Protein AF-A0A6A4RV32-F1 (afdb_monomer_lite)

InterPro domains:
  IPR019347 Axonemal dynein light chain [PF10211] (47-227)
  IPR019347 Axonemal dynein light chain [PTHR13183] (22-229)
  IPR019410 Lysine methyltransferase [PF10294] (315-418)
  IPR029063 S-adenosyl-L-methionine-dependent methyltransferase superfamily [G3DSA:3.40.50.150] (302-445)

Foldseek 3Di:
DDWDFDDDDDDPDPPDPATETEDEDDPDDDDDDPDDDDVVLLVVLQVLQCLLPPWDWDDDPSHIYIYGYDLDADDPVNVVVLVVVLVVQCVVVVADPDDDGPSNVVSVVVSLSVVLSNVCSVPVVVSVVSSVVVVVVVVVVVVVVVVVVVVVVVVVVVVVVVVVVVVVVVVVVVVVVVVVVVVVVVVVVVVVVVVVVVVVVVVVVVVVVVVVVVVVVVVVVVVVVVVVVVVVVVVVPPDDDDDDDDDDDDDDDDDDDDDDDDDDDDDDDDDDDDDDDDDDDPPPPDDDDDDDDPDDDANPDQWDQDLNDTDGLQDAAEDEDAPVCQVVVLVVQCVVPVVHYNYRHHYDYDDQQPPCCVRQNPVPHADLEAEEEAPDDPDPCLVSNLVNVCSRQDPPHNYKYKYKHQDDDPSVVVSVVVNVVAWPKDWSDADVVRSMTMIITHGDD

Secondary structure (DSSP, 8-state):
--EEE---------S----EEEE---S--SPPPS-PPPHHHHHHHHHHHHHHS--EEEEETTEEEEE----PPPPHHHHHHHHHHHHHHHHHTT--SSS--HHHHHHHHHHHHHHHHHHHHH-HHHHHHHHHHHHHHHHHHHHHHHHHHHHHHHHHHHHHHHHHHHHHHHHHHHHHHHHHHHHHHHHHHHHHHHHHHHHHHHHHHHHHHHHHHHHHHHHHHHHHHHHHHHHHHHHTTSS----------------------------------------SSSSSS-----------------EEEETTEEEETTS--EEEE-TTTHHHHHHHHHHHHTTTSSSPPEEEE--TTSSHHHHS-TTT---SEEEEES--SS-STHHHHHHHHHHHS-TT---EEEEEEE--SHHHHHHHHHHHHHSEEEEEEEETTTTEEEEEEE---

Radius of gyration: 51.77 Å; chains: 1; bounding box: 111×51×165 Å

Sequence (445 aa):
MAEKNVVLDQTGDLSQVRQKKVRYLSASADPPPQSAPTEATGQKNKEILNGMFPPRDWEEGNQLWLQQVSSAPCTRTDVLNLEDLLNRKLEQRQARRKGICPVRRELFSQCFDELIRQVTINCAERGLLLLRARDESQMTIAAFQTLYESSVAFGMRKALQDEQGEAVMKKSISDLETEIHGLKKKLNKEKAKCEAIEKRENEKRQSEERKYTTELQFLTKTNLQLEYYLLLMERLSNICKPVAQKTPGNQREANEKIQDERLRPTQETTDEATTDQKVSAGEALDRRNIWEPSVYYALGKESFHFAGHDISIRAWVTATDLPDILSNLTFNLLRNTKGRSRYTPQVAALSWGQDLERDFPHASHHYDYVLAADVVYHHSCLEELLGTMRHFCRPGSRTTLLWANKVRFQSDLRFTESFASSFNTSLLAELPQQEVRIYKATAKE

Organism: Scophthalmus maximus (NCBI:txid52904)

pLDDT: mean 72.35, std 24.1, range [23.45, 97.56]

Structure (mmCIF, N/CA/C/O backbone):
data_AF-A0A6A4RV32-F1
#
_entry.id   AF-A0A6A4RV32-F1
#
loop_
_atom_site.group_PDB
_atom_site.id
_atom_site.type_symbol
_atom_site.label_atom_id
_atom_site.label_alt_id
_atom_site.label_comp_id
_atom_site.label_asym_id
_atom_site.label_entity_id
_atom_site.label_seq_id
_atom_site.pdbx_PDB_ins_code
_atom_site.Cartn_x
_atom_site.Cartn_y
_atom_site.Cartn_z
_atom_site.occupancy
_atom_site.B_iso_or_equiv
_atom_site.auth_seq_id
_atom_site.auth_comp_id
_atom_site.auth_asym_id
_atom_site.auth_atom_id
_atom_site.pdbx_PDB_model_num
ATOM 1 N N . MET A 1 1 ? 2.587 4.733 -46.794 1.00 30.52 1 MET A N 1
ATOM 2 C CA . MET A 1 1 ? 2.728 3.418 -46.123 1.00 30.52 1 MET A CA 1
ATOM 3 C C . MET A 1 1 ? 3.585 2.537 -47.015 1.00 30.52 1 MET A C 1
ATOM 5 O O . MET A 1 1 ? 3.453 2.664 -48.224 1.00 30.52 1 MET A O 1
ATOM 9 N N . ALA A 1 2 ? 4.442 1.683 -46.455 1.00 27.17 2 ALA A N 1
ATOM 10 C CA . ALA A 1 2 ? 5.279 0.767 -47.229 1.00 27.17 2 ALA A CA 1
ATOM 11 C C . ALA A 1 2 ? 5.103 -0.665 -46.711 1.00 27.17 2 ALA A C 1
ATOM 13 O O . ALA A 1 2 ? 5.353 -0.936 -45.536 1.00 27.17 2 ALA A O 1
ATOM 14 N N . GLU A 1 3 ? 4.674 -1.568 -47.589 1.00 32.03 3 GLU A N 1
ATOM 15 C CA . GLU A 1 3 ? 4.562 -2.997 -47.298 1.00 32.03 3 GLU A CA 1
ATOM 16 C C . GLU A 1 3 ? 5.797 -3.730 -47.830 1.00 32.03 3 GLU A C 1
ATOM 18 O O . GLU A 1 3 ? 6.292 -3.430 -48.918 1.00 32.03 3 GLU A O 1
ATOM 23 N N . LYS A 1 4 ? 6.302 -4.703 -47.066 1.00 37.28 4 LYS A N 1
ATOM 24 C CA . LYS A 1 4 ? 7.324 -5.646 -47.531 1.00 37.28 4 LYS A CA 1
ATOM 25 C C . LYS A 1 4 ? 6.934 -7.057 -47.114 1.00 37.28 4 LYS A C 1
ATOM 27 O O . LYS A 1 4 ? 6.845 -7.352 -45.923 1.00 37.28 4 LYS A O 1
ATOM 32 N N . ASN A 1 5 ? 6.756 -7.927 -48.104 1.00 33.41 5 ASN A N 1
ATOM 33 C CA . ASN A 1 5 ? 6.740 -9.366 -47.878 1.00 33.41 5 ASN A CA 1
ATOM 34 C C . ASN A 1 5 ? 8.152 -9.800 -47.465 1.00 33.41 5 ASN A C 1
ATOM 36 O O . ASN A 1 5 ? 9.127 -9.413 -48.110 1.00 33.41 5 ASN A O 1
ATOM 40 N N . VAL A 1 6 ? 8.261 -10.591 -46.400 1.00 38.03 6 VAL A N 1
ATOM 41 C CA . VAL A 1 6 ? 9.524 -11.186 -45.950 1.00 38.03 6 VAL A CA 1
ATOM 42 C C . VAL A 1 6 ? 9.332 -12.694 -45.934 1.00 38.03 6 VAL A C 1
ATOM 44 O O . VAL A 1 6 ? 8.532 -13.210 -45.158 1.00 38.03 6 VAL A O 1
ATOM 47 N N . VAL A 1 7 ? 10.058 -13.388 -46.806 1.00 33.50 7 VAL A N 1
ATOM 48 C CA . VAL A 1 7 ? 10.195 -14.845 -46.756 1.00 33.50 7 VAL A CA 1
ATOM 49 C C . VAL A 1 7 ? 11.397 -15.149 -45.863 1.00 33.50 7 VAL A C 1
ATOM 51 O O . VAL A 1 7 ? 12.442 -14.516 -46.013 1.00 33.50 7 VAL A O 1
ATOM 54 N N . LEU A 1 8 ? 11.231 -16.073 -44.919 1.00 32.06 8 LEU A N 1
ATOM 55 C CA . LEU A 1 8 ? 12.326 -16.650 -44.138 1.00 32.06 8 LEU A CA 1
ATOM 56 C C . LEU A 1 8 ? 12.619 -18.072 -44.633 1.00 32.06 8 LEU A C 1
ATOM 58 O O . LEU A 1 8 ? 11.812 -18.655 -45.351 1.00 32.06 8 LEU A O 1
ATOM 62 N N . ASP A 1 9 ? 13.825 -18.535 -44.318 1.00 33.91 9 ASP A N 1
ATOM 63 C CA . ASP A 1 9 ? 14.652 -19.372 -45.194 1.00 33.91 9 ASP A CA 1
ATOM 64 C C . ASP A 1 9 ? 14.204 -20.838 -45.402 1.00 33.91 9 ASP A C 1
ATOM 66 O O . ASP A 1 9 ? 13.276 -21.350 -44.777 1.00 33.91 9 ASP A O 1
ATOM 70 N N . GLN A 1 10 ? 14.897 -21.504 -46.324 1.00 40.88 10 GLN A N 1
ATOM 71 C CA . GLN A 1 10 ? 14.666 -22.848 -46.841 1.00 40.88 10 GLN A CA 1
ATOM 72 C C . GLN A 1 10 ? 14.881 -23.954 -45.790 1.00 40.88 10 GLN A C 1
ATOM 74 O O . GLN A 1 10 ? 15.955 -24.548 -45.695 1.00 40.88 10 GLN A O 1
ATOM 79 N N . THR A 1 11 ? 13.822 -24.340 -45.081 1.00 33.59 11 THR A N 1
ATOM 80 C CA . THR A 1 11 ? 13.687 -25.706 -44.546 1.00 33.59 11 THR A CA 1
ATOM 81 C C . THR A 1 11 ? 12.713 -26.499 -45.417 1.00 33.59 11 THR A C 1
ATOM 83 O O . THR A 1 11 ? 11.596 -26.066 -45.691 1.00 33.59 11 THR A O 1
ATOM 86 N N . GLY A 1 12 ? 13.167 -27.649 -45.922 1.00 42.25 12 GLY A N 1
ATOM 87 C CA . GLY A 1 12 ? 12.493 -28.406 -46.981 1.00 42.25 12 GLY A CA 1
ATOM 88 C C . GLY A 1 12 ? 11.301 -29.251 -46.523 1.00 42.25 12 GLY A C 1
ATOM 89 O O . GLY A 1 12 ? 11.350 -30.470 -46.656 1.00 42.25 12 GLY A O 1
ATOM 90 N N . ASP A 1 13 ? 10.236 -28.619 -46.029 1.00 30.50 13 ASP A N 1
ATOM 91 C CA . ASP A 1 13 ? 8.931 -29.252 -45.788 1.00 30.50 13 ASP A CA 1
ATOM 92 C C . ASP A 1 13 ? 7.816 -28.425 -46.456 1.00 30.50 13 ASP A C 1
ATOM 94 O O . ASP A 1 13 ? 7.732 -27.208 -46.288 1.00 30.50 13 ASP A O 1
ATOM 98 N N . LEU A 1 14 ? 6.972 -29.079 -47.259 1.00 34.47 14 LEU A N 1
ATOM 99 C CA . LEU A 1 14 ? 5.929 -28.438 -48.073 1.00 34.47 14 LEU A CA 1
ATOM 100 C C . LEU A 1 14 ? 4.543 -28.418 -47.399 1.00 34.47 14 LEU A C 1
ATOM 102 O O . LEU A 1 14 ? 3.521 -28.224 -48.063 1.00 34.47 14 LEU A O 1
ATOM 106 N N . SER A 1 15 ? 4.486 -28.567 -46.074 1.00 32.72 15 SER A N 1
ATOM 107 C CA . SER A 1 15 ? 3.252 -28.498 -45.285 1.00 32.72 15 SER A CA 1
ATOM 108 C C . SER A 1 15 ? 2.995 -27.101 -44.668 1.00 32.72 15 SER A C 1
ATOM 110 O O . SER A 1 15 ? 3.463 -26.752 -43.593 1.00 32.72 15 SER A O 1
ATOM 112 N N . GLN A 1 16 ? 2.162 -26.296 -45.348 1.00 34.91 16 GLN A N 1
ATOM 113 C CA . GLN A 1 16 ? 1.673 -24.960 -44.930 1.00 34.91 16 GLN A CA 1
ATOM 114 C C . GLN A 1 16 ? 2.731 -23.846 -44.740 1.00 34.91 16 GLN A C 1
ATOM 116 O O . GLN A 1 16 ? 2.940 -23.339 -43.636 1.00 34.91 16 GLN A O 1
ATOM 121 N N . VAL A 1 17 ? 3.267 -23.313 -45.845 1.00 34.34 17 VAL A N 1
ATOM 122 C CA . VAL A 1 17 ? 3.989 -22.021 -45.845 1.00 34.34 17 VAL A CA 1
ATOM 123 C C . VAL A 1 17 ? 3.021 -20.860 -45.542 1.00 34.34 17 VAL A C 1
ATOM 125 O O . VAL A 1 17 ? 2.455 -20.237 -46.444 1.00 34.34 17 VAL A O 1
ATOM 128 N N . ARG A 1 18 ? 2.811 -20.551 -44.256 1.00 37.88 18 ARG A N 1
ATOM 129 C CA . ARG A 1 18 ? 2.014 -19.394 -43.811 1.00 37.88 18 ARG A CA 1
ATOM 130 C C . ARG A 1 18 ? 2.810 -18.099 -43.994 1.00 37.88 18 ARG A C 1
ATOM 132 O O . ARG A 1 18 ? 3.749 -17.828 -43.250 1.00 37.88 18 ARG A O 1
ATOM 139 N N . GLN A 1 19 ? 2.417 -17.275 -44.964 1.00 35.66 19 GLN A N 1
ATOM 140 C CA . GLN A 1 19 ? 3.049 -15.973 -45.207 1.00 35.66 19 GLN A CA 1
ATOM 141 C C . GLN A 1 19 ? 2.805 -15.011 -44.028 1.00 35.66 19 GLN A C 1
ATOM 143 O O . GLN A 1 19 ? 1.666 -14.625 -43.767 1.00 35.66 19 GLN A O 1
ATOM 148 N N . LYS A 1 20 ? 3.875 -14.589 -43.339 1.00 38.66 20 LYS A N 1
ATOM 149 C CA . LYS A 1 20 ? 3.830 -13.510 -42.335 1.00 38.66 20 LYS A CA 1
ATOM 150 C C . LYS A 1 20 ? 4.011 -12.148 -43.011 1.00 38.66 20 LYS A C 1
ATOM 152 O O . LYS A 1 20 ? 4.976 -11.946 -43.748 1.00 38.66 20 LYS A O 1
ATOM 157 N N . LYS A 1 21 ? 3.120 -11.194 -42.725 1.00 41.97 21 LYS A N 1
ATOM 158 C CA . LYS A 1 21 ? 3.232 -9.802 -43.201 1.00 41.97 21 LYS A CA 1
ATOM 159 C C . LYS A 1 21 ? 3.680 -8.875 -42.077 1.00 41.97 21 LYS A C 1
ATOM 161 O O . LYS A 1 21 ? 3.102 -8.874 -40.991 1.00 41.97 21 LYS A O 1
ATOM 166 N N . VAL A 1 22 ? 4.697 -8.057 -42.351 1.00 44.59 22 VAL A N 1
ATOM 167 C CA . VAL A 1 22 ? 5.231 -7.082 -41.389 1.00 44.59 22 VAL A CA 1
ATOM 168 C C . VAL A 1 22 ? 4.666 -5.697 -41.693 1.00 44.59 22 VAL A C 1
ATOM 170 O O . VAL A 1 22 ? 4.861 -5.170 -42.789 1.00 44.59 22 VAL A O 1
ATOM 173 N N . ARG A 1 23 ? 3.976 -5.096 -40.719 1.00 44.22 23 ARG A N 1
ATOM 174 C CA . ARG A 1 23 ? 3.312 -3.792 -40.847 1.00 44.22 23 ARG A CA 1
ATOM 175 C C . ARG A 1 23 ? 4.023 -2.750 -39.985 1.00 44.22 23 ARG A C 1
ATOM 177 O O . ARG A 1 23 ? 3.875 -2.727 -38.765 1.00 44.22 23 ARG A O 1
ATOM 184 N N . TYR A 1 24 ? 4.793 -1.881 -40.633 1.00 41.03 24 TYR A N 1
ATOM 185 C CA . TYR A 1 24 ? 5.497 -0.778 -39.978 1.00 41.03 24 TYR A CA 1
ATOM 186 C C . TYR A 1 24 ? 4.570 0.426 -39.766 1.00 41.03 24 TYR A C 1
ATOM 188 O O . TYR A 1 24 ? 3.803 0.790 -40.660 1.00 41.03 24 TYR A O 1
ATOM 196 N N . LEU A 1 25 ? 4.672 1.074 -38.602 1.00 35.56 25 LEU A N 1
ATOM 197 C CA . LEU A 1 25 ? 4.061 2.381 -38.351 1.00 35.56 25 LEU A CA 1
ATOM 198 C C . LEU A 1 25 ? 5.071 3.502 -38.647 1.00 35.56 25 LEU A C 1
ATOM 200 O O . LEU A 1 25 ? 6.078 3.639 -37.955 1.00 35.56 25 LEU A O 1
ATOM 204 N N . SER A 1 26 ? 4.763 4.330 -39.646 1.00 39.84 26 SER A N 1
ATOM 205 C CA . SER A 1 26 ? 5.324 5.673 -39.836 1.00 39.84 26 SER A CA 1
ATOM 206 C C . SER A 1 26 ? 4.224 6.618 -40.329 1.00 39.84 26 SER A C 1
ATOM 208 O O . SER A 1 26 ? 3.286 6.186 -41.003 1.00 39.84 26 SER A O 1
ATOM 210 N N . ALA A 1 27 ? 4.332 7.903 -39.985 1.00 37.25 27 ALA A N 1
ATOM 211 C CA . ALA A 1 27 ? 3.392 8.945 -40.413 1.00 37.25 27 ALA A CA 1
ATOM 212 C C . ALA A 1 27 ? 3.832 9.684 -41.696 1.00 37.25 27 ALA A C 1
ATOM 214 O O . ALA A 1 27 ? 3.057 10.453 -42.255 1.00 37.25 27 ALA A O 1
ATOM 215 N N . SER A 1 28 ? 5.055 9.433 -42.170 1.00 36.25 28 SER A N 1
ATOM 216 C CA . SER A 1 28 ? 5.658 10.011 -43.376 1.00 36.25 28 SER A CA 1
ATOM 217 C C . SER A 1 28 ? 5.843 8.959 -44.478 1.00 36.25 28 SER A C 1
ATOM 219 O O . SER A 1 28 ? 5.903 7.751 -44.207 1.00 36.25 28 SER A O 1
ATOM 221 N N . ALA A 1 29 ? 5.878 9.419 -45.733 1.00 32.28 29 ALA A N 1
ATOM 222 C CA . ALA A 1 29 ? 5.871 8.583 -46.938 1.00 32.28 29 ALA A CA 1
ATOM 223 C C . ALA A 1 29 ? 7.022 8.904 -47.914 1.00 32.28 29 ALA A C 1
ATOM 225 O O . ALA A 1 29 ? 6.930 8.579 -49.095 1.00 32.28 29 ALA A O 1
ATOM 226 N N . ASP A 1 30 ? 8.102 9.500 -47.408 1.00 31.84 30 ASP A N 1
ATOM 227 C CA . ASP A 1 30 ? 9.290 9.879 -48.174 1.00 31.84 30 ASP A CA 1
ATOM 228 C C . ASP A 1 30 ? 10.454 8.891 -47.955 1.00 31.84 30 ASP A C 1
ATOM 230 O O . ASP A 1 30 ? 10.581 8.314 -46.867 1.00 31.84 30 ASP A O 1
ATOM 234 N N . PRO A 1 31 ? 11.319 8.669 -48.962 1.00 33.91 31 PRO A N 1
ATOM 235 C CA . PRO A 1 31 ? 12.513 7.843 -48.810 1.00 33.91 31 PRO A CA 1
ATOM 236 C C . PRO A 1 31 ? 13.573 8.547 -47.937 1.00 33.91 31 PRO A C 1
ATOM 238 O O . PRO A 1 31 ? 13.714 9.770 -48.004 1.00 33.91 31 PRO A O 1
ATOM 241 N N . PRO A 1 32 ? 14.361 7.804 -47.136 1.00 39.38 32 PRO A N 1
ATOM 242 C CA . PRO A 1 32 ? 15.388 8.402 -46.288 1.00 39.38 32 PRO A CA 1
ATOM 243 C C . PRO A 1 32 ? 16.543 8.994 -47.123 1.00 39.38 32 PRO A C 1
ATOM 245 O O . PRO A 1 32 ? 16.966 8.371 -48.102 1.00 39.38 32 PRO A O 1
ATOM 248 N N . PRO A 1 33 ? 17.101 10.158 -46.735 1.00 35.38 33 PRO A N 1
ATOM 249 C CA . PRO A 1 33 ? 18.273 10.731 -47.391 1.00 35.38 33 PRO A CA 1
ATOM 250 C C . PRO A 1 33 ? 19.527 9.867 -47.180 1.00 35.38 33 PRO A C 1
ATOM 252 O O . PRO A 1 33 ? 19.655 9.136 -46.197 1.00 35.38 33 PRO A O 1
ATOM 255 N N . GLN A 1 34 ? 20.474 9.963 -48.115 1.00 38.69 34 GLN A N 1
ATOM 256 C CA . GLN A 1 34 ? 21.667 9.114 -48.165 1.00 38.69 34 GLN A CA 1
ATOM 257 C C . GLN A 1 34 ? 22.751 9.532 -47.154 1.00 38.69 34 GLN A C 1
ATOM 259 O O . GLN A 1 34 ? 23.731 10.188 -47.500 1.00 38.69 34 GLN A O 1
ATOM 264 N N . SER A 1 35 ? 22.617 9.079 -45.911 1.00 41.25 35 SER A N 1
ATOM 265 C CA . SER A 1 35 ? 23.723 8.990 -44.949 1.00 41.25 35 SER A CA 1
ATOM 266 C C . SER A 1 35 ? 23.624 7.676 -44.171 1.00 41.25 35 SER A C 1
ATOM 268 O O . SER A 1 35 ? 22.992 7.587 -43.122 1.00 41.25 35 SER A O 1
ATOM 270 N N . ALA A 1 36 ? 24.215 6.616 -44.729 1.00 39.09 36 ALA A N 1
ATOM 271 C CA . ALA A 1 36 ? 24.116 5.271 -44.173 1.00 39.09 36 ALA A CA 1
ATOM 272 C C . ALA A 1 36 ? 24.809 5.167 -42.797 1.00 39.09 36 ALA A C 1
ATOM 274 O O . ALA A 1 36 ? 26.020 5.389 -42.710 1.00 39.09 36 ALA A O 1
ATOM 275 N N . PRO A 1 37 ? 24.098 4.756 -41.729 1.00 44.94 37 PRO A N 1
ATOM 276 C CA . PRO A 1 37 ? 24.744 4.133 -40.583 1.00 44.94 37 PRO A CA 1
ATOM 277 C C . PRO A 1 37 ? 25.407 2.831 -41.048 1.00 44.94 37 PRO A C 1
ATOM 279 O O . PRO A 1 37 ? 24.869 2.142 -41.917 1.00 44.94 37 PRO A O 1
ATOM 282 N N . THR A 1 38 ? 26.527 2.439 -40.440 1.00 49.00 38 THR A N 1
ATOM 283 C CA . THR A 1 38 ? 27.059 1.078 -40.611 1.00 49.00 38 THR A CA 1
ATOM 284 C C . THR A 1 38 ? 25.979 0.058 -40.251 1.00 49.00 38 THR A C 1
ATOM 286 O O . THR A 1 38 ? 25.360 0.166 -39.191 1.00 49.00 38 THR A O 1
ATOM 289 N N . GLU A 1 3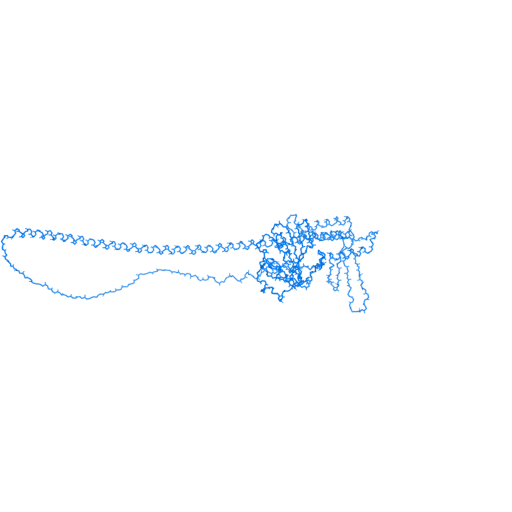9 ? 25.745 -0.931 -41.117 1.00 55.50 39 GLU A N 1
ATOM 290 C CA . GLU A 1 39 ? 24.572 -1.820 -41.035 1.00 55.50 39 GLU A CA 1
ATOM 291 C C . GLU A 1 39 ? 24.453 -2.532 -39.676 1.00 55.50 39 GLU A C 1
ATOM 293 O O . GLU A 1 39 ? 23.365 -2.606 -39.104 1.00 55.50 39 GLU A O 1
ATOM 298 N N . ALA A 1 40 ? 25.588 -2.937 -39.093 1.00 57.16 40 ALA A N 1
ATOM 299 C CA . ALA A 1 40 ? 25.673 -3.508 -37.746 1.00 57.16 40 ALA A CA 1
ATOM 300 C C . ALA A 1 40 ? 25.076 -2.600 -36.647 1.00 57.16 40 ALA A C 1
ATOM 302 O O . ALA A 1 40 ? 24.456 -3.088 -35.703 1.00 57.16 40 ALA A O 1
ATOM 303 N N . THR A 1 41 ? 25.216 -1.278 -36.777 1.00 57.56 41 THR A N 1
ATOM 304 C CA . THR A 1 41 ? 24.660 -0.289 -35.838 1.00 57.56 41 THR A CA 1
ATOM 305 C C . THR A 1 41 ? 23.138 -0.203 -35.970 1.00 57.56 41 THR A C 1
ATOM 307 O O . THR A 1 41 ? 22.427 -0.157 -34.965 1.00 57.56 41 THR A O 1
ATOM 310 N N . GLY A 1 42 ? 22.620 -0.248 -37.203 1.00 64.75 42 GLY A N 1
ATOM 311 C CA . GLY A 1 42 ? 21.179 -0.295 -37.469 1.00 64.75 42 GLY A CA 1
ATOM 312 C C . GLY A 1 42 ? 20.530 -1.576 -36.936 1.00 64.75 42 GLY A C 1
ATOM 313 O O . GLY A 1 42 ? 19.482 -1.513 -36.290 1.00 64.75 42 GLY A O 1
ATOM 314 N N . GLN A 1 43 ? 21.191 -2.720 -37.135 1.00 68.75 43 GLN A N 1
ATOM 315 C CA . GLN A 1 43 ? 20.756 -4.023 -36.627 1.00 68.75 43 GLN A CA 1
ATOM 316 C C . GLN A 1 43 ? 20.691 -4.031 -35.089 1.00 68.75 43 GLN A C 1
ATOM 318 O O . GLN A 1 43 ? 19.633 -4.300 -34.516 1.00 68.75 43 GLN A O 1
ATOM 323 N N . LYS A 1 44 ? 21.776 -3.614 -34.419 1.00 73.31 44 LYS A N 1
ATOM 324 C CA . LYS A 1 44 ? 21.860 -3.514 -32.951 1.00 73.31 44 LYS A CA 1
ATOM 325 C C . LYS A 1 44 ? 20.786 -2.589 -32.366 1.00 73.31 44 LYS A C 1
ATOM 327 O O . LYS A 1 44 ? 20.139 -2.936 -31.379 1.00 73.31 44 LYS A O 1
ATOM 332 N N . ASN A 1 45 ? 20.542 -1.430 -32.983 1.00 74.19 45 ASN A N 1
ATOM 333 C CA . ASN A 1 45 ? 19.482 -0.521 -32.536 1.00 74.19 45 ASN A CA 1
ATOM 334 C C . ASN A 1 45 ? 18.083 -1.138 -32.709 1.00 74.19 45 ASN A C 1
ATOM 336 O O . ASN A 1 45 ? 17.222 -0.929 -31.853 1.00 74.19 45 ASN A O 1
ATOM 340 N N . LYS A 1 46 ? 17.846 -1.932 -33.762 1.00 76.75 46 LYS A N 1
ATOM 341 C CA . LYS A 1 46 ? 16.575 -2.645 -33.966 1.00 76.75 46 LYS A CA 1
ATOM 342 C C . LYS A 1 46 ? 16.344 -3.735 -32.910 1.00 76.75 46 LYS A C 1
ATOM 344 O O . LYS A 1 46 ? 15.225 -3.871 -32.417 1.00 76.75 46 LYS A O 1
ATOM 349 N N . GLU A 1 47 ? 17.382 -4.475 -32.532 1.00 77.69 47 GLU A N 1
ATOM 350 C CA . GLU A 1 47 ? 17.329 -5.466 -31.446 1.00 77.69 47 GLU A CA 1
ATOM 351 C C . GLU A 1 47 ? 17.010 -4.808 -30.097 1.00 77.69 47 GLU A C 1
ATOM 353 O O . GLU A 1 47 ? 16.092 -5.245 -29.400 1.00 77.69 47 GLU A O 1
ATOM 358 N N . ILE A 1 48 ? 17.691 -3.704 -29.768 1.00 77.94 48 ILE A N 1
ATOM 359 C CA . ILE A 1 48 ? 17.433 -2.933 -28.543 1.00 77.94 48 ILE A CA 1
ATOM 360 C C . ILE A 1 48 ? 15.993 -2.399 -28.532 1.00 77.94 48 ILE A C 1
ATOM 362 O O . ILE A 1 48 ? 15.286 -2.602 -27.547 1.00 77.94 48 ILE A O 1
ATOM 366 N N . LEU A 1 49 ? 15.518 -1.788 -29.624 1.00 76.94 49 LEU A N 1
ATOM 367 C CA . LEU A 1 49 ? 14.140 -1.289 -29.724 1.00 76.94 49 LEU A CA 1
ATOM 368 C C . LEU A 1 49 ? 13.094 -2.394 -29.527 1.00 76.94 49 LEU A C 1
ATOM 370 O O . LEU A 1 49 ? 12.143 -2.179 -28.782 1.00 76.94 49 LEU A O 1
ATOM 374 N N . ASN A 1 50 ? 13.280 -3.571 -30.130 1.00 78.44 50 ASN A N 1
ATOM 375 C CA . ASN A 1 50 ? 12.375 -4.711 -29.942 1.00 78.44 50 ASN A CA 1
ATOM 376 C C . ASN A 1 50 ? 12.410 -5.267 -28.503 1.00 78.44 50 ASN A C 1
ATOM 378 O O . ASN A 1 50 ? 11.408 -5.797 -28.033 1.00 78.44 50 ASN A O 1
ATOM 382 N N . GLY A 1 51 ? 13.538 -5.144 -27.793 1.00 76.38 51 GLY A N 1
ATOM 383 C CA . GLY A 1 51 ? 13.644 -5.501 -26.373 1.00 76.38 51 GLY A CA 1
ATOM 384 C C . GLY A 1 51 ? 13.005 -4.476 -25.425 1.00 76.38 51 GLY A C 1
ATOM 385 O O . GLY A 1 51 ? 12.484 -4.849 -24.378 1.00 76.38 51 GLY A O 1
ATOM 386 N N . MET A 1 52 ? 13.019 -3.190 -25.791 1.00 74.62 52 MET A N 1
ATOM 387 C CA . MET A 1 52 ? 12.347 -2.109 -25.049 1.00 74.62 52 MET A CA 1
ATOM 388 C C . MET A 1 52 ? 10.834 -2.075 -25.311 1.00 74.62 52 MET A C 1
ATOM 390 O O . MET A 1 52 ? 10.055 -1.707 -24.432 1.00 74.62 52 MET A O 1
ATOM 394 N N . PHE A 1 53 ? 10.429 -2.454 -26.523 1.00 77.25 53 PHE A N 1
ATOM 395 C CA . PHE A 1 53 ? 9.061 -2.423 -27.019 1.00 77.25 53 PHE A CA 1
ATOM 396 C C . PHE A 1 53 ? 8.784 -3.710 -27.819 1.00 77.25 53 PHE A C 1
ATOM 398 O O . PHE A 1 53 ? 9.024 -3.742 -29.031 1.00 77.25 53 PHE A O 1
ATOM 405 N N . PRO A 1 54 ? 8.290 -4.777 -27.162 1.00 74.94 54 PRO A N 1
ATOM 406 C CA . PRO A 1 54 ? 8.043 -6.058 -27.814 1.00 74.94 54 PRO A CA 1
ATOM 407 C C . PRO A 1 54 ? 7.163 -5.925 -29.070 1.00 74.94 54 PRO A C 1
ATOM 409 O O . PRO A 1 54 ? 6.114 -5.269 -29.006 1.00 74.94 54 PRO A O 1
ATOM 412 N N . PRO A 1 55 ? 7.551 -6.547 -30.203 1.00 71.62 55 PRO A N 1
ATOM 413 C CA . PRO A 1 55 ? 6.695 -6.653 -31.378 1.00 71.62 55 PRO A CA 1
ATOM 414 C C . PRO A 1 55 ? 5.327 -7.245 -31.033 1.00 71.62 55 PRO A C 1
ATOM 416 O O . PRO A 1 55 ? 5.226 -8.134 -30.189 1.00 71.62 55 PRO A O 1
ATOM 419 N N . ARG A 1 56 ? 4.280 -6.764 -31.705 1.00 71.44 56 ARG A N 1
ATOM 420 C CA . ARG A 1 56 ? 2.903 -7.239 -31.513 1.00 71.44 56 ARG A CA 1
ATOM 421 C C . ARG A 1 56 ? 2.459 -8.033 -32.729 1.00 71.44 56 ARG A C 1
ATOM 423 O O . ARG A 1 56 ? 2.473 -7.487 -33.833 1.00 71.44 56 ARG A O 1
ATOM 430 N N . ASP A 1 57 ? 2.041 -9.274 -32.537 1.00 76.38 57 ASP A N 1
ATOM 431 C CA . ASP A 1 57 ? 1.369 -10.076 -33.554 1.00 76.38 57 ASP A CA 1
ATOM 432 C C . ASP A 1 57 ? -0.121 -10.289 -33.262 1.00 76.38 57 ASP A C 1
ATOM 434 O O . ASP A 1 57 ? -0.584 -10.212 -32.123 1.00 76.38 57 ASP A O 1
ATOM 438 N N . TRP A 1 58 ? -0.887 -10.478 -34.336 1.00 74.44 58 TRP A N 1
ATOM 439 C CA . TRP A 1 58 ? -2.307 -10.827 -34.307 1.00 74.44 58 TRP A CA 1
ATOM 440 C C . TRP A 1 58 ? -2.686 -11.592 -35.578 1.00 74.44 58 TRP A C 1
ATOM 442 O O . TRP A 1 58 ? -2.014 -11.487 -36.610 1.00 74.44 58 TRP A O 1
ATOM 452 N N . GLU A 1 59 ? -3.772 -12.358 -35.510 1.00 74.88 59 GLU A N 1
ATOM 453 C CA . GLU A 1 59 ? -4.374 -13.004 -36.676 1.00 74.88 59 GLU A CA 1
ATOM 454 C C . GLU A 1 59 ? -5.553 -12.171 -37.190 1.00 74.88 59 GLU A C 1
ATOM 456 O O . GLU A 1 59 ? -6.434 -11.773 -36.430 1.00 74.88 59 GLU A O 1
ATOM 461 N N . GLU A 1 60 ? -5.573 -11.901 -38.495 1.00 74.31 60 GLU A N 1
ATOM 462 C CA . GLU A 1 60 ? -6.646 -11.159 -39.161 1.00 74.31 60 GLU A CA 1
ATOM 463 C C . GLU A 1 60 ? -6.818 -11.718 -40.578 1.00 74.31 60 GLU A C 1
ATOM 465 O O . GLU A 1 60 ? -5.901 -11.659 -41.398 1.00 74.31 60 GLU A O 1
ATOM 470 N N . GLY A 1 61 ? -7.977 -12.323 -40.864 1.00 58.94 61 GLY A N 1
ATOM 471 C CA . GLY A 1 61 ? -8.285 -12.882 -42.188 1.00 58.94 61 GLY A CA 1
ATOM 472 C C . GLY A 1 61 ? -7.377 -14.044 -42.619 1.00 58.94 61 GLY A C 1
ATOM 473 O O . GLY A 1 61 ? -6.904 -14.058 -43.755 1.00 58.94 61 GLY A O 1
ATOM 474 N N . ASN A 1 62 ? -7.116 -15.001 -41.718 1.00 71.81 62 ASN A N 1
ATOM 475 C CA . ASN A 1 62 ? -6.221 -16.153 -41.939 1.00 71.81 62 ASN A CA 1
ATOM 476 C C . ASN A 1 62 ? -4.753 -15.763 -42.257 1.00 71.81 62 ASN A C 1
ATOM 478 O O . ASN A 1 62 ? -3.991 -16.568 -42.792 1.00 71.81 62 ASN A O 1
ATOM 482 N N . GLN A 1 63 ? -4.354 -14.523 -41.941 1.00 66.75 63 GLN A N 1
ATOM 483 C CA . GLN A 1 63 ? -2.991 -14.000 -42.078 1.00 66.75 63 GLN A CA 1
ATOM 484 C C . GLN A 1 63 ? -2.439 -13.605 -40.702 1.00 66.75 63 GLN A C 1
ATOM 486 O O . GLN A 1 63 ? -3.129 -12.967 -39.906 1.00 66.75 63 GLN A O 1
ATOM 491 N N . LEU A 1 64 ? -1.179 -13.971 -40.448 1.00 68.38 64 LEU A N 1
ATOM 492 C CA . LEU A 1 64 ? -0.421 -13.562 -39.265 1.00 68.38 64 LEU A CA 1
ATOM 493 C C . LEU A 1 64 ? 0.283 -12.232 -39.547 1.00 68.38 64 LEU A C 1
ATOM 495 O O . LEU A 1 64 ? 1.190 -12.154 -40.387 1.00 68.38 64 LEU A O 1
ATOM 499 N N . TRP A 1 65 ? -0.121 -11.198 -38.819 1.00 72.25 65 TRP A N 1
ATOM 500 C CA . TRP A 1 65 ? 0.468 -9.866 -38.879 1.00 72.25 65 TRP A CA 1
ATOM 501 C C . TRP A 1 65 ? 1.525 -9.689 -37.798 1.00 72.25 65 TRP A C 1
ATOM 503 O O . TRP A 1 65 ? 1.399 -10.235 -36.707 1.00 72.25 65 TRP A O 1
ATOM 513 N N . LEU A 1 66 ? 2.561 -8.900 -38.089 1.00 69.44 66 LEU A N 1
ATOM 514 C CA . LEU A 1 66 ? 3.571 -8.495 -37.113 1.00 69.44 66 LEU A CA 1
ATOM 515 C C . LEU A 1 66 ? 3.830 -6.988 -37.200 1.00 69.44 66 LEU A C 1
ATOM 517 O O . LEU A 1 66 ? 4.285 -6.480 -38.227 1.00 69.44 66 LEU A O 1
ATOM 521 N N . GLN A 1 67 ? 3.594 -6.277 -36.104 1.00 71.81 67 GLN A N 1
ATOM 522 C CA . GLN A 1 67 ? 3.957 -4.877 -35.913 1.00 71.81 67 GLN A CA 1
ATOM 523 C C . GLN A 1 67 ? 5.284 -4.795 -35.155 1.00 71.81 67 GLN A C 1
ATOM 525 O O . GLN A 1 67 ? 5.387 -5.242 -34.014 1.00 71.81 67 GLN A O 1
ATOM 530 N N . GLN A 1 68 ? 6.297 -4.209 -35.795 1.00 72.94 68 GLN A N 1
ATOM 531 C CA . GLN A 1 68 ? 7.593 -3.891 -35.186 1.00 72.94 68 GLN A CA 1
ATOM 532 C C . GLN A 1 68 ? 7.725 -2.379 -34.986 1.00 72.94 68 GLN A C 1
ATOM 534 O O . GLN A 1 68 ? 7.158 -1.591 -35.750 1.00 72.94 68 GLN A O 1
ATOM 539 N N . VAL A 1 69 ? 8.502 -1.972 -33.982 1.00 78.31 69 VAL A N 1
ATOM 540 C CA . VAL A 1 69 ? 8.813 -0.557 -33.752 1.00 78.31 69 VAL A CA 1
ATOM 541 C C . VAL A 1 69 ? 9.705 -0.018 -34.870 1.00 78.31 69 VAL A C 1
ATOM 543 O O . VAL A 1 69 ? 10.628 -0.686 -35.338 1.00 78.31 69 VAL A O 1
ATOM 546 N N . SER A 1 70 ? 9.414 1.205 -35.317 1.00 79.19 70 SER A N 1
ATOM 547 C CA . SER A 1 70 ? 10.173 1.856 -36.382 1.00 79.19 70 SER A CA 1
ATOM 548 C C . SER A 1 70 ? 11.598 2.177 -35.929 1.00 79.19 70 SER A C 1
ATOM 550 O O . SER A 1 70 ? 11.801 2.925 -34.972 1.00 79.19 70 SER A O 1
ATOM 552 N N . SER A 1 71 ? 12.587 1.670 -36.663 1.00 79.75 71 SER A N 1
ATOM 553 C CA . SER A 1 71 ? 13.999 2.043 -36.525 1.00 79.75 71 SER A CA 1
ATOM 554 C C . SER A 1 71 ? 14.379 3.277 -37.360 1.00 79.75 71 SER A C 1
ATOM 556 O O . SER A 1 71 ? 15.564 3.561 -37.515 1.00 79.75 71 SER A O 1
ATOM 558 N N . ALA A 1 72 ? 13.404 3.996 -37.933 1.00 77.94 72 ALA A N 1
ATOM 559 C CA . ALA A 1 72 ? 13.669 5.198 -38.722 1.00 77.94 72 ALA A CA 1
ATOM 560 C C . ALA A 1 72 ? 14.118 6.372 -37.823 1.00 77.94 72 ALA A C 1
ATOM 562 O O . ALA A 1 72 ? 13.476 6.610 -36.788 1.00 77.94 72 ALA A O 1
ATOM 563 N N . PRO A 1 73 ? 15.180 7.112 -38.204 1.00 82.00 73 PRO A N 1
ATOM 564 C CA . PRO A 1 73 ? 15.646 8.286 -37.470 1.00 82.00 73 PRO A CA 1
ATOM 565 C C . PRO A 1 73 ? 14.597 9.404 -37.469 1.00 82.00 73 PRO A C 1
ATOM 567 O O . PRO A 1 73 ? 13.720 9.453 -38.328 1.00 82.00 73 PRO A O 1
ATOM 570 N N . CYS A 1 74 ? 14.693 10.297 -36.485 1.00 84.25 74 CYS A N 1
ATOM 571 C CA . CYS A 1 74 ? 13.747 11.391 -36.272 1.00 84.25 74 CYS A CA 1
ATOM 572 C C . CYS A 1 74 ? 14.317 12.725 -36.770 1.00 84.25 74 CYS A C 1
ATOM 574 O O . CYS A 1 74 ? 15.461 13.061 -36.451 1.00 84.25 74 CYS A O 1
ATOM 576 N N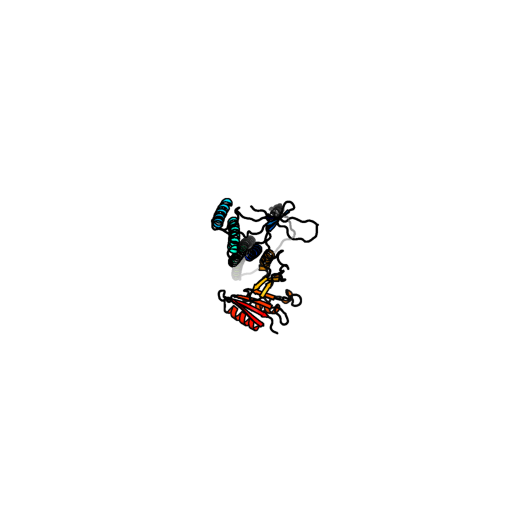 . THR A 1 75 ? 13.526 13.506 -37.507 1.00 88.25 75 THR A N 1
ATOM 577 C CA . THR A 1 75 ? 13.867 14.887 -37.879 1.00 88.25 75 THR A CA 1
ATOM 578 C C . THR A 1 75 ? 13.279 15.897 -36.889 1.00 88.25 75 THR A C 1
ATOM 580 O O . THR A 1 75 ? 12.349 15.605 -36.139 1.00 88.25 75 THR A O 1
ATOM 583 N N . ARG A 1 76 ? 13.762 17.148 -36.922 1.00 88.19 76 ARG A N 1
ATOM 584 C CA . ARG A 1 76 ? 13.157 18.250 -36.146 1.00 88.19 76 ARG A CA 1
ATOM 585 C C . ARG A 1 76 ? 11.669 18.450 -36.474 1.00 88.19 76 ARG A C 1
ATOM 587 O O . ARG A 1 76 ? 10.902 18.824 -35.592 1.00 88.19 76 ARG A O 1
ATOM 594 N N . THR A 1 77 ? 11.267 18.202 -37.720 1.00 89.62 77 THR A N 1
ATOM 595 C CA . THR A 1 77 ? 9.879 18.346 -38.177 1.00 89.62 77 THR A CA 1
ATOM 596 C C . THR A 1 77 ? 8.975 17.278 -37.563 1.00 89.62 77 THR A C 1
ATOM 598 O O . THR A 1 77 ? 7.857 17.587 -37.163 1.00 89.62 77 THR A O 1
ATOM 601 N N . ASP A 1 78 ? 9.465 16.045 -37.405 1.00 85.62 78 ASP A N 1
ATOM 602 C CA . ASP A 1 78 ? 8.702 14.953 -36.784 1.00 85.62 78 ASP A CA 1
ATOM 603 C C . ASP A 1 78 ? 8.392 15.230 -35.304 1.00 85.62 78 ASP A C 1
ATOM 605 O O . ASP A 1 78 ? 7.302 14.909 -34.835 1.00 85.62 78 ASP A O 1
ATOM 609 N N . VAL A 1 79 ? 9.309 15.886 -34.580 1.00 88.31 79 VAL A N 1
ATOM 610 C CA . VAL A 1 79 ? 9.089 16.305 -33.181 1.00 88.31 79 VAL A CA 1
ATOM 611 C C . VAL A 1 79 ? 7.986 17.366 -33.078 1.00 88.31 79 VAL A C 1
ATOM 613 O O . VAL A 1 79 ? 7.122 17.262 -32.210 1.00 88.31 79 VAL A O 1
ATOM 616 N N . LEU A 1 80 ? 7.965 18.349 -33.985 1.00 89.44 80 LEU A N 1
ATOM 617 C CA . LEU A 1 80 ? 6.901 19.365 -34.038 1.00 89.44 80 LEU A CA 1
ATOM 618 C C . LEU A 1 80 ? 5.547 18.736 -34.409 1.00 89.44 80 LEU A C 1
ATOM 620 O O . LEU A 1 80 ? 4.538 18.998 -33.758 1.00 89.44 80 LEU A O 1
ATOM 624 N N . ASN A 1 81 ? 5.537 17.827 -35.389 1.00 87.50 81 ASN A N 1
ATOM 625 C CA . ASN A 1 81 ? 4.347 17.059 -35.764 1.00 87.50 81 ASN A CA 1
ATOM 626 C C . ASN A 1 81 ? 3.812 16.202 -34.598 1.00 87.50 81 ASN A C 1
ATOM 628 O O . ASN A 1 81 ? 2.598 16.033 -34.471 1.00 87.50 81 ASN A O 1
ATOM 632 N N . LEU A 1 82 ? 4.694 15.664 -33.746 1.00 86.19 82 LEU A N 1
ATOM 633 C CA . LEU A 1 82 ? 4.325 14.903 -32.548 1.00 86.19 82 LEU A CA 1
ATOM 634 C C . LEU A 1 82 ? 3.692 15.795 -31.467 1.00 86.19 82 LEU A C 1
ATOM 636 O O . LEU A 1 82 ? 2.707 15.385 -30.852 1.00 86.19 82 LEU A O 1
ATOM 640 N N . GLU A 1 83 ? 4.206 17.011 -31.262 1.00 91.38 83 GLU A N 1
ATOM 641 C CA . GLU A 1 83 ? 3.613 18.001 -30.353 1.00 91.38 83 GLU A CA 1
ATOM 642 C C . GLU A 1 83 ? 2.211 18.428 -30.822 1.00 91.38 83 GLU A C 1
ATOM 644 O O . GLU A 1 83 ? 1.247 18.330 -30.057 1.00 91.38 83 GLU A O 1
ATOM 649 N N . ASP A 1 84 ? 2.061 18.804 -32.096 1.00 92.06 84 ASP A N 1
ATOM 650 C CA . ASP A 1 84 ? 0.764 19.151 -32.693 1.00 92.06 84 ASP A CA 1
ATOM 651 C C . ASP A 1 84 ? -0.236 17.987 -32.627 1.00 92.06 84 ASP A C 1
ATOM 653 O O . ASP A 1 84 ? -1.427 18.188 -32.356 1.00 92.06 84 ASP A O 1
ATOM 657 N N . LEU A 1 85 ? 0.229 16.753 -32.849 1.00 89.62 85 LEU A N 1
ATOM 658 C CA . LEU A 1 85 ? -0.593 15.552 -32.723 1.00 89.62 85 LEU A CA 1
ATOM 659 C C . LEU A 1 85 ? -1.033 15.321 -31.272 1.00 89.62 85 LEU A C 1
ATOM 661 O O . LEU A 1 85 ? -2.215 15.052 -31.045 1.00 89.62 85 LEU A O 1
ATOM 665 N N . LEU A 1 86 ? -0.132 15.452 -30.294 1.00 91.06 86 LEU A N 1
ATOM 666 C CA . LEU A 1 86 ? -0.462 15.316 -28.873 1.00 91.06 86 LEU A CA 1
ATOM 667 C C . LEU A 1 86 ? -1.481 16.378 -28.444 1.00 91.06 86 LEU A C 1
ATOM 669 O O . LEU A 1 86 ? -2.508 16.027 -27.859 1.00 91.06 86 LEU A O 1
ATOM 673 N N . ASN A 1 87 ? -1.251 17.647 -28.786 1.00 94.06 87 ASN A N 1
ATOM 674 C CA . ASN A 1 87 ? -2.158 18.752 -28.472 1.00 94.06 87 ASN A CA 1
ATOM 675 C C . ASN A 1 87 ? -3.553 18.514 -29.074 1.00 94.06 87 ASN A C 1
ATOM 677 O O . ASN A 1 87 ? -4.549 18.494 -28.345 1.00 94.06 87 ASN A O 1
ATOM 681 N N . ARG A 1 88 ? -3.628 18.181 -30.371 1.00 94.19 88 ARG A N 1
ATOM 682 C CA . ARG A 1 88 ? -4.889 17.809 -31.037 1.00 94.19 88 ARG A CA 1
ATOM 683 C C . ARG A 1 88 ? -5.572 16.606 -30.388 1.00 94.19 88 ARG A C 1
ATOM 685 O O . ARG A 1 88 ? -6.798 16.590 -30.300 1.00 94.19 88 ARG A O 1
ATOM 692 N N . LYS A 1 89 ? -4.831 15.594 -29.920 1.00 89.38 89 LYS A N 1
ATOM 693 C CA . LYS A 1 89 ? -5.416 14.417 -29.249 1.00 89.38 89 LYS A CA 1
ATOM 694 C C . LYS A 1 89 ? -5.916 14.724 -27.841 1.00 89.38 89 LYS A C 1
ATOM 696 O O . LYS A 1 89 ? -6.968 14.206 -27.468 1.00 89.38 89 LYS A O 1
ATOM 701 N N . LEU A 1 90 ? -5.229 15.584 -27.090 1.00 91.19 90 LEU A N 1
ATOM 702 C CA . LEU A 1 90 ? -5.684 16.061 -25.781 1.00 91.19 90 LEU A CA 1
ATOM 703 C C . LEU A 1 90 ? -7.006 16.831 -25.903 1.00 91.19 90 LEU A C 1
ATOM 705 O O . LEU A 1 90 ? -7.908 16.613 -25.095 1.00 91.19 90 LEU A O 1
ATOM 709 N N . GLU A 1 91 ? -7.159 17.666 -26.932 1.00 93.88 91 GLU A N 1
ATOM 710 C CA . GLU A 1 91 ? -8.405 18.397 -27.198 1.00 93.88 91 GLU A CA 1
ATOM 711 C C . GLU A 1 91 ? -9.521 17.478 -27.717 1.00 93.88 91 GLU A C 1
ATOM 713 O O . GLU A 1 91 ? -10.606 17.452 -27.136 1.00 93.88 91 GLU A O 1
ATOM 718 N N . GLN A 1 92 ? -9.247 16.637 -28.725 1.00 92.69 92 GLN A N 1
ATOM 719 C CA . GLN A 1 92 ? -10.209 15.660 -29.270 1.00 92.69 92 GLN A CA 1
ATOM 720 C C . GLN A 1 92 ? -10.749 14.682 -28.215 1.00 92.69 92 GLN A C 1
ATOM 722 O O . GLN A 1 92 ? -11.881 14.218 -28.329 1.00 92.69 92 GLN A O 1
ATOM 727 N N . ARG A 1 93 ? -9.947 14.342 -27.199 1.00 90.44 93 ARG A N 1
ATOM 728 C CA . ARG A 1 93 ? -10.338 13.458 -26.088 1.00 90.44 93 ARG A CA 1
ATOM 729 C C . ARG A 1 93 ? -10.756 14.219 -24.817 1.00 90.44 93 ARG A C 1
ATOM 731 O O . ARG A 1 93 ? -10.920 13.588 -23.776 1.00 90.44 93 ARG A O 1
ATOM 738 N N . GLN A 1 94 ? -10.913 15.546 -24.882 1.00 91.88 94 GLN A N 1
ATOM 739 C CA . GLN A 1 94 ? -11.336 16.417 -23.771 1.00 91.88 94 GLN A CA 1
ATOM 740 C C . GLN A 1 94 ? -10.525 16.214 -22.470 1.00 91.88 94 GLN A C 1
ATOM 742 O O . GLN A 1 94 ? -11.057 16.179 -21.356 1.00 91.88 94 GLN A O 1
ATOM 747 N N . ALA A 1 95 ? -9.205 16.068 -22.600 1.00 92.25 95 ALA A N 1
ATOM 748 C CA . ALA A 1 95 ? -8.304 15.805 -21.485 1.00 92.25 95 ALA A CA 1
ATOM 749 C C . ALA A 1 95 ? -8.271 16.976 -20.479 1.00 92.25 95 ALA A C 1
ATOM 751 O O . ALA A 1 95 ? -8.029 18.132 -20.835 1.00 92.25 95 ALA A O 1
ATOM 752 N N . ARG A 1 96 ? -8.466 16.685 -19.184 1.00 89.88 96 ARG A N 1
ATOM 753 C CA . ARG A 1 96 ? -8.498 17.717 -18.131 1.00 89.88 96 ARG A CA 1
ATOM 754 C C . ARG A 1 96 ? -7.124 18.381 -17.974 1.00 89.88 96 ARG A C 1
ATOM 756 O O . ARG A 1 96 ? -6.136 17.713 -17.668 1.00 89.88 96 ARG A O 1
ATOM 763 N N . ARG A 1 97 ? -7.072 19.715 -18.100 1.00 88.88 97 ARG A N 1
ATOM 764 C CA . ARG A 1 97 ? -5.835 20.515 -17.952 1.00 88.88 97 ARG A CA 1
ATOM 765 C C . ARG A 1 97 ? -5.268 20.518 -16.518 1.00 88.88 97 ARG A C 1
ATOM 767 O O . ARG A 1 97 ? -4.059 20.664 -16.345 1.00 88.88 97 ARG A O 1
ATOM 774 N N . LYS A 1 98 ? -6.100 20.310 -15.490 1.00 89.00 98 LYS A N 1
ATOM 775 C CA . LYS A 1 98 ? -5.705 20.219 -14.067 1.00 89.00 98 LYS A CA 1
ATOM 776 C C . LYS A 1 98 ? -6.254 18.938 -13.421 1.00 89.00 98 LYS A C 1
ATOM 778 O O . LYS A 1 98 ? -7.250 18.391 -13.888 1.00 89.00 98 LYS A O 1
ATOM 783 N N . GLY A 1 99 ? -5.602 18.485 -12.347 1.00 90.06 99 GLY A N 1
ATOM 784 C CA . GLY A 1 99 ? -5.968 17.271 -11.605 1.00 90.06 99 GLY A CA 1
ATOM 785 C C . GLY A 1 99 ? -5.598 15.953 -12.302 1.00 90.06 99 GLY A C 1
ATOM 786 O O . GLY A 1 99 ? -4.971 15.935 -13.369 1.00 90.06 99 GLY A O 1
ATOM 787 N N . ILE A 1 100 ? -5.988 14.840 -11.676 1.00 87.31 100 ILE A N 1
ATOM 788 C CA . ILE A 1 100 ? -5.805 13.483 -12.210 1.00 87.31 100 ILE A CA 1
ATOM 789 C C . ILE A 1 100 ? -6.741 13.282 -13.414 1.00 87.31 100 ILE A C 1
ATOM 791 O O . ILE A 1 100 ? -7.921 13.639 -13.376 1.00 87.31 100 ILE A O 1
ATOM 795 N N . CYS A 1 101 ? -6.209 12.724 -14.504 1.00 86.88 101 CYS A N 1
ATOM 796 C CA . CYS A 1 101 ? -6.953 12.471 -15.736 1.00 86.88 101 CYS A CA 1
ATOM 797 C C . CYS A 1 101 ? -6.370 11.250 -16.473 1.00 86.88 101 CYS A C 1
ATOM 799 O O . CYS A 1 101 ? -5.238 11.347 -16.957 1.00 86.88 101 CYS A O 1
ATOM 801 N N . PRO A 1 102 ? -7.111 10.127 -16.588 1.00 86.62 102 PRO A N 1
ATOM 802 C CA . PRO A 1 102 ? -6.632 8.918 -17.265 1.00 86.62 102 PRO A CA 1
ATOM 803 C C . PRO A 1 102 ? -6.242 9.167 -18.725 1.00 86.62 102 PRO A C 1
ATOM 805 O O . PRO A 1 102 ? -5.117 8.869 -19.103 1.00 86.62 102 PRO A O 1
ATOM 808 N N . VAL A 1 103 ? -7.110 9.833 -19.495 1.00 85.31 103 VAL A N 1
ATOM 809 C CA . VAL A 1 103 ? -6.874 10.217 -20.901 1.00 85.31 103 VAL A CA 1
ATOM 810 C C . VAL A 1 103 ? -5.564 10.992 -21.075 1.00 85.31 103 VAL A C 1
ATOM 812 O O . VAL A 1 103 ? -4.793 10.725 -21.993 1.00 85.31 103 VAL A O 1
ATOM 815 N N . ARG A 1 104 ? -5.277 11.946 -20.176 1.00 91.94 104 ARG A N 1
ATOM 816 C CA . ARG A 1 104 ? -4.016 12.696 -20.217 1.00 91.94 104 ARG A CA 1
ATOM 817 C C . ARG A 1 104 ? -2.823 11.793 -19.907 1.00 91.94 104 ARG A C 1
ATOM 819 O O . ARG A 1 104 ? -1.831 11.860 -20.620 1.00 91.94 104 ARG A O 1
ATOM 826 N N . ARG A 1 105 ? -2.917 10.949 -18.872 1.00 88.56 105 ARG A N 1
ATOM 827 C CA . ARG A 1 105 ? -1.851 10.003 -18.491 1.00 88.56 105 ARG A CA 1
ATOM 828 C C . ARG A 1 105 ? -1.535 9.026 -19.629 1.00 88.56 105 ARG A C 1
ATOM 830 O O . ARG A 1 105 ? -0.367 8.779 -19.894 1.00 88.56 105 ARG A O 1
ATOM 837 N N . GLU A 1 106 ? -2.560 8.526 -20.315 1.00 86.50 106 GLU A N 1
ATOM 838 C CA . GLU A 1 106 ? -2.440 7.631 -21.469 1.00 86.50 106 GLU A CA 1
ATOM 839 C C . GLU A 1 106 ? -1.710 8.309 -22.641 1.00 86.50 106 GLU A C 1
ATOM 841 O O . GLU A 1 106 ? -0.676 7.814 -23.089 1.00 86.50 106 GLU A O 1
ATOM 846 N N . LEU A 1 107 ? -2.194 9.474 -23.092 1.00 82.12 107 LEU A N 1
ATOM 847 C CA . LEU A 1 107 ? -1.613 10.203 -24.227 1.00 82.12 107 LEU A CA 1
ATOM 848 C C . LEU A 1 107 ? -0.175 10.674 -23.958 1.00 82.12 107 LEU A C 1
ATOM 850 O O . LEU A 1 107 ? 0.675 10.587 -24.843 1.00 82.12 107 LEU A O 1
ATOM 854 N N . PHE A 1 108 ? 0.127 11.124 -22.734 1.00 91.62 108 PHE A N 1
ATOM 855 C CA . PHE A 1 108 ? 1.500 11.468 -22.351 1.00 91.62 108 PHE A CA 1
ATOM 856 C C . PHE A 1 108 ? 2.407 10.233 -22.250 1.00 91.62 108 PHE A C 1
ATOM 858 O O . PHE A 1 108 ? 3.576 10.340 -22.607 1.00 91.62 108 PHE A O 1
ATOM 865 N N . SER A 1 109 ? 1.899 9.064 -21.835 1.00 86.81 109 SER A N 1
ATOM 866 C CA . SER A 1 109 ? 2.688 7.822 -21.857 1.00 86.81 109 SER A CA 1
ATOM 867 C C . SER A 1 109 ? 3.030 7.408 -23.289 1.00 86.81 109 SER A C 1
ATOM 869 O O . SER A 1 109 ? 4.192 7.153 -23.573 1.00 86.81 109 SER A O 1
ATOM 871 N N . GLN A 1 110 ? 2.055 7.425 -24.206 1.00 83.75 110 GLN A N 1
ATOM 872 C CA . GLN A 1 110 ? 2.282 7.104 -25.624 1.00 83.75 110 GLN A CA 1
ATOM 873 C C . GLN A 1 110 ? 3.278 8.076 -26.283 1.00 83.75 110 GLN A C 1
ATOM 875 O O . GLN A 1 110 ? 4.147 7.650 -27.040 1.00 83.75 110 GLN A O 1
ATOM 880 N N . CYS A 1 111 ? 3.197 9.373 -25.962 1.00 87.06 111 CYS A N 1
ATOM 881 C CA . CYS A 1 111 ? 4.177 10.358 -26.425 1.00 87.06 111 CYS A CA 1
ATOM 882 C C . CYS A 1 111 ? 5.576 10.097 -25.838 1.00 87.06 111 CYS A C 1
ATOM 884 O O . CYS A 1 111 ? 6.567 10.147 -26.563 1.00 87.06 111 CYS A O 1
ATOM 886 N N . PHE A 1 112 ? 5.677 9.769 -24.546 1.00 91.88 112 PHE A N 1
ATOM 887 C CA . PHE A 1 112 ? 6.966 9.497 -23.910 1.00 91.88 112 PHE A CA 1
ATOM 888 C C . PHE A 1 112 ? 7.612 8.198 -24.417 1.00 91.88 112 PHE A C 1
ATOM 890 O O . PHE A 1 112 ? 8.828 8.156 -24.577 1.00 91.88 112 PHE A O 1
ATOM 897 N N . ASP A 1 113 ? 6.818 7.184 -24.766 1.00 86.44 113 ASP A N 1
ATOM 898 C CA . ASP A 1 113 ? 7.296 5.961 -25.4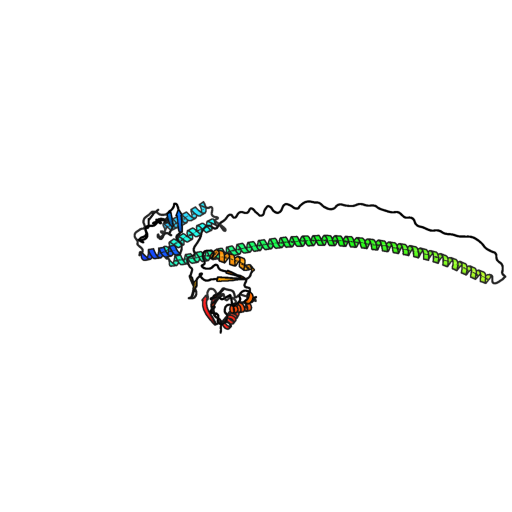21 1.00 86.44 113 ASP A CA 1
ATOM 899 C C . ASP A 1 113 ? 7.887 6.253 -26.816 1.00 86.44 113 ASP A C 1
ATOM 901 O O . ASP A 1 113 ? 8.961 5.752 -27.155 1.00 86.44 113 ASP A O 1
ATOM 905 N N . GLU A 1 114 ? 7.253 7.132 -27.599 1.00 87.88 114 GLU A N 1
ATOM 906 C CA . GLU A 1 114 ? 7.798 7.611 -28.878 1.00 87.88 114 GLU A CA 1
ATOM 907 C C . GLU A 1 114 ? 9.065 8.464 -28.683 1.00 87.88 114 GLU A C 1
ATOM 909 O O . GLU A 1 114 ? 10.049 8.271 -29.396 1.00 87.88 114 GLU A O 1
ATOM 914 N N . LEU A 1 115 ? 9.114 9.345 -27.678 1.00 89.00 115 LEU A N 1
ATOM 915 C CA . LEU A 1 115 ? 10.339 10.082 -27.335 1.00 89.00 115 LEU A CA 1
ATOM 916 C C . LEU A 1 115 ? 11.476 9.132 -26.925 1.00 89.00 115 LEU A C 1
ATOM 918 O O . LEU A 1 115 ? 12.616 9.327 -27.346 1.00 89.00 115 LEU A O 1
ATOM 922 N N . ILE A 1 116 ? 11.180 8.070 -26.168 1.00 87.25 116 ILE A N 1
ATOM 923 C CA . ILE A 1 116 ? 12.148 7.016 -25.838 1.00 87.25 116 ILE A CA 1
ATOM 924 C C . ILE A 1 116 ? 12.629 6.321 -27.120 1.00 87.25 116 ILE A C 1
ATOM 926 O O . ILE A 1 116 ? 13.839 6.204 -27.297 1.00 87.25 116 ILE A O 1
ATOM 930 N N . ARG A 1 117 ? 11.743 5.948 -28.060 1.00 90.25 117 ARG A N 1
ATOM 931 C CA . ARG A 1 117 ? 12.133 5.384 -29.373 1.00 90.25 117 ARG A CA 1
ATOM 932 C C . ARG A 1 117 ? 13.102 6.305 -30.122 1.00 90.25 117 ARG A C 1
ATOM 934 O O . ARG A 1 117 ? 14.171 5.859 -30.542 1.00 90.25 117 ARG A O 1
ATOM 941 N N . GLN A 1 118 ? 12.747 7.581 -30.277 1.00 87.44 118 GLN A N 1
ATOM 942 C CA . GLN A 1 118 ? 13.566 8.575 -30.981 1.00 87.44 118 GLN A CA 1
ATOM 943 C C . GLN A 1 118 ? 14.932 8.763 -30.308 1.00 87.44 118 GLN A C 1
ATOM 945 O O . GLN A 1 118 ? 15.966 8.802 -30.980 1.00 87.44 118 GLN A O 1
ATOM 950 N N . VAL A 1 119 ? 14.958 8.839 -28.975 1.00 90.50 119 VAL A N 1
ATOM 951 C CA . VAL A 1 119 ? 16.198 8.982 -28.209 1.00 90.50 119 VAL A CA 1
ATOM 952 C C . VAL A 1 119 ? 17.071 7.731 -28.312 1.00 90.50 119 VAL A C 1
ATOM 954 O O . VAL A 1 119 ? 18.275 7.897 -28.501 1.00 90.50 119 VAL A O 1
ATOM 957 N N . THR A 1 120 ? 16.502 6.519 -28.264 1.00 86.81 120 THR A N 1
ATOM 958 C CA . THR A 1 120 ? 17.232 5.246 -28.429 1.00 86.81 120 THR A CA 1
ATOM 959 C C . THR A 1 120 ? 17.938 5.161 -29.780 1.00 86.81 120 THR A C 1
ATOM 961 O O . THR A 1 120 ? 19.083 4.724 -29.837 1.00 86.81 120 THR A O 1
ATOM 964 N N . ILE A 1 121 ? 17.296 5.607 -30.865 1.00 86.50 121 ILE A N 1
ATOM 965 C CA . ILE A 1 121 ? 17.903 5.588 -32.210 1.00 86.50 121 ILE A CA 1
ATOM 966 C C . ILE A 1 121 ? 19.105 6.538 -32.292 1.00 86.50 121 ILE A C 1
ATOM 968 O O . ILE A 1 121 ? 20.100 6.210 -32.934 1.00 86.50 121 ILE A O 1
ATOM 972 N N . ASN A 1 122 ? 19.037 7.678 -31.598 1.00 87.75 122 ASN A N 1
ATOM 973 C CA . ASN A 1 122 ? 20.125 8.656 -31.534 1.00 87.75 122 ASN A CA 1
ATOM 974 C C . ASN A 1 122 ? 21.247 8.255 -30.549 1.00 87.75 122 ASN A C 1
ATOM 976 O O . ASN A 1 122 ? 22.398 8.626 -30.754 1.00 87.75 122 ASN A O 1
ATOM 980 N N . CYS A 1 123 ? 20.917 7.565 -29.453 1.00 88.00 123 CYS A N 1
ATOM 981 C CA . CYS A 1 123 ? 21.845 7.005 -28.462 1.00 88.00 123 CYS A CA 1
ATOM 982 C C . CYS A 1 123 ? 21.096 5.980 -27.593 1.00 88.00 123 CYS A C 1
ATOM 984 O O . CYS A 1 123 ? 20.246 6.341 -26.767 1.00 88.00 123 CYS A O 1
ATOM 986 N N . ALA A 1 124 ? 21.422 4.699 -27.767 1.00 87.12 124 ALA A N 1
ATOM 987 C CA . ALA A 1 124 ? 20.699 3.595 -27.143 1.00 87.12 124 ALA A CA 1
ATOM 988 C C . ALA A 1 124 ? 20.834 3.594 -25.613 1.00 87.12 124 ALA A C 1
ATOM 990 O O . ALA A 1 124 ? 19.878 3.299 -24.898 1.00 87.12 124 ALA A O 1
ATOM 991 N N . GLU A 1 125 ? 21.994 3.996 -25.101 1.00 85.94 125 GLU A N 1
ATOM 992 C CA . GLU A 1 125 ? 22.321 4.082 -23.677 1.00 85.94 125 GLU A CA 1
ATOM 993 C C . GLU A 1 125 ? 21.409 5.091 -22.964 1.00 85.94 125 GLU A C 1
ATOM 995 O O . GLU A 1 125 ? 20.859 4.809 -21.896 1.00 85.94 125 GLU A O 1
ATOM 1000 N N . ARG A 1 126 ? 21.183 6.252 -23.592 1.00 90.25 126 ARG A N 1
ATOM 1001 C CA . ARG A 1 126 ? 20.284 7.300 -23.089 1.00 90.25 126 ARG A CA 1
ATOM 1002 C C . ARG A 1 126 ? 18.815 6.887 -23.195 1.00 90.25 126 ARG A C 1
ATOM 1004 O O . ARG A 1 126 ? 18.040 7.191 -22.292 1.00 90.25 126 ARG A O 1
ATOM 1011 N N . GLY A 1 127 ? 18.439 6.159 -24.247 1.00 87.25 127 GLY A N 1
ATOM 1012 C CA . GLY A 1 127 ? 17.104 5.567 -24.379 1.00 87.25 127 GLY A CA 1
ATOM 1013 C C . GLY A 1 127 ? 16.800 4.543 -23.280 1.00 87.25 127 GLY A C 1
ATOM 1014 O O . GLY A 1 127 ? 15.758 4.613 -22.629 1.00 87.25 127 GLY A O 1
ATOM 1015 N N . LEU A 1 128 ? 17.748 3.645 -22.998 1.00 82.56 128 LEU A N 1
ATOM 1016 C CA . LEU A 1 128 ? 17.664 2.663 -21.911 1.00 82.56 128 LEU A CA 1
ATOM 1017 C C . LEU A 1 128 ? 17.628 3.314 -20.516 1.00 82.56 128 LEU A C 1
ATOM 1019 O O . LEU A 1 128 ? 16.987 2.776 -19.612 1.00 82.56 128 LEU A O 1
ATOM 1023 N N . LEU A 1 129 ? 18.277 4.468 -20.330 1.00 85.62 129 LEU A N 1
ATOM 1024 C CA . LEU A 1 129 ? 18.185 5.242 -19.089 1.00 85.62 129 LEU A CA 1
ATOM 1025 C C . LEU A 1 129 ? 16.798 5.884 -18.912 1.00 85.62 129 LEU A C 1
ATOM 1027 O O . LEU A 1 129 ? 16.212 5.764 -17.837 1.00 85.62 129 LEU A O 1
ATOM 1031 N N . LEU A 1 130 ? 16.244 6.503 -19.963 1.00 85.44 130 LEU A N 1
ATOM 1032 C CA . LEU A 1 130 ? 14.885 7.065 -19.931 1.00 85.44 130 LEU A CA 1
ATOM 1033 C C . LEU A 1 130 ? 13.819 5.988 -19.687 1.00 85.44 130 LEU A C 1
ATOM 1035 O O . LEU A 1 130 ? 12.880 6.228 -18.932 1.00 85.44 130 LEU A O 1
ATOM 1039 N N . LEU A 1 131 ? 13.987 4.794 -20.264 1.00 81.25 131 LEU A N 1
ATOM 1040 C CA . LEU A 1 131 ? 13.113 3.645 -20.014 1.00 81.25 131 LEU A CA 1
ATOM 1041 C C . LEU A 1 131 ? 13.095 3.243 -18.531 1.00 81.25 131 LEU A C 1
ATOM 1043 O O . LEU A 1 131 ? 12.024 3.067 -17.960 1.00 81.25 131 LEU A O 1
ATOM 1047 N N . ARG A 1 132 ? 14.264 3.160 -17.880 1.00 80.00 132 ARG A N 1
ATOM 1048 C CA . ARG A 1 132 ? 14.343 2.875 -16.435 1.00 80.00 132 ARG A CA 1
ATOM 1049 C C . ARG A 1 132 ? 13.627 3.943 -15.609 1.00 80.00 132 ARG A C 1
ATOM 1051 O O . ARG A 1 132 ? 12.809 3.594 -14.766 1.00 80.00 132 ARG A O 1
ATOM 1058 N N . ALA A 1 133 ? 13.875 5.222 -15.897 1.00 82.44 133 ALA A N 1
ATOM 1059 C CA . ALA A 1 133 ? 13.231 6.334 -15.197 1.00 82.44 133 ALA A CA 1
ATOM 1060 C C . ALA A 1 133 ? 11.702 6.366 -15.414 1.00 82.44 133 ALA A C 1
ATOM 1062 O O . ALA A 1 133 ? 10.953 6.705 -14.494 1.00 82.44 133 ALA A O 1
ATOM 1063 N N . ARG A 1 134 ? 11.218 5.970 -16.605 1.00 87.19 134 ARG A N 1
ATOM 1064 C CA . ARG A 1 134 ? 9.787 5.756 -16.888 1.00 87.19 134 ARG A CA 1
ATOM 1065 C C . ARG A 1 134 ? 9.216 4.674 -15.977 1.00 87.19 134 ARG A C 1
ATOM 1067 O O . ARG A 1 134 ? 8.203 4.910 -15.325 1.00 87.19 134 ARG A O 1
ATOM 1074 N N . ASP A 1 135 ? 9.854 3.510 -15.937 1.00 79.25 135 ASP A N 1
ATOM 1075 C CA . ASP A 1 135 ? 9.333 2.327 -15.247 1.00 79.25 135 ASP A CA 1
ATOM 1076 C C . ASP A 1 135 ? 9.375 2.499 -13.718 1.00 79.25 135 ASP A C 1
ATOM 1078 O O . ASP A 1 135 ? 8.399 2.184 -13.036 1.00 79.25 135 ASP A O 1
ATOM 1082 N N . GLU A 1 136 ? 10.431 3.121 -13.187 1.00 75.69 136 GLU A N 1
ATOM 1083 C CA . GLU A 1 136 ? 10.540 3.566 -11.789 1.00 75.69 136 GLU A CA 1
ATOM 1084 C C . GLU A 1 136 ? 9.433 4.569 -11.418 1.00 75.69 136 GLU A C 1
ATOM 1086 O O . GLU A 1 136 ? 8.754 4.417 -10.396 1.00 75.69 136 GLU A O 1
ATOM 1091 N N . SER A 1 137 ? 9.171 5.555 -12.284 1.00 78.75 137 SER A N 1
ATOM 1092 C CA . SER A 1 137 ? 8.080 6.522 -12.089 1.00 78.75 137 SER A CA 1
ATOM 1093 C C . SER A 1 137 ? 6.705 5.846 -12.130 1.00 78.75 137 SER A C 1
ATOM 1095 O O . SER A 1 137 ? 5.825 6.173 -11.333 1.00 78.75 137 SER A O 1
ATOM 1097 N N . GLN A 1 138 ? 6.498 4.879 -13.030 1.00 79.50 138 GLN A N 1
ATOM 1098 C CA . GLN A 1 138 ? 5.251 4.114 -13.111 1.00 79.50 138 GLN A CA 1
ATOM 1099 C C . GLN A 1 138 ? 5.041 3.231 -11.873 1.00 79.50 138 GLN A C 1
ATOM 1101 O O . GLN A 1 138 ? 3.932 3.223 -11.333 1.00 79.50 138 GLN A O 1
ATOM 1106 N N . MET A 1 139 ? 6.089 2.556 -11.389 1.00 73.06 139 MET A N 1
ATOM 1107 C CA . MET A 1 139 ? 6.076 1.769 -10.150 1.00 73.06 139 MET A CA 1
ATOM 1108 C C . MET A 1 139 ? 5.766 2.646 -8.930 1.00 73.06 139 MET A C 1
ATOM 1110 O O . MET A 1 139 ? 4.894 2.303 -8.133 1.00 73.06 139 MET A O 1
ATOM 1114 N N . THR A 1 140 ? 6.394 3.819 -8.834 1.00 77.06 140 THR A N 1
ATOM 1115 C CA . THR A 1 140 ? 6.147 4.805 -7.769 1.00 77.06 140 THR A CA 1
ATOM 1116 C C . THR A 1 140 ? 4.688 5.276 -7.759 1.00 77.06 140 THR A C 1
ATOM 1118 O O . THR A 1 140 ? 4.035 5.269 -6.715 1.00 77.06 140 THR A O 1
ATOM 1121 N N . ILE A 1 141 ? 4.122 5.619 -8.923 1.00 78.56 141 ILE A N 1
ATOM 1122 C CA . ILE A 1 141 ? 2.708 6.020 -9.021 1.00 78.56 141 ILE A CA 1
ATOM 1123 C C . ILE A 1 141 ? 1.771 4.844 -8.692 1.00 78.56 141 ILE A C 1
ATOM 1125 O O . ILE A 1 141 ? 0.718 5.061 -8.096 1.00 78.56 141 ILE A O 1
ATOM 1129 N N . ALA A 1 142 ? 2.132 3.607 -9.051 1.00 73.44 142 ALA A N 1
ATOM 1130 C CA . ALA A 1 142 ? 1.351 2.422 -8.694 1.00 73.44 142 ALA A CA 1
ATOM 1131 C C . ALA A 1 142 ? 1.341 2.176 -7.174 1.00 73.44 142 ALA A C 1
ATOM 1133 O O . ALA A 1 142 ? 0.275 1.929 -6.616 1.00 73.44 142 ALA A O 1
ATOM 1134 N N . ALA A 1 143 ? 2.483 2.324 -6.495 1.00 70.94 143 ALA A N 1
ATOM 1135 C CA . ALA A 1 143 ? 2.571 2.216 -5.039 1.00 70.94 143 ALA A CA 1
ATOM 1136 C C . ALA A 1 143 ? 1.721 3.286 -4.326 1.00 70.94 143 ALA A C 1
ATOM 1138 O O . ALA A 1 143 ? 0.937 2.957 -3.433 1.00 70.94 143 ALA A O 1
ATOM 1139 N N . PHE A 1 144 ? 1.793 4.549 -4.766 1.00 80.56 144 PHE A N 1
ATOM 1140 C CA . PHE A 1 144 ? 0.931 5.614 -4.237 1.00 80.56 144 PHE A CA 1
ATOM 1141 C C . PHE A 1 144 ? -0.559 5.367 -4.509 1.00 80.56 144 PHE A C 1
ATOM 1143 O O . PHE A 1 144 ? -1.387 5.689 -3.659 1.00 80.56 144 PHE A O 1
ATOM 1150 N N . GLN A 1 145 ? -0.915 4.775 -5.654 1.00 77.44 145 GLN A N 1
ATOM 1151 C CA . GLN A 1 145 ? -2.297 4.394 -5.944 1.00 77.44 145 GLN A CA 1
ATOM 1152 C C . GLN A 1 145 ? -2.797 3.312 -4.969 1.00 77.44 145 GLN A C 1
ATOM 1154 O O . GLN A 1 145 ? -3.850 3.502 -4.365 1.00 77.44 145 GLN A O 1
ATOM 1159 N N . THR A 1 146 ? -2.029 2.242 -4.734 1.00 72.62 146 THR A N 1
ATOM 1160 C CA . THR A 1 146 ? -2.387 1.196 -3.757 1.00 72.62 146 THR A CA 1
ATOM 1161 C C . THR A 1 146 ? -2.527 1.758 -2.334 1.00 72.62 146 THR A C 1
ATOM 1163 O O . THR A 1 146 ? -3.460 1.398 -1.612 1.00 72.62 146 THR A O 1
ATOM 1166 N N . LEU A 1 147 ? -1.643 2.679 -1.928 1.00 74.69 147 LEU A N 1
ATOM 1167 C CA . LEU A 1 147 ? -1.708 3.352 -0.623 1.00 74.69 147 LEU A CA 1
ATOM 1168 C C . LEU A 1 147 ? -2.945 4.260 -0.495 1.00 74.69 147 LEU A C 1
ATOM 1170 O O . LEU A 1 147 ? -3.589 4.299 0.557 1.00 74.69 147 LEU A O 1
ATOM 1174 N N . TYR A 1 148 ? -3.314 4.966 -1.565 1.00 80.62 148 TYR A N 1
ATOM 1175 C CA . TYR A 1 148 ? -4.536 5.769 -1.612 1.00 80.62 148 TYR A CA 1
ATOM 1176 C C . TYR A 1 148 ? -5.794 4.890 -1.518 1.00 80.62 148 TYR A C 1
ATOM 1178 O O . TYR A 1 148 ? -6.659 5.139 -0.682 1.00 80.62 148 TYR A O 1
ATOM 1186 N N . GLU A 1 149 ? -5.863 3.809 -2.297 1.00 79.25 149 GLU A N 1
ATOM 1187 C CA . GLU A 1 149 ? -6.977 2.848 -2.264 1.00 79.25 149 GLU A CA 1
ATOM 1188 C C . GLU A 1 149 ? -7.122 2.212 -0.866 1.00 79.25 149 GLU A C 1
ATOM 1190 O O . GLU A 1 149 ? -8.226 2.133 -0.321 1.00 79.25 149 GLU A O 1
ATOM 1195 N N . SER A 1 150 ? -5.999 1.865 -0.227 1.00 80.31 150 SER A N 1
ATOM 1196 C CA . SER A 1 150 ? -5.957 1.308 1.132 1.00 80.31 150 SER A CA 1
ATOM 1197 C C . SER A 1 150 ? -6.377 2.308 2.218 1.00 80.31 150 SER A C 1
ATOM 1199 O O . SER A 1 150 ? -7.107 1.941 3.140 1.00 80.31 150 SER A O 1
ATOM 1201 N N . SER A 1 151 ? -5.961 3.575 2.121 1.00 75.19 151 SER A N 1
ATOM 1202 C CA . SER A 1 151 ? -6.328 4.609 3.105 1.00 75.19 151 SER A CA 1
ATOM 1203 C C . SER A 1 151 ? -7.799 5.028 2.998 1.00 75.19 151 SER A C 1
ATOM 1205 O O . SER A 1 151 ? -8.453 5.195 4.029 1.00 75.19 151 SER A O 1
ATOM 1207 N N . VAL A 1 152 ? -8.368 5.080 1.787 1.00 81.69 152 VAL A N 1
ATOM 1208 C CA . VAL A 1 152 ? -9.821 5.244 1.588 1.00 81.69 152 VAL A CA 1
ATOM 1209 C C . VAL A 1 152 ? -10.590 4.065 2.201 1.00 81.69 152 VAL A C 1
ATOM 1211 O O . VAL A 1 152 ? -11.529 4.279 2.970 1.00 81.69 152 VAL A O 1
ATOM 1214 N N . ALA A 1 153 ? -10.156 2.824 1.956 1.00 78.44 153 ALA A N 1
ATOM 1215 C CA . ALA A 1 153 ? -10.777 1.629 2.536 1.00 78.44 153 ALA A CA 1
ATOM 1216 C C . ALA A 1 153 ? -10.619 1.528 4.070 1.00 78.44 153 ALA A C 1
ATOM 1218 O O . ALA A 1 153 ? -11.449 0.912 4.743 1.00 78.44 153 ALA A O 1
ATOM 1219 N N . PHE A 1 154 ? -9.576 2.122 4.657 1.00 82.31 154 PHE A N 1
ATOM 1220 C CA . PHE A 1 154 ? -9.463 2.290 6.109 1.00 82.31 154 PHE A CA 1
ATOM 1221 C C . PHE A 1 154 ? -10.476 3.316 6.634 1.00 82.31 154 PHE A C 1
ATOM 1223 O O . PHE A 1 154 ? -11.235 2.996 7.547 1.00 82.31 154 PHE A O 1
ATOM 1230 N N . GLY A 1 155 ? -10.552 4.504 6.023 1.00 79.19 155 GLY A N 1
ATOM 1231 C CA . GLY A 1 155 ? -11.493 5.556 6.425 1.00 79.19 155 GLY A CA 1
ATOM 1232 C C . GLY A 1 155 ? -12.956 5.100 6.381 1.00 79.19 155 GLY A C 1
ATOM 1233 O O . GLY A 1 155 ? -13.691 5.304 7.345 1.00 79.19 155 GLY A O 1
ATOM 1234 N N . MET A 1 156 ? -13.355 4.395 5.315 1.00 79.25 156 MET A N 1
ATOM 1235 C CA . MET A 1 156 ? -14.700 3.814 5.192 1.00 79.25 156 MET A CA 1
ATOM 1236 C C . MET A 1 156 ? -15.001 2.781 6.288 1.00 79.25 156 MET A C 1
ATOM 1238 O O . MET A 1 156 ? -16.080 2.811 6.876 1.00 79.25 156 MET A O 1
ATOM 1242 N N . ARG A 1 157 ? -14.051 1.884 6.600 1.00 84.94 157 ARG A N 1
ATOM 1243 C CA . ARG A 1 157 ? -14.215 0.904 7.689 1.00 84.94 157 ARG A CA 1
ATOM 1244 C C . ARG A 1 157 ? -14.312 1.574 9.058 1.00 84.94 157 ARG A C 1
ATOM 1246 O O . ARG A 1 157 ? -15.097 1.119 9.884 1.00 84.94 157 ARG A O 1
ATOM 1253 N N . LYS A 1 158 ? -13.541 2.640 9.300 1.00 87.88 158 LYS A N 1
ATOM 1254 C CA . LYS A 1 158 ? -13.570 3.368 10.574 1.00 87.88 158 LYS A CA 1
ATOM 1255 C C . LYS A 1 158 ? -14.917 4.063 10.788 1.00 87.88 158 LYS A C 1
ATOM 1257 O O . LYS A 1 158 ? -15.510 3.859 11.840 1.00 87.88 158 LYS A O 1
ATOM 1262 N N . ALA A 1 159 ? -15.427 4.774 9.778 1.00 85.31 159 ALA A N 1
ATOM 1263 C CA . ALA A 1 159 ? -16.746 5.408 9.833 1.00 85.31 159 ALA A CA 1
ATOM 1264 C C . ALA A 1 159 ? -17.864 4.390 10.132 1.00 85.31 159 ALA A C 1
ATOM 1266 O O . ALA A 1 159 ? -18.629 4.582 11.072 1.00 85.31 159 ALA A O 1
ATOM 1267 N N . LEU A 1 160 ? -17.887 3.257 9.417 1.00 85.75 160 LEU A N 1
ATOM 1268 C CA . LEU A 1 160 ? -18.869 2.190 9.644 1.00 85.75 160 LEU A CA 1
ATOM 1269 C C . LEU A 1 160 ? -18.764 1.569 11.053 1.00 85.75 160 LEU A C 1
ATOM 1271 O O . LEU A 1 160 ? -19.777 1.214 11.651 1.00 85.75 160 LEU A O 1
ATOM 1275 N N . GLN A 1 161 ? -17.550 1.437 11.600 1.00 86.69 161 GLN A N 1
ATOM 1276 C CA . GLN A 1 161 ? -17.347 0.967 12.975 1.00 86.69 161 GLN A CA 1
ATOM 1277 C C . GLN A 1 161 ? -17.924 1.955 14.001 1.00 86.69 161 GLN A C 1
ATOM 1279 O O . GLN A 1 161 ? -18.512 1.528 14.994 1.00 86.69 161 GLN A O 1
ATOM 1284 N N . ASP A 1 162 ? -17.762 3.258 13.769 1.00 82.00 162 ASP A N 1
ATOM 1285 C CA . ASP A 1 162 ? -18.250 4.297 14.679 1.00 82.00 162 ASP A CA 1
ATOM 1286 C C . ASP A 1 162 ? -19.785 4.424 14.620 1.00 82.00 162 ASP A C 1
ATOM 1288 O O . ASP A 1 162 ? -20.422 4.507 15.669 1.00 82.00 162 ASP A O 1
ATOM 1292 N N . GLU A 1 163 ? -20.397 4.293 13.435 1.00 88.25 163 GLU A N 1
ATOM 1293 C CA . GLU A 1 163 ? -21.858 4.164 13.265 1.00 88.25 163 GLU A CA 1
ATOM 1294 C C . GLU A 1 163 ? -22.426 2.943 14.017 1.00 88.25 163 GLU A C 1
ATOM 1296 O O . GLU A 1 163 ? -23.439 3.042 14.716 1.00 88.25 163 GLU A O 1
ATOM 1301 N N . GLN A 1 164 ? -21.761 1.784 13.925 1.00 85.44 164 GLN A N 1
ATOM 1302 C CA . GLN A 1 164 ? -22.153 0.577 14.665 1.00 85.44 164 GLN A CA 1
ATOM 1303 C C . GLN A 1 164 ? -22.007 0.759 16.183 1.00 85.44 164 GLN A C 1
ATOM 1305 O O . GLN A 1 164 ? -22.884 0.336 16.942 1.00 85.44 164 GLN A O 1
ATOM 1310 N N . GLY A 1 165 ? -20.936 1.419 16.634 1.00 86.50 165 GLY A N 1
ATOM 1311 C CA . GLY A 1 165 ? -20.727 1.764 18.041 1.00 86.50 165 GLY A CA 1
ATOM 1312 C C . GLY A 1 165 ? -21.818 2.689 18.585 1.00 86.50 165 GLY A C 1
ATOM 1313 O O . GLY A 1 165 ? -22.355 2.437 19.667 1.00 86.50 165 GLY A O 1
ATOM 1314 N N . GLU A 1 166 ? -22.208 3.710 17.817 1.00 91.94 166 GLU A N 1
ATOM 1315 C CA . GLU A 1 166 ? -23.301 4.618 18.173 1.00 91.94 166 GLU A CA 1
ATOM 1316 C C . GLU A 1 166 ? -24.644 3.875 18.276 1.00 91.94 166 GLU A C 1
ATOM 1318 O O . GLU A 1 166 ? -25.389 4.082 19.236 1.00 91.94 166 GLU A O 1
ATOM 1323 N N . ALA A 1 167 ? -24.946 2.968 17.341 1.00 90.12 167 ALA A N 1
ATOM 1324 C CA . ALA A 1 167 ? -26.174 2.169 17.367 1.00 90.12 167 ALA A CA 1
ATOM 1325 C C . ALA A 1 167 ? -26.263 1.258 18.609 1.00 90.12 167 ALA A C 1
ATOM 1327 O O . ALA A 1 167 ? -27.304 1.210 19.271 1.00 90.12 167 ALA A O 1
ATOM 1328 N N . VAL A 1 168 ? -25.166 0.580 18.971 1.00 93.50 168 VAL A N 1
ATOM 1329 C CA . VAL A 1 168 ? -25.093 -0.249 20.189 1.00 93.50 168 VAL A CA 1
ATOM 1330 C C . VAL A 1 168 ? -25.233 0.608 21.451 1.00 93.50 168 VAL A C 1
ATOM 1332 O O . VAL A 1 168 ? -25.965 0.234 22.371 1.00 93.50 168 VAL A O 1
ATOM 1335 N N . MET A 1 169 ? -24.591 1.779 21.495 1.00 92.38 169 MET A N 1
ATOM 1336 C CA . MET A 1 169 ? -24.673 2.681 22.646 1.00 92.38 169 MET A CA 1
ATOM 1337 C C . MET A 1 169 ? -26.079 3.276 22.817 1.00 92.38 169 MET A C 1
ATOM 1339 O O . MET A 1 169 ? -26.595 3.281 23.933 1.00 92.38 169 MET A O 1
ATOM 1343 N N . LYS A 1 170 ? -26.741 3.689 21.727 1.00 95.25 170 LYS A N 1
ATOM 1344 C CA . LYS A 1 170 ? -28.145 4.144 21.740 1.00 95.25 170 LYS A CA 1
ATOM 1345 C C . LYS A 1 170 ? -29.093 3.072 22.267 1.00 95.25 170 LYS A C 1
ATOM 1347 O O . LYS A 1 170 ? -29.965 3.392 23.074 1.00 95.25 170 LYS A O 1
ATOM 1352 N N . LYS A 1 171 ? -28.907 1.807 21.866 1.00 95.94 171 LYS A N 1
ATOM 1353 C CA . LYS A 1 171 ? -29.698 0.702 22.420 1.00 95.94 171 LYS A CA 1
ATOM 1354 C C . LYS A 1 171 ? -29.475 0.566 23.930 1.00 95.94 171 LYS A C 1
ATOM 1356 O O . LYS A 1 171 ? -30.448 0.558 24.671 1.00 95.94 171 LYS A O 1
ATOM 1361 N N . SER A 1 172 ? -28.219 0.532 24.380 1.00 97.00 172 SER A N 1
ATOM 1362 C CA . SER A 1 172 ? -27.876 0.420 25.807 1.00 97.00 172 SER A CA 1
ATOM 1363 C C . SER A 1 172 ? -28.484 1.551 26.652 1.00 97.00 172 SER A C 1
ATOM 1365 O O . SER A 1 172 ? -29.019 1.299 27.730 1.00 97.00 172 SER A O 1
ATOM 1367 N N . ILE A 1 173 ? -28.484 2.788 26.138 1.00 96.56 173 ILE A N 1
ATOM 1368 C CA . ILE A 1 173 ? -29.162 3.930 26.775 1.00 96.56 173 ILE A CA 1
ATOM 1369 C C . ILE A 1 173 ? -30.668 3.661 26.907 1.00 96.56 173 ILE A C 1
ATOM 1371 O O . ILE A 1 173 ? -31.206 3.800 28.001 1.00 96.56 173 ILE A O 1
ATOM 1375 N N . SER A 1 174 ? -31.335 3.227 25.833 1.00 97.50 174 SER A N 1
ATOM 1376 C CA . SER A 1 174 ? -32.775 2.938 25.857 1.00 97.50 174 SER A CA 1
ATOM 1377 C C . SER A 1 174 ? -33.126 1.791 26.816 1.00 97.50 174 SER A C 1
ATOM 1379 O O . SER A 1 174 ? -34.038 1.934 27.633 1.00 97.50 174 SER A O 1
ATOM 1381 N N . ASP A 1 175 ? -32.361 0.695 26.792 1.00 96.44 175 ASP A N 1
ATOM 1382 C CA . ASP A 1 175 ? -32.527 -0.440 27.707 1.00 96.44 175 ASP A CA 1
ATOM 1383 C C . ASP A 1 175 ? -32.420 0.039 29.178 1.00 96.44 175 ASP A C 1
ATOM 1385 O O . ASP A 1 175 ? -33.323 -0.211 29.984 1.00 96.44 175 ASP A O 1
ATOM 1389 N N . LEU A 1 176 ? -31.389 0.828 29.514 1.00 97.00 176 LEU A N 1
ATOM 1390 C CA . LEU A 1 176 ? -31.190 1.411 30.852 1.00 97.00 176 LEU A CA 1
ATOM 1391 C C . LEU A 1 176 ? -32.281 2.420 31.251 1.00 97.00 176 LEU A C 1
ATOM 1393 O O . LEU A 1 176 ? -32.680 2.465 32.417 1.00 97.00 176 LEU A O 1
ATOM 1397 N N . GLU A 1 177 ? -32.803 3.219 30.319 1.00 97.25 177 GLU A N 1
ATOM 1398 C CA . GLU A 1 177 ? -33.926 4.129 30.580 1.00 97.25 177 GLU A CA 1
ATOM 1399 C C . GLU A 1 177 ? -35.201 3.360 30.958 1.00 97.25 177 GLU A C 1
ATOM 1401 O O . GLU A 1 177 ? -35.898 3.756 31.905 1.00 97.25 177 GLU A O 1
ATOM 1406 N N . THR A 1 178 ? -35.479 2.225 30.300 1.00 96.94 178 THR A N 1
ATOM 1407 C CA . THR A 1 178 ? -36.605 1.355 30.688 1.00 96.94 178 THR A CA 1
ATOM 1408 C C . THR A 1 178 ? -36.391 0.708 32.058 1.00 96.94 178 THR A C 1
ATOM 1410 O O . THR A 1 178 ? -37.332 0.665 32.859 1.00 96.94 178 THR A O 1
ATOM 1413 N N . GLU A 1 179 ? -35.165 0.285 32.393 1.00 97.56 179 GLU A N 1
ATOM 1414 C CA . GLU A 1 179 ? -34.855 -0.254 33.722 1.00 97.56 179 GLU A CA 1
ATOM 1415 C C . GLU A 1 179 ? -35.034 0.815 34.809 1.00 97.56 179 GLU A C 1
ATOM 1417 O O . GLU A 1 179 ? -35.732 0.580 35.799 1.00 97.56 179 GLU A O 1
ATOM 1422 N N . ILE A 1 180 ? -34.495 2.020 34.606 1.00 96.44 180 ILE A N 1
ATOM 1423 C CA . ILE A 1 180 ? -34.654 3.159 35.521 1.00 96.44 180 ILE A CA 1
ATOM 1424 C C . ILE A 1 180 ? -36.139 3.494 35.723 1.00 96.44 180 ILE A C 1
ATOM 1426 O O . ILE A 1 180 ? -36.561 3.760 36.854 1.00 96.44 180 ILE A O 1
ATOM 1430 N N . HIS A 1 181 ? -36.957 3.455 34.667 1.00 96.12 181 HIS A N 1
ATOM 1431 C CA . HIS A 1 181 ? -38.406 3.636 34.782 1.00 96.12 181 HIS A CA 1
ATOM 1432 C C . HIS A 1 181 ? -39.057 2.506 35.603 1.00 96.12 181 HIS A C 1
ATOM 1434 O O . HIS A 1 181 ? -39.836 2.770 36.526 1.00 96.12 181 HIS A O 1
ATOM 1440 N N . GLY A 1 182 ? -38.710 1.246 35.326 1.00 96.44 182 GLY A N 1
ATOM 1441 C CA . GLY A 1 182 ? -39.210 0.076 36.052 1.00 96.44 182 GLY A CA 1
ATOM 1442 C C . GLY A 1 182 ? -38.836 0.080 37.539 1.00 96.44 182 GLY A C 1
ATOM 1443 O O . GLY A 1 182 ? -39.680 -0.210 38.392 1.00 96.44 182 GLY A O 1
ATOM 1444 N N . LEU A 1 183 ? -37.603 0.465 37.873 1.00 96.88 183 LEU A N 1
ATOM 1445 C CA . LEU A 1 183 ? -37.121 0.612 39.248 1.00 96.88 183 LEU A CA 1
ATOM 1446 C C . LEU A 1 183 ? -37.824 1.766 39.975 1.00 96.88 183 LEU A C 1
ATOM 1448 O O . LEU A 1 183 ? -38.286 1.566 41.098 1.00 96.88 183 LEU A O 1
ATOM 1452 N N . LYS A 1 184 ? -38.019 2.927 39.333 1.00 96.50 184 LYS A N 1
ATOM 1453 C CA . LYS A 1 184 ? -38.827 4.034 39.889 1.00 96.50 184 LYS A CA 1
ATOM 1454 C C . LYS A 1 184 ? -40.272 3.601 40.174 1.00 96.50 184 LYS A C 1
ATOM 1456 O O . LYS A 1 184 ? -40.811 3.916 41.235 1.00 96.50 184 LYS A O 1
ATOM 1461 N N . LYS A 1 185 ? -40.890 2.818 39.280 1.00 96.50 185 LYS A N 1
ATOM 1462 C CA . LYS A 1 185 ? -42.247 2.268 39.467 1.00 96.50 185 LYS A CA 1
ATOM 1463 C C . LYS A 1 185 ? -42.322 1.286 40.647 1.00 96.50 185 LYS A C 1
ATOM 1465 O O . LYS A 1 185 ? -43.282 1.340 41.416 1.00 96.50 185 LYS A O 1
ATOM 1470 N N . LYS A 1 186 ? -41.302 0.435 40.837 1.00 96.62 186 LYS A N 1
ATOM 1471 C CA . LYS A 1 186 ? -41.166 -0.445 42.018 1.00 96.62 186 LYS A CA 1
ATOM 1472 C C . LYS A 1 186 ? -40.983 0.368 43.308 1.00 96.62 186 LYS A C 1
ATOM 1474 O O . LYS A 1 186 ? -41.723 0.147 44.262 1.00 96.62 186 LYS A O 1
ATOM 1479 N N . LEU A 1 187 ? -40.069 1.342 43.316 1.00 97.00 187 LEU A N 1
ATOM 1480 C CA . LEU A 1 187 ? -39.788 2.209 44.468 1.00 97.00 187 LEU A CA 1
ATOM 1481 C C . LEU A 1 187 ? -41.047 2.942 44.953 1.00 97.00 187 LEU A C 1
ATOM 1483 O O . LEU A 1 187 ? -41.368 2.892 46.138 1.00 97.00 187 LEU A O 1
ATOM 1487 N N . ASN A 1 188 ? -41.804 3.553 44.037 1.00 95.44 188 ASN A N 1
ATOM 1488 C CA . ASN A 1 188 ? -43.046 4.252 44.374 1.00 95.44 188 ASN A CA 1
ATOM 1489 C C . ASN A 1 188 ? -44.115 3.302 44.946 1.00 95.44 188 ASN A C 1
ATOM 1491 O O . ASN A 1 188 ? -44.832 3.677 45.874 1.00 95.44 188 ASN A O 1
ATOM 1495 N N . LYS A 1 189 ? -44.203 2.061 44.440 1.00 96.50 189 LYS A N 1
ATOM 1496 C CA . LYS A 1 189 ? -45.137 1.040 44.945 1.00 96.50 189 LYS A CA 1
ATOM 1497 C C . LYS A 1 189 ? -44.811 0.615 46.379 1.00 96.50 189 LYS A C 1
ATOM 1499 O O . LYS A 1 189 ? -45.723 0.502 47.196 1.00 96.50 189 LYS A O 1
ATOM 1504 N N . GLU A 1 190 ? -43.537 0.394 46.695 1.00 95.62 190 GLU A N 1
ATOM 1505 C CA . GLU A 1 190 ? -43.128 0.033 48.058 1.00 95.62 190 GLU A CA 1
ATOM 1506 C C . GLU A 1 190 ? -43.204 1.233 49.015 1.00 95.62 190 GLU A C 1
ATOM 1508 O O . GLU A 1 190 ? -43.671 1.072 50.140 1.00 95.62 190 GLU A O 1
ATOM 1513 N N . LYS A 1 191 ? -42.892 2.456 48.562 1.00 96.50 191 LYS A N 1
ATOM 1514 C CA . LYS A 1 191 ? -43.084 3.678 49.363 1.00 96.50 191 LYS A CA 1
ATOM 1515 C C . LYS A 1 191 ? -44.548 3.866 49.780 1.00 96.50 191 LYS A C 1
ATOM 1517 O O . LYS A 1 191 ? -44.819 4.033 50.966 1.00 96.50 191 LYS A O 1
ATOM 1522 N N . ALA A 1 192 ? -45.488 3.734 48.841 1.00 96.44 192 ALA A N 1
ATOM 1523 C CA . ALA A 1 192 ? -46.922 3.846 49.124 1.00 96.44 192 ALA A CA 1
ATOM 1524 C C . ALA A 1 192 ? -47.440 2.752 50.085 1.00 96.44 192 ALA A C 1
ATOM 1526 O O . ALA A 1 192 ? -48.327 3.011 50.898 1.00 96.44 192 ALA A O 1
ATOM 1527 N N . LYS A 1 193 ? -46.873 1.535 50.041 1.00 96.94 193 LYS A N 1
ATOM 1528 C CA . LYS A 1 193 ? -47.151 0.487 51.042 1.00 96.94 193 LYS A CA 1
ATOM 1529 C C . LYS A 1 193 ? -46.655 0.888 52.431 1.00 96.94 193 LYS A C 1
ATOM 1531 O O . LYS A 1 193 ? -47.404 0.730 53.391 1.00 96.94 193 LYS A O 1
ATOM 1536 N N . CYS A 1 194 ? -45.425 1.391 52.545 1.00 95.50 194 CYS A N 1
ATOM 1537 C CA . CYS A 1 194 ? -44.860 1.826 53.824 1.00 95.50 194 CYS A CA 1
ATOM 1538 C C . CYS A 1 194 ? -45.695 2.953 54.446 1.00 95.50 194 CYS A C 1
ATOM 1540 O O . CYS A 1 194 ? -46.087 2.835 55.602 1.00 95.50 194 CYS A O 1
ATOM 1542 N N . GLU A 1 195 ? -46.057 3.972 53.663 1.00 96.38 195 GLU A N 1
ATOM 1543 C CA . GLU A 1 195 ? -46.927 5.080 54.092 1.00 96.38 195 GLU A CA 1
ATOM 1544 C C . GLU A 1 195 ? -48.309 4.581 54.567 1.00 96.38 195 GLU A C 1
ATOM 1546 O O . GLU A 1 195 ? -48.825 5.031 55.593 1.00 96.38 195 GLU A O 1
ATOM 1551 N N . ALA A 1 196 ? -48.898 3.598 53.873 1.00 96.19 196 ALA A N 1
ATOM 1552 C CA . ALA A 1 196 ? -50.170 2.991 54.272 1.00 96.19 196 ALA A CA 1
ATOM 1553 C C . ALA A 1 196 ? -50.068 2.148 55.560 1.00 96.19 196 ALA A C 1
ATOM 1555 O O . ALA A 1 196 ? -50.993 2.163 56.377 1.00 96.19 196 ALA A O 1
ATOM 1556 N N . ILE A 1 197 ? -48.960 1.426 55.762 1.00 95.81 197 ILE A N 1
ATOM 1557 C CA . ILE A 1 197 ? -48.697 0.652 56.986 1.00 95.81 197 ILE A CA 1
ATOM 1558 C C . ILE A 1 197 ? -48.451 1.597 58.167 1.00 95.81 197 ILE A C 1
ATOM 1560 O O . ILE A 1 197 ? -49.086 1.441 59.207 1.00 95.81 197 ILE A O 1
ATOM 1564 N N . GLU A 1 198 ? -47.597 2.608 58.001 1.00 95.81 198 GLU A N 1
ATOM 1565 C CA . GLU A 1 198 ? -47.301 3.605 59.033 1.00 95.81 198 GLU A CA 1
ATOM 1566 C C . GLU A 1 198 ? -48.575 4.316 59.501 1.00 95.81 198 GLU A C 1
ATOM 1568 O O . GLU A 1 198 ? -48.839 4.391 60.704 1.00 95.81 198 GLU A O 1
ATOM 1573 N N . LYS A 1 199 ? -49.417 4.764 58.559 1.00 96.25 199 LYS A N 1
ATOM 1574 C CA . LYS A 1 199 ? -50.722 5.354 58.876 1.00 96.25 199 LYS A CA 1
ATOM 1575 C C . LYS A 1 199 ? -51.587 4.396 59.702 1.00 96.25 199 LYS A C 1
ATOM 1577 O O . LYS A 1 199 ? -52.114 4.805 60.734 1.00 96.25 199 LYS A O 1
ATOM 1582 N N . ARG A 1 200 ? -51.692 3.125 59.297 1.00 95.62 200 ARG A N 1
ATOM 1583 C CA . ARG A 1 200 ? -52.509 2.111 59.986 1.00 95.62 200 ARG A CA 1
ATOM 1584 C C . ARG A 1 200 ? -52.027 1.831 61.411 1.00 95.62 200 ARG A C 1
ATOM 1586 O O . ARG A 1 200 ? -52.848 1.730 62.320 1.00 95.62 200 ARG A O 1
ATOM 1593 N N . GLU A 1 201 ? -50.718 1.719 61.627 1.00 93.56 201 GLU A N 1
ATOM 1594 C CA . GLU A 1 201 ? -50.165 1.479 62.966 1.00 93.56 201 GLU A CA 1
ATOM 1595 C C . GLU A 1 201 ? -50.236 2.733 63.855 1.00 93.56 201 GLU A C 1
ATOM 1597 O O . GLU A 1 201 ? -50.478 2.615 65.056 1.00 93.56 201 GLU A O 1
ATOM 1602 N N . ASN A 1 202 ? -50.127 3.939 63.286 1.00 95.25 202 ASN A N 1
ATOM 1603 C CA . ASN A 1 202 ? -50.384 5.185 64.013 1.00 95.25 202 ASN A CA 1
ATOM 1604 C C . ASN A 1 202 ? -51.871 5.324 64.408 1.00 95.25 202 ASN A C 1
ATOM 1606 O O . ASN A 1 202 ? -52.165 5.717 65.537 1.00 95.25 202 ASN A O 1
ATOM 1610 N N . GLU A 1 203 ? -52.813 4.949 63.534 1.00 95.31 203 GLU A N 1
ATOM 1611 C CA . GLU A 1 203 ? -54.255 4.921 63.836 1.00 95.31 203 GLU A CA 1
ATOM 1612 C C . GLU A 1 203 ? -54.601 3.905 64.940 1.00 95.31 203 GLU A C 1
ATOM 1614 O O . GLU A 1 203 ? -55.354 4.237 65.861 1.00 95.31 203 GLU A O 1
ATOM 1619 N N . LYS A 1 204 ? -54.006 2.700 64.914 1.00 95.06 204 LYS A N 1
ATOM 1620 C CA . LYS A 1 204 ? -54.112 1.731 66.022 1.00 95.06 204 LYS A CA 1
ATOM 1621 C C . LYS A 1 204 ? -53.572 2.303 67.329 1.00 95.06 204 LYS A C 1
ATOM 1623 O O . LYS A 1 204 ? -54.295 2.290 68.322 1.00 95.06 204 LYS A O 1
ATOM 1628 N N . ARG A 1 205 ? -52.344 2.840 67.323 1.00 94.19 205 ARG A N 1
ATOM 1629 C CA . ARG A 1 205 ? -51.689 3.370 68.530 1.00 94.19 205 ARG A CA 1
ATOM 1630 C C . ARG A 1 205 ? -52.528 4.474 69.168 1.00 94.19 205 ARG A C 1
ATOM 1632 O O . ARG A 1 205 ? -52.759 4.430 70.368 1.00 94.19 205 ARG A O 1
ATOM 1639 N N . GLN A 1 206 ? -53.080 5.389 68.366 1.00 94.94 206 GLN A N 1
ATOM 1640 C CA . GLN A 1 206 ? -54.022 6.400 68.857 1.00 94.94 206 GLN A CA 1
ATOM 1641 C C . GLN A 1 206 ? -55.334 5.797 69.388 1.00 94.94 206 GLN A C 1
ATOM 1643 O O . GLN A 1 206 ? -55.910 6.334 70.329 1.00 94.94 206 GLN A O 1
ATOM 1648 N N . SER A 1 207 ? -55.845 4.707 68.806 1.00 93.81 207 SER A N 1
ATOM 1649 C CA . SER A 1 207 ? -57.031 4.010 69.329 1.00 93.81 207 SER A CA 1
ATOM 1650 C C . SER A 1 207 ? -56.758 3.367 70.692 1.00 93.81 207 SER A C 1
ATOM 1652 O O . SER A 1 207 ? -57.589 3.460 71.593 1.00 93.81 207 SER A O 1
ATOM 1654 N N . GLU A 1 208 ? -55.597 2.739 70.859 1.00 93.12 208 GLU A N 1
ATOM 1655 C CA . GLU A 1 208 ? -55.157 2.101 72.104 1.00 93.12 208 GLU A CA 1
ATOM 1656 C C . GLU A 1 208 ? -54.849 3.138 73.191 1.00 93.12 208 GLU A C 1
ATOM 1658 O O . GLU A 1 208 ? -55.396 3.053 74.286 1.00 93.12 208 GLU A O 1
ATOM 1663 N N . GLU A 1 209 ? -54.096 4.187 72.867 1.00 93.56 209 GLU A N 1
ATOM 1664 C CA . GLU A 1 209 ? -53.809 5.322 73.753 1.00 93.56 209 GLU A CA 1
ATOM 1665 C C . GLU A 1 209 ? -55.087 6.015 74.253 1.00 93.56 209 GLU A C 1
ATOM 1667 O O . GLU A 1 209 ? -55.207 6.319 75.443 1.00 93.56 209 GLU A O 1
ATOM 1672 N N . ARG A 1 210 ? -56.098 6.191 73.388 1.00 94.62 210 ARG A N 1
ATOM 1673 C CA . ARG A 1 210 ? -57.421 6.694 73.798 1.00 94.62 210 ARG A CA 1
ATOM 1674 C C . ARG A 1 210 ? -58.122 5.738 74.769 1.00 94.62 210 ARG A C 1
ATOM 1676 O O . ARG A 1 210 ? -58.656 6.217 75.767 1.00 94.62 210 ARG A O 1
ATOM 1683 N N . LYS A 1 211 ? -58.094 4.417 74.528 1.00 95.06 211 LYS A N 1
ATOM 1684 C CA . LYS A 1 211 ? -58.676 3.412 75.446 1.00 95.06 211 LYS A CA 1
ATOM 1685 C C . LYS A 1 211 ? -57.999 3.469 76.814 1.00 95.06 211 LYS A C 1
ATOM 1687 O O . LYS A 1 211 ? -58.693 3.693 77.804 1.00 95.06 211 LYS A O 1
ATOM 1692 N N . TYR A 1 212 ? -56.668 3.377 76.858 1.00 93.00 212 TYR A N 1
ATOM 1693 C CA . TYR A 1 212 ? -55.894 3.465 78.100 1.00 93.00 212 TYR A CA 1
ATOM 1694 C C . TYR A 1 212 ? -56.137 4.789 78.832 1.00 93.00 212 TYR A C 1
ATOM 1696 O O . TYR A 1 212 ? -56.295 4.795 80.048 1.00 93.00 212 TYR A O 1
ATOM 1704 N N . THR A 1 213 ? -56.260 5.906 78.109 1.00 93.50 213 THR A N 1
ATOM 1705 C CA . THR A 1 213 ? -56.607 7.206 78.706 1.00 93.50 213 THR A CA 1
ATOM 1706 C C . THR A 1 213 ? -57.998 7.179 79.345 1.00 93.50 213 THR A C 1
ATOM 1708 O O . THR A 1 213 ? -58.158 7.645 80.473 1.00 93.50 213 THR A O 1
ATOM 1711 N N . THR A 1 214 ? -59.011 6.609 78.681 1.00 93.81 214 THR A N 1
ATOM 1712 C CA . THR A 1 214 ? -60.358 6.481 79.268 1.00 93.81 214 THR A CA 1
ATOM 1713 C C . THR A 1 214 ? -60.421 5.500 80.441 1.00 93.81 214 THR A C 1
ATOM 1715 O O . THR A 1 214 ? -61.143 5.754 81.403 1.00 93.81 214 THR A O 1
ATOM 1718 N N . GLU A 1 215 ? -59.636 4.422 80.404 1.00 93.50 215 GLU A N 1
ATOM 1719 C CA . GLU A 1 215 ? -59.544 3.430 81.478 1.00 93.50 215 GLU A CA 1
ATOM 1720 C C . GLU A 1 215 ? -58.821 3.998 82.708 1.00 93.50 215 GLU A C 1
ATOM 1722 O O . GLU A 1 215 ? -59.334 3.892 83.820 1.00 93.50 215 GLU A O 1
ATOM 1727 N N . LEU A 1 216 ? -57.712 4.721 82.519 1.00 91.19 216 LEU A N 1
ATOM 1728 C CA . LEU A 1 216 ? -57.053 5.485 83.583 1.00 91.19 216 LEU A CA 1
ATOM 1729 C C . LEU A 1 216 ? -57.998 6.530 84.188 1.00 91.19 216 LEU A C 1
ATOM 1731 O O . LEU A 1 216 ? -58.131 6.592 85.405 1.00 91.19 216 LEU A O 1
ATOM 1735 N N . GLN A 1 217 ? -58.723 7.303 83.370 1.00 92.50 217 GLN A N 1
ATOM 1736 C CA . GLN A 1 217 ? -59.713 8.268 83.873 1.00 92.50 217 GLN A CA 1
ATOM 1737 C C . GLN A 1 217 ? -60.849 7.608 84.670 1.00 92.50 217 GLN A C 1
ATOM 1739 O O . GLN A 1 217 ? -61.375 8.228 85.597 1.00 92.50 217 GLN A O 1
ATOM 1744 N N . PHE A 1 218 ? -61.244 6.381 84.323 1.00 93.88 218 PHE A N 1
ATOM 1745 C CA . PHE A 1 218 ? -62.200 5.597 85.102 1.00 93.88 218 PHE A CA 1
ATOM 1746 C C . PHE A 1 218 ? -61.581 5.141 86.432 1.00 93.88 218 PHE A C 1
ATOM 1748 O O . PHE A 1 218 ? -62.141 5.439 87.487 1.00 93.88 218 PHE A O 1
ATOM 1755 N N . LEU A 1 219 ? -60.396 4.525 86.398 1.00 91.12 219 LEU A N 1
ATOM 1756 C CA . LEU A 1 219 ? -59.690 4.020 87.581 1.00 91.12 219 LEU A CA 1
ATOM 1757 C C . LEU A 1 219 ? -59.325 5.130 88.581 1.00 91.12 219 LEU A C 1
ATOM 1759 O O . LEU A 1 219 ? -59.478 4.947 89.788 1.00 91.12 219 LEU A O 1
ATOM 1763 N N . THR A 1 220 ? -58.914 6.311 88.109 1.00 93.50 220 THR A N 1
ATOM 1764 C CA . THR A 1 220 ? -58.690 7.485 88.968 1.00 93.50 220 THR A CA 1
ATOM 1765 C C . THR A 1 220 ? -59.986 7.932 89.648 1.00 93.50 220 THR A C 1
ATOM 1767 O O . THR A 1 220 ? -59.975 8.212 90.844 1.00 93.50 220 THR A O 1
ATOM 1770 N N . LYS A 1 221 ? -61.122 7.952 88.934 1.00 92.44 221 LYS A N 1
ATOM 1771 C CA . LYS A 1 221 ? -62.427 8.293 89.531 1.00 92.44 221 LYS A CA 1
ATOM 1772 C C . LYS A 1 221 ? -62.873 7.257 90.563 1.00 92.44 221 LYS A C 1
ATOM 1774 O O . LYS A 1 221 ? -63.362 7.654 91.618 1.00 92.44 221 LYS A O 1
ATOM 1779 N N . THR A 1 222 ? -62.686 5.961 90.303 1.00 89.00 222 THR A N 1
ATOM 1780 C CA . THR A 1 222 ? -63.028 4.917 91.282 1.00 89.00 222 THR A CA 1
ATOM 1781 C C . THR A 1 222 ? -62.101 4.941 92.493 1.00 89.00 222 THR A C 1
ATOM 1783 O O . THR A 1 222 ? -62.589 4.773 93.603 1.00 89.00 222 THR A O 1
ATOM 1786 N N . ASN A 1 223 ? -60.803 5.224 92.329 1.00 88.69 223 ASN A N 1
ATOM 1787 C CA . ASN A 1 223 ? -59.892 5.387 93.468 1.00 88.69 223 ASN A CA 1
ATOM 1788 C C . ASN A 1 223 ? -60.272 6.599 94.327 1.00 88.69 223 ASN A C 1
ATOM 1790 O O . ASN A 1 223 ? -60.404 6.441 95.532 1.00 88.69 223 ASN A O 1
ATOM 1794 N N . LEU A 1 224 ? -60.570 7.759 93.731 1.00 90.56 224 LEU A N 1
ATOM 1795 C CA . LEU A 1 224 ? -61.054 8.933 94.477 1.00 90.56 224 LEU A CA 1
ATOM 1796 C C . LEU A 1 224 ? -62.374 8.654 95.225 1.00 90.56 224 LEU A C 1
ATOM 1798 O O . LEU A 1 224 ? -62.579 9.140 96.337 1.00 90.56 224 LEU A O 1
ATOM 1802 N N . GLN A 1 225 ? -63.271 7.845 94.649 1.00 84.81 225 GLN A N 1
ATOM 1803 C CA . GLN A 1 225 ? -64.472 7.374 95.349 1.00 84.81 225 GLN A CA 1
ATOM 1804 C C . GLN A 1 225 ? -64.134 6.413 96.498 1.00 84.81 225 GLN A C 1
ATOM 1806 O O . GLN A 1 225 ? -64.711 6.540 97.576 1.00 84.81 225 GLN A O 1
ATOM 1811 N N . LEU A 1 226 ? -63.205 5.475 96.304 1.00 86.44 226 LEU A N 1
ATOM 1812 C CA . LEU A 1 226 ? -62.771 4.528 97.336 1.00 86.44 226 LEU A CA 1
ATOM 1813 C C . LEU A 1 226 ? -62.029 5.221 98.487 1.00 86.44 226 LEU A C 1
ATOM 1815 O O . LEU A 1 226 ? -62.289 4.889 99.638 1.00 86.44 226 LEU A O 1
ATOM 1819 N N . GLU A 1 227 ? -61.187 6.216 98.207 1.00 86.56 227 GLU A N 1
ATOM 1820 C CA . GLU A 1 227 ? -60.553 7.087 99.206 1.00 86.56 227 GLU A CA 1
ATOM 1821 C C . GLU A 1 227 ? -61.606 7.852 100.017 1.00 86.56 227 GLU A C 1
ATOM 1823 O O . GLU A 1 227 ? -61.555 7.860 101.248 1.00 86.56 227 GLU A O 1
ATOM 1828 N N . TYR A 1 228 ? -62.616 8.424 99.351 1.00 83.56 228 TYR A N 1
ATOM 1829 C CA . TYR A 1 228 ? -63.744 9.069 100.025 1.00 83.56 228 TYR A CA 1
ATOM 1830 C C . TYR A 1 228 ? -64.534 8.085 100.905 1.00 83.56 228 TYR A C 1
ATOM 1832 O O . TYR A 1 228 ? -64.876 8.420 102.040 1.00 83.56 228 TYR A O 1
ATOM 1840 N N . TYR A 1 229 ? -64.787 6.859 100.432 1.00 80.44 229 TYR A N 1
ATOM 1841 C CA . TYR A 1 229 ? -65.429 5.812 101.234 1.00 80.44 229 TYR A CA 1
ATOM 1842 C C . TYR A 1 229 ? -64.553 5.334 102.402 1.00 80.44 229 TYR A C 1
ATOM 1844 O O . TYR A 1 229 ? -65.102 5.058 103.468 1.00 80.44 229 TYR A O 1
ATOM 1852 N N . LEU A 1 230 ? -63.224 5.280 102.255 1.00 79.75 230 LEU A N 1
ATOM 1853 C CA . LEU A 1 230 ? -62.301 4.968 103.352 1.00 79.75 230 LEU A CA 1
ATOM 1854 C C . LEU A 1 230 ? -62.363 6.052 104.433 1.00 79.75 230 LEU A C 1
ATOM 1856 O O . LEU A 1 230 ? -62.614 5.741 105.593 1.00 79.75 230 LEU A O 1
ATOM 1860 N N . LEU A 1 231 ? -62.237 7.323 104.039 1.00 77.56 231 LEU A N 1
ATOM 1861 C CA . LEU A 1 231 ? -62.323 8.483 104.932 1.00 77.56 231 LEU A CA 1
ATOM 1862 C C . LEU A 1 231 ? -63.694 8.566 105.635 1.00 77.56 231 LEU A C 1
ATOM 1864 O O . LEU A 1 231 ? -63.805 8.981 106.792 1.00 77.56 231 LEU A O 1
ATOM 1868 N N . LEU A 1 232 ? -64.759 8.151 104.942 1.00 71.06 232 LEU A N 1
ATOM 1869 C CA . LEU A 1 232 ? -66.096 8.015 105.513 1.00 71.06 232 LEU A CA 1
ATOM 1870 C C . LEU A 1 232 ? -66.174 6.840 106.503 1.00 71.06 232 LEU A C 1
ATOM 1872 O O . LEU A 1 232 ? -66.796 6.988 107.551 1.00 71.06 232 LEU A O 1
ATOM 1876 N N . MET A 1 233 ? -65.525 5.705 106.228 1.00 66.69 233 MET A N 1
ATOM 1877 C CA . MET A 1 233 ? -65.468 4.563 107.151 1.00 66.69 233 MET A CA 1
ATOM 1878 C C . MET A 1 233 ? -64.602 4.819 108.388 1.00 66.69 233 MET A C 1
ATOM 1880 O O . MET A 1 233 ? -64.980 4.381 109.471 1.00 66.69 233 MET A O 1
ATOM 1884 N N . GLU A 1 234 ? -63.515 5.587 108.284 1.00 63.00 234 GLU A N 1
ATOM 1885 C CA . GLU A 1 234 ? -62.768 6.069 109.454 1.00 63.00 234 GLU A CA 1
ATOM 1886 C C . GLU A 1 234 ? -63.670 6.915 110.364 1.00 63.00 234 GLU A C 1
ATOM 1888 O O . GLU A 1 234 ? -63.722 6.694 111.576 1.00 63.00 234 GLU A O 1
ATOM 1893 N N . ARG A 1 235 ? -64.469 7.822 109.782 1.00 56.28 235 ARG A N 1
ATOM 1894 C CA . ARG A 1 235 ? -65.474 8.619 110.513 1.00 56.28 235 ARG A CA 1
ATOM 1895 C C . ARG A 1 235 ? -66.633 7.785 111.073 1.00 56.28 235 ARG A C 1
ATOM 1897 O O . ARG A 1 235 ? -67.182 8.148 112.110 1.00 56.28 235 ARG A O 1
ATOM 1904 N N . LEU A 1 236 ? -66.986 6.676 110.423 1.00 47.09 236 LEU A N 1
ATOM 1905 C CA . LEU A 1 236 ? -68.017 5.720 110.856 1.00 47.09 236 LEU A CA 1
ATOM 1906 C C . LEU A 1 236 ? -67.465 4.574 111.728 1.00 47.09 236 LEU A C 1
ATOM 1908 O O . LEU A 1 236 ? -68.174 3.610 112.006 1.00 47.09 236 LEU A O 1
ATOM 1912 N N . SER A 1 237 ? -66.231 4.688 112.233 1.00 47.16 237 SER A N 1
ATOM 1913 C CA . SER A 1 237 ? -65.704 3.783 113.270 1.00 47.16 237 SER A CA 1
ATOM 1914 C C . SER A 1 237 ? -66.454 3.893 114.612 1.00 47.16 237 SER A C 1
ATOM 1916 O O . SER A 1 237 ? -66.330 3.012 115.463 1.00 47.16 237 SER A O 1
ATOM 1918 N N . ASN A 1 238 ? -67.310 4.910 114.769 1.00 46.25 238 ASN A N 1
ATOM 1919 C CA . ASN A 1 238 ? -68.375 4.935 115.766 1.00 46.25 238 ASN A CA 1
ATOM 1920 C C . ASN A 1 238 ? -69.692 4.358 115.197 1.00 46.25 238 ASN A C 1
ATOM 1922 O O . ASN A 1 238 ? -70.301 4.963 114.320 1.00 46.25 238 ASN A O 1
ATOM 1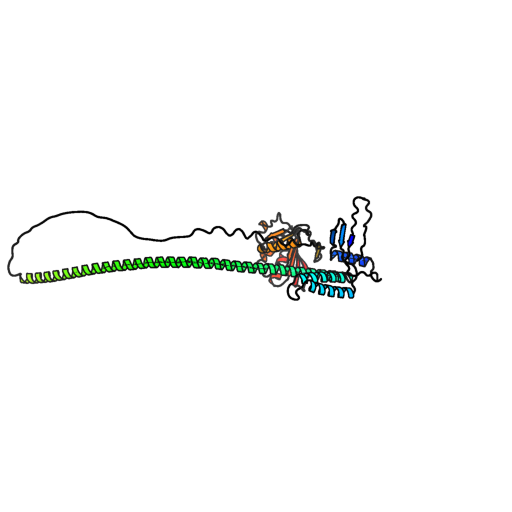926 N N . ILE A 1 239 ? -70.177 3.281 115.839 1.00 33.19 239 ILE A N 1
ATOM 1927 C CA . ILE A 1 239 ? -71.524 2.659 115.747 1.00 33.19 239 ILE A CA 1
ATOM 1928 C C . ILE A 1 239 ? -71.750 1.601 114.629 1.00 33.19 239 ILE A C 1
ATOM 1930 O O . ILE A 1 239 ? -72.067 1.908 113.491 1.00 33.19 239 ILE A O 1
ATOM 1934 N N . CYS A 1 240 ? -71.701 0.331 115.065 1.00 31.03 240 CYS A N 1
ATOM 1935 C CA . CYS A 1 240 ? -72.461 -0.883 114.678 1.00 31.03 240 CYS A CA 1
ATOM 1936 C C . CYS A 1 240 ? -72.825 -1.273 113.214 1.00 31.03 240 CYS A C 1
ATOM 1938 O O . CYS A 1 240 ? -73.291 -0.504 112.386 1.00 31.03 240 CYS A O 1
ATOM 1940 N N . LYS A 1 241 ? -72.747 -2.598 112.978 1.00 35.50 241 LYS A N 1
ATOM 1941 C CA . LYS A 1 241 ? -73.300 -3.392 111.845 1.00 35.50 241 LYS A CA 1
ATOM 1942 C C . LYS A 1 241 ? -74.756 -3.861 112.187 1.00 35.50 241 LYS A C 1
ATOM 1944 O O . LYS A 1 241 ? -75.207 -3.454 113.259 1.00 35.50 241 LYS A O 1
ATOM 1949 N N . PRO A 1 242 ? -75.459 -4.798 111.474 1.00 55.28 242 PRO A N 1
ATOM 1950 C CA . PRO A 1 242 ? -75.178 -5.529 110.208 1.00 55.28 242 PRO A CA 1
ATOM 1951 C C . PRO A 1 242 ? -76.414 -5.764 109.256 1.00 55.28 242 PRO A C 1
ATOM 1953 O O . PRO A 1 242 ? -77.501 -5.258 109.497 1.00 55.28 242 PRO A O 1
ATOM 1956 N N . VAL A 1 243 ? -76.250 -6.668 108.260 1.00 29.09 243 VAL A N 1
ATOM 1957 C CA . VAL A 1 243 ? -77.244 -7.617 107.647 1.00 29.09 243 VAL A CA 1
ATOM 1958 C C . VAL A 1 243 ? -77.701 -7.409 106.176 1.00 29.09 243 VAL A C 1
ATOM 1960 O O . VAL A 1 243 ? -78.068 -6.334 105.731 1.00 29.09 243 VAL A O 1
ATOM 1963 N N . ALA A 1 244 ? -77.665 -8.537 105.449 1.00 29.09 244 ALA A N 1
ATOM 1964 C CA . ALA A 1 244 ? -77.819 -8.821 104.014 1.00 29.09 244 ALA A CA 1
ATOM 1965 C C . ALA A 1 244 ? -79.238 -8.821 103.383 1.00 29.09 244 ALA A C 1
ATOM 1967 O O . ALA A 1 244 ? -80.231 -8.949 104.096 1.00 29.09 244 ALA A O 1
ATOM 1968 N N . GLN A 1 245 ? -79.288 -8.901 102.032 1.00 29.67 245 GLN A N 1
ATOM 1969 C CA . GLN A 1 245 ? -80.047 -9.897 101.215 1.00 29.67 245 GLN A CA 1
ATOM 1970 C C . GLN A 1 245 ? -79.664 -9.807 99.701 1.00 29.67 245 GLN A C 1
ATOM 1972 O O . GLN A 1 245 ? -79.478 -8.710 99.195 1.00 29.67 245 GLN A O 1
ATOM 1977 N N . LYS A 1 246 ? -79.216 -10.892 99.034 1.00 29.39 246 LYS A N 1
ATOM 1978 C CA . LYS A 1 246 ? -79.923 -11.912 98.192 1.00 29.39 246 LYS A CA 1
ATOM 1979 C C . LYS A 1 246 ? -80.277 -11.534 96.716 1.00 29.39 246 LYS A C 1
ATOM 1981 O O . LYS A 1 246 ? -81.230 -10.813 96.475 1.00 29.39 246 LYS A O 1
ATOM 1986 N N . THR A 1 247 ? -79.484 -12.101 95.785 1.00 32.50 247 THR A N 1
ATOM 1987 C CA . THR A 1 247 ? -79.753 -12.863 94.511 1.00 32.50 247 THR A CA 1
ATOM 1988 C C . THR A 1 247 ? -81.196 -13.095 93.971 1.00 32.50 247 THR A C 1
ATOM 1990 O O . THR A 1 247 ? -82.117 -12.945 94.769 1.00 32.50 247 THR A O 1
ATOM 1993 N N . PRO A 1 248 ? -81.440 -13.637 92.724 1.00 46.94 248 PRO A N 1
ATOM 1994 C CA . PRO A 1 248 ? -80.546 -14.056 91.590 1.00 46.94 248 PRO A CA 1
ATOM 1995 C C . PRO A 1 248 ? -81.054 -13.800 90.116 1.00 46.94 248 PRO A C 1
ATOM 1997 O O . PRO A 1 248 ? -82.176 -13.358 89.904 1.00 46.94 248 PRO A O 1
ATOM 2000 N N . GLY A 1 249 ? -80.288 -14.251 89.094 1.00 25.98 249 GLY A N 1
ATOM 2001 C CA . GLY A 1 249 ? -80.795 -14.727 87.771 1.00 25.98 249 GLY A CA 1
ATOM 2002 C C . GLY A 1 249 ? -80.423 -13.890 86.518 1.00 25.98 249 GLY A C 1
ATOM 2003 O O . GLY A 1 249 ? -80.262 -12.686 86.638 1.00 25.98 249 GLY A O 1
ATOM 2004 N N . ASN A 1 250 ? -80.294 -14.440 85.290 1.00 27.48 250 ASN A N 1
ATOM 2005 C CA . ASN A 1 250 ? -80.395 -15.844 84.832 1.00 27.48 250 ASN A CA 1
ATOM 2006 C C . ASN A 1 250 ? -79.823 -16.059 83.383 1.00 27.48 250 ASN A C 1
ATOM 2008 O O . ASN A 1 250 ? -80.067 -15.204 82.547 1.00 27.48 250 ASN A O 1
ATOM 2012 N N . GLN A 1 251 ? -79.185 -17.219 83.097 1.00 29.22 251 GLN A N 1
ATOM 2013 C CA . GLN A 1 251 ? -79.047 -17.952 81.785 1.00 29.22 251 GLN A CA 1
ATOM 2014 C C . GLN A 1 251 ? -78.371 -17.267 80.540 1.00 29.22 251 GLN A C 1
ATOM 2016 O O . GLN A 1 251 ? -78.576 -16.090 80.294 1.00 29.22 251 GLN A O 1
ATOM 2021 N N . ARG A 1 252 ? -77.366 -17.874 79.849 1.00 28.77 252 ARG A N 1
ATOM 2022 C CA . ARG A 1 252 ? -77.350 -18.932 78.769 1.00 28.77 252 ARG A CA 1
ATOM 2023 C C . ARG A 1 252 ? -77.947 -18.457 77.412 1.00 28.77 252 ARG A C 1
ATOM 2025 O O . ARG A 1 252 ? -78.922 -17.726 77.447 1.00 28.77 252 ARG A O 1
ATOM 2032 N N . GLU A 1 253 ? -77.482 -18.822 76.199 1.00 29.73 253 GLU A N 1
ATOM 2033 C CA . GLU A 1 253 ? -76.417 -19.739 75.700 1.00 29.73 253 GLU A CA 1
ATOM 2034 C C . GLU A 1 253 ? -75.959 -19.370 74.240 1.00 29.73 253 GLU A C 1
ATOM 2036 O O . GLU A 1 253 ? -76.274 -18.280 73.785 1.00 29.73 253 GLU A O 1
ATOM 2041 N N . ALA A 1 254 ? -75.196 -20.259 73.563 1.00 26.47 254 ALA A N 1
ATOM 2042 C CA . ALA A 1 254 ? -74.679 -20.341 72.156 1.00 26.47 254 ALA A CA 1
ATOM 2043 C C . ALA A 1 254 ? -75.297 -19.461 71.004 1.00 26.47 254 ALA A C 1
ATOM 2045 O O . ALA A 1 254 ? -76.434 -19.022 71.094 1.00 26.47 254 ALA A O 1
ATOM 2046 N N . ASN A 1 255 ? -74.668 -19.228 69.825 1.00 27.52 255 ASN A N 1
ATOM 2047 C CA . ASN A 1 255 ? -74.080 -20.230 68.899 1.00 27.52 255 ASN A CA 1
ATOM 2048 C C . ASN A 1 255 ? -73.188 -19.663 67.730 1.00 27.52 255 ASN A C 1
ATOM 2050 O O . ASN A 1 255 ? -72.750 -18.518 67.775 1.00 27.52 255 ASN A O 1
ATOM 2054 N N . GLU A 1 256 ? -72.879 -20.491 66.712 1.00 29.28 256 GLU A N 1
ATOM 2055 C CA . GLU A 1 256 ? -71.839 -20.346 65.657 1.00 29.28 256 GLU A CA 1
ATOM 2056 C C . GLU A 1 256 ? -72.125 -19.516 64.357 1.00 29.28 256 GLU A C 1
ATOM 2058 O O . GLU A 1 256 ? -73.269 -19.297 63.976 1.00 29.28 256 GLU A O 1
ATOM 2063 N N . LYS A 1 257 ? -71.029 -19.298 63.584 1.00 28.17 257 LYS A N 1
ATOM 2064 C CA . LYS A 1 257 ? -70.850 -19.392 62.095 1.00 28.17 257 LYS A CA 1
ATOM 2065 C C . LYS A 1 257 ? -71.169 -18.225 61.122 1.00 28.17 257 LYS A C 1
ATOM 2067 O O . LYS A 1 257 ? -72.309 -17.931 60.804 1.00 28.17 257 LYS A O 1
ATOM 2072 N N . ILE A 1 258 ? -70.072 -17.707 60.539 1.00 38.81 258 ILE A N 1
ATOM 2073 C CA . ILE A 1 258 ? -69.706 -17.606 59.095 1.00 38.81 258 ILE A CA 1
ATOM 2074 C C . ILE A 1 258 ? -70.811 -17.333 58.046 1.00 38.81 258 ILE A C 1
ATOM 2076 O O . ILE A 1 258 ? -71.717 -18.141 57.870 1.00 38.81 258 ILE A O 1
ATOM 2080 N N . GLN A 1 259 ? -70.562 -16.334 57.182 1.00 26.34 259 GLN A N 1
ATOM 2081 C CA . GLN A 1 259 ? -70.986 -16.314 55.767 1.00 26.34 259 GLN A CA 1
ATOM 2082 C C . GLN A 1 259 ? -69.882 -15.725 54.850 1.00 26.34 259 GLN A C 1
ATOM 2084 O O . GLN A 1 259 ? -68.815 -15.354 55.340 1.00 26.34 259 GLN A O 1
ATOM 2089 N N . ASP A 1 260 ? -70.111 -15.735 53.531 1.00 26.52 260 ASP A N 1
ATOM 2090 C CA . ASP A 1 260 ? -69.108 -15.690 52.442 1.00 26.52 260 ASP A CA 1
ATOM 2091 C C . ASP A 1 260 ? -69.405 -14.554 51.412 1.00 26.52 260 ASP A C 1
ATOM 2093 O O . ASP A 1 260 ? -70.297 -13.737 51.624 1.00 26.52 260 ASP A O 1
ATOM 2097 N N . GLU A 1 261 ? -68.696 -14.554 50.276 1.00 26.05 261 GLU A N 1
ATOM 2098 C CA . GLU A 1 261 ? -69.120 -14.086 48.937 1.00 26.05 261 GLU A CA 1
ATOM 2099 C C . GLU A 1 261 ? -68.576 -12.738 48.336 1.00 26.05 261 GLU A C 1
ATOM 2101 O O . GLU A 1 261 ? -69.274 -11.740 48.208 1.00 26.05 261 GLU A O 1
ATOM 2106 N N . ARG A 1 262 ? -67.326 -12.787 47.811 1.00 25.56 262 ARG A N 1
ATOM 2107 C CA . ARG A 1 262 ? -66.985 -12.787 46.344 1.00 25.56 262 ARG A CA 1
ATOM 2108 C C . ARG A 1 262 ? -67.019 -11.519 45.416 1.00 25.56 262 ARG A C 1
ATOM 2110 O O . ARG A 1 262 ? -68.064 -11.028 45.020 1.00 25.56 262 ARG A O 1
ATOM 2117 N N . LEU A 1 263 ? -65.836 -11.266 44.808 1.00 28.14 263 LEU A N 1
ATOM 2118 C CA . LEU A 1 263 ? -65.496 -10.798 43.421 1.00 28.14 263 LEU A CA 1
ATOM 2119 C C . LEU A 1 263 ? -65.606 -9.327 42.898 1.00 28.14 263 LEU A C 1
ATOM 2121 O O . LEU A 1 263 ? -66.686 -8.769 42.762 1.00 28.14 263 LEU A O 1
ATOM 2125 N N . ARG A 1 264 ? -64.485 -8.928 42.242 1.00 30.95 264 ARG A N 1
ATOM 2126 C CA . ARG A 1 264 ? -64.319 -8.072 41.020 1.00 30.95 264 ARG A CA 1
ATOM 2127 C C . ARG A 1 264 ? -64.571 -6.547 41.134 1.00 30.95 264 ARG A C 1
ATOM 2129 O O . ARG A 1 264 ? -65.048 -6.128 42.183 1.00 30.95 264 ARG A O 1
ATOM 2136 N N . PRO A 1 265 ? -64.191 -5.689 40.137 1.00 31.47 265 PRO A N 1
ATOM 2137 C CA . PRO A 1 265 ? -63.763 -5.893 38.722 1.00 31.47 265 PRO A CA 1
ATOM 2138 C C . PRO A 1 265 ? -62.209 -5.998 38.546 1.00 31.47 265 PRO A C 1
ATOM 2140 O O . PRO A 1 265 ? -61.609 -6.574 39.450 1.00 31.47 265 PRO A O 1
ATOM 2143 N N . THR A 1 266 ? -61.467 -5.669 37.459 1.00 23.45 266 THR A N 1
ATOM 2144 C CA . THR A 1 266 ? -61.702 -4.890 36.204 1.00 23.45 266 THR A CA 1
ATOM 2145 C C . THR A 1 266 ? -60.701 -5.250 35.058 1.00 23.45 266 THR A C 1
ATOM 2147 O O . THR A 1 266 ? -59.897 -6.167 35.195 1.00 23.45 266 THR A O 1
ATOM 2150 N N . GLN A 1 267 ? -60.813 -4.518 33.937 1.00 28.00 267 GLN A N 1
ATOM 2151 C CA . GLN A 1 267 ? -59.990 -4.326 32.712 1.00 28.00 267 GLN A CA 1
ATOM 2152 C C . GLN A 1 267 ? -58.511 -3.904 32.987 1.00 28.00 267 GLN A C 1
ATOM 2154 O O . GLN A 1 267 ? -58.225 -3.539 34.124 1.00 28.00 267 GLN A O 1
ATOM 2159 N N . GLU A 1 268 ? -57.508 -3.837 32.086 1.00 25.53 268 GLU A N 1
ATOM 2160 C CA . GLU A 1 268 ? -57.257 -4.137 30.640 1.00 25.53 268 GLU A CA 1
ATOM 2161 C C . GLU A 1 268 ? -55.694 -4.164 30.421 1.00 25.53 268 GLU A C 1
ATOM 2163 O O . GLU A 1 268 ? -54.983 -4.123 31.427 1.00 25.53 268 GLU A O 1
ATOM 2168 N N . THR A 1 269 ? -55.029 -4.276 29.248 1.00 25.38 269 THR A N 1
ATOM 2169 C CA . THR A 1 269 ? -55.396 -4.114 27.812 1.00 25.38 269 THR A CA 1
ATOM 2170 C C . THR A 1 269 ? -54.571 -5.045 26.859 1.00 25.38 269 THR A C 1
ATOM 2172 O O . THR A 1 269 ? -54.043 -6.066 27.283 1.00 25.38 269 THR A O 1
ATOM 2175 N N . THR A 1 270 ? -54.514 -4.689 25.564 1.00 26.27 270 THR A N 1
ATOM 2176 C CA . THR A 1 270 ? -53.804 -5.205 24.364 1.00 26.27 270 THR A CA 1
ATOM 2177 C C . THR A 1 270 ? -52.266 -5.275 24.370 1.00 26.27 270 THR A C 1
ATOM 2179 O O . THR A 1 270 ? -51.631 -4.334 24.838 1.00 26.27 270 THR A O 1
ATOM 2182 N N . ASP A 1 271 ? -51.717 -6.243 23.618 1.00 26.81 271 ASP A N 1
ATOM 2183 C CA . ASP A 1 271 ? -50.376 -6.208 22.998 1.00 26.81 271 ASP A CA 1
ATOM 2184 C C . ASP A 1 271 ? -50.436 -6.560 21.486 1.00 26.81 271 ASP A C 1
ATOM 2186 O O . ASP A 1 271 ? -51.350 -7.247 21.031 1.00 26.81 271 ASP A O 1
ATOM 2190 N N . GLU A 1 272 ? -49.453 -6.021 20.757 1.00 28.45 272 GLU A N 1
ATOM 2191 C CA . GLU A 1 272 ? -48.853 -6.325 19.433 1.00 28.45 272 GLU A CA 1
ATOM 2192 C C . GLU A 1 272 ? -49.525 -7.357 18.480 1.00 28.45 272 GLU A C 1
ATOM 2194 O O . GLU A 1 272 ? -49.816 -8.493 18.836 1.00 28.45 272 GLU A O 1
ATOM 2199 N N . ALA A 1 273 ? -49.853 -7.030 17.219 1.00 25.16 273 ALA A N 1
ATOM 2200 C CA . ALA A 1 273 ? -49.017 -6.542 16.098 1.00 25.16 273 ALA A CA 1
ATOM 2201 C C . ALA A 1 273 ? -48.212 -7.644 15.360 1.00 25.16 273 ALA A C 1
ATOM 2203 O O . ALA A 1 273 ? -47.013 -7.827 15.543 1.00 25.16 273 ALA A O 1
ATOM 2204 N N . THR A 1 274 ? -48.891 -8.358 14.455 1.00 30.78 274 THR A N 1
ATOM 2205 C CA . THR A 1 274 ? -48.280 -9.225 13.426 1.00 30.78 274 THR A CA 1
ATOM 2206 C C . THR A 1 274 ? -47.767 -8.436 12.211 1.00 30.78 274 THR A C 1
ATOM 2208 O O . THR A 1 274 ? -48.335 -7.392 11.892 1.00 30.78 274 THR A O 1
ATOM 2211 N N . THR A 1 275 ? -46.856 -9.047 11.427 1.00 29.58 275 THR A N 1
ATOM 2212 C CA . THR A 1 275 ? -46.225 -8.546 10.165 1.00 29.58 275 THR A CA 1
ATOM 2213 C C . THR A 1 275 ? -45.137 -7.491 10.439 1.00 29.58 275 THR A C 1
ATOM 2215 O O . THR A 1 275 ? -45.436 -6.424 10.944 1.00 29.58 275 THR A O 1
ATOM 2218 N N . ASP A 1 276 ? -43.837 -7.763 10.264 1.00 25.02 276 ASP A N 1
ATOM 2219 C CA . ASP A 1 276 ? -43.182 -7.900 8.954 1.00 25.02 276 ASP A CA 1
ATOM 2220 C C . ASP A 1 276 ? -41.945 -8.830 8.962 1.00 25.02 276 ASP A C 1
ATOM 2222 O O . ASP A 1 276 ? -40.860 -8.481 9.425 1.00 25.02 276 ASP A O 1
ATOM 2226 N N . GLN A 1 277 ? -42.070 -10.004 8.333 1.00 33.94 277 GLN A N 1
ATOM 2227 C CA . GLN A 1 277 ? -40.933 -10.831 7.904 1.00 33.94 277 GLN A CA 1
ATOM 2228 C C . GLN A 1 277 ? -41.058 -11.168 6.412 1.00 33.94 277 GLN A C 1
ATOM 2230 O O . GLN A 1 277 ? -41.496 -12.267 6.070 1.00 33.94 277 GLN A O 1
ATOM 2235 N N . LYS A 1 278 ? -40.692 -10.212 5.536 1.00 37.84 278 LYS A N 1
ATOM 2236 C CA . LYS A 1 278 ? -40.238 -10.395 4.129 1.00 37.84 278 LYS A CA 1
ATOM 2237 C C . LYS A 1 278 ? -40.168 -9.052 3.366 1.00 37.84 278 LYS A C 1
ATOM 2239 O O . LYS A 1 278 ? -41.100 -8.751 2.641 1.00 37.84 278 LYS A O 1
ATOM 2244 N N . VAL A 1 279 ? -39.045 -8.322 3.439 1.00 33.03 279 VAL A N 1
ATOM 2245 C CA . VAL A 1 279 ? -38.342 -7.701 2.278 1.00 33.03 279 VAL A CA 1
ATOM 2246 C C . VAL A 1 279 ? -36.901 -7.356 2.708 1.00 33.03 279 VAL A C 1
ATOM 2248 O O . VAL A 1 279 ? -36.643 -6.248 3.158 1.00 33.03 279 VAL A O 1
ATOM 2251 N N . SER A 1 280 ? -35.944 -8.288 2.596 1.00 29.06 280 SER A N 1
ATOM 2252 C CA . SER A 1 280 ? -34.498 -7.950 2.624 1.00 29.06 280 SER A CA 1
ATOM 2253 C C . SER A 1 280 ? -33.616 -9.091 2.085 1.00 29.06 280 SER A C 1
ATOM 2255 O O . SER A 1 280 ? -32.709 -9.587 2.746 1.00 29.06 280 SER A O 1
ATOM 2257 N N . ALA A 1 281 ? -33.946 -9.587 0.888 1.00 31.48 281 ALA A N 1
ATOM 2258 C CA . ALA A 1 281 ? -33.224 -10.694 0.239 1.00 31.48 281 ALA A CA 1
ATOM 2259 C C . ALA A 1 281 ? -33.173 -10.577 -1.302 1.00 31.48 281 ALA A C 1
ATOM 2261 O O . ALA A 1 281 ? -32.926 -11.567 -1.985 1.00 31.48 281 ALA A O 1
ATOM 2262 N N . GLY A 1 282 ? -33.455 -9.388 -1.857 1.00 34.84 282 GLY A N 1
ATOM 2263 C CA . GLY A 1 282 ? -33.635 -9.182 -3.304 1.00 34.84 282 GLY A CA 1
ATOM 2264 C C . GLY A 1 282 ? -32.565 -8.340 -4.012 1.00 34.84 282 GLY A C 1
ATOM 2265 O O . GLY A 1 282 ? -32.367 -8.509 -5.209 1.00 34.84 282 GLY A O 1
ATOM 2266 N N . GLU A 1 283 ? -31.853 -7.455 -3.305 1.00 30.61 283 GLU A N 1
ATOM 2267 C CA . GLU A 1 283 ? -31.103 -6.348 -3.938 1.00 30.61 283 GLU A CA 1
ATOM 2268 C C . GLU A 1 283 ? -29.574 -6.418 -3.749 1.00 30.61 283 GLU A C 1
ATOM 2270 O O . GLU A 1 283 ? -28.881 -5.404 -3.718 1.00 30.61 283 GLU A O 1
ATOM 2275 N N . ALA A 1 284 ? -29.027 -7.634 -3.659 1.00 33.03 284 ALA A N 1
ATOM 2276 C CA . ALA A 1 284 ? -27.582 -7.883 -3.550 1.00 33.03 284 ALA A CA 1
ATOM 2277 C C . ALA A 1 284 ? -26.990 -8.692 -4.728 1.00 33.03 284 ALA A C 1
ATOM 2279 O O . ALA A 1 284 ? -25.851 -9.147 -4.642 1.00 33.03 284 ALA A O 1
ATOM 2280 N N . LEU A 1 285 ? -27.750 -8.898 -5.817 1.00 34.22 285 LEU A N 1
ATOM 2281 C CA . LEU A 1 285 ? -27.418 -9.873 -6.873 1.00 34.22 285 LEU A CA 1
ATOM 2282 C C . LEU A 1 285 ? -27.332 -9.342 -8.320 1.00 34.22 285 LEU A C 1
ATOM 2284 O O . LEU A 1 285 ? -27.038 -10.134 -9.210 1.00 34.22 285 LEU A O 1
ATOM 2288 N N . ASP A 1 286 ? -27.493 -8.036 -8.582 1.00 34.72 286 ASP A N 1
ATOM 2289 C CA . ASP A 1 286 ? -27.206 -7.466 -9.917 1.00 34.72 286 ASP A CA 1
ATOM 2290 C C . ASP A 1 286 ? -26.249 -6.260 -9.861 1.00 34.72 286 ASP A C 1
ATOM 2292 O O . ASP A 1 286 ? -26.629 -5.094 -9.969 1.00 34.72 286 ASP A O 1
ATOM 2296 N N . ARG A 1 287 ? -24.955 -6.564 -9.703 1.00 34.91 287 ARG A N 1
ATOM 2297 C CA . ARG A 1 287 ? -23.845 -5.689 -10.119 1.00 34.91 287 ARG A CA 1
ATOM 2298 C C . ARG A 1 287 ? -22.860 -6.499 -10.952 1.00 34.91 287 ARG A C 1
ATOM 2300 O O . ARG A 1 287 ? -21.904 -7.074 -10.442 1.00 34.91 287 ARG A O 1
ATOM 2307 N N . ARG A 1 288 ? -23.152 -6.571 -12.250 1.00 29.27 288 ARG A N 1
ATOM 2308 C CA . ARG A 1 288 ? -22.388 -7.326 -13.256 1.00 29.27 288 ARG A CA 1
ATOM 2309 C C . ARG A 1 288 ? -20.941 -6.836 -13.315 1.00 29.27 288 ARG A C 1
ATOM 2311 O O . ARG A 1 288 ? -20.684 -5.638 -13.217 1.00 29.27 288 ARG A O 1
ATOM 2318 N N . ASN A 1 289 ? -20.008 -7.756 -13.547 1.00 29.27 289 ASN A N 1
ATOM 2319 C CA . ASN A 1 289 ? -18.610 -7.415 -13.791 1.00 29.27 289 ASN A CA 1
ATOM 2320 C C . ASN A 1 289 ? -18.484 -6.649 -15.117 1.00 29.27 289 ASN A C 1
ATOM 2322 O O . ASN A 1 289 ? -18.592 -7.239 -16.189 1.00 29.27 289 ASN A O 1
ATOM 2326 N N . ILE A 1 290 ? -18.233 -5.341 -15.045 1.00 30.53 290 ILE A N 1
ATOM 2327 C CA . ILE A 1 290 ? -17.947 -4.488 -16.208 1.00 30.53 290 ILE A CA 1
ATOM 2328 C C . ILE A 1 290 ? -16.474 -4.064 -16.154 1.00 30.53 290 ILE A C 1
ATOM 2330 O O . ILE A 1 290 ? -16.175 -2.889 -15.967 1.00 30.53 290 ILE A O 1
ATOM 2334 N N . TRP A 1 291 ? -15.564 -5.040 -16.274 1.00 30.83 291 TRP A N 1
ATOM 2335 C CA . TRP A 1 291 ? -14.225 -4.906 -16.880 1.00 30.83 291 TRP A CA 1
ATOM 2336 C C . TRP A 1 291 ? -13.450 -6.231 -16.827 1.00 30.83 291 TRP A C 1
ATOM 2338 O O . TRP A 1 291 ? -13.190 -6.761 -15.750 1.00 30.83 291 TRP A O 1
ATOM 2348 N N . GLU A 1 292 ? -12.983 -6.697 -17.987 1.00 26.12 292 GLU A N 1
ATOM 2349 C CA . GLU A 1 292 ? -11.834 -7.602 -18.086 1.00 26.12 292 GLU A CA 1
ATOM 2350 C C . GLU A 1 292 ? -10.605 -6.787 -18.537 1.00 26.12 292 GLU A C 1
ATOM 2352 O O . GLU A 1 292 ? -10.712 -6.027 -19.507 1.00 26.12 292 GLU A O 1
ATOM 2357 N N . PRO A 1 293 ? -9.437 -6.890 -17.869 1.00 27.06 293 PRO A N 1
ATOM 2358 C CA . PRO A 1 293 ? -8.252 -6.125 -18.255 1.00 27.06 293 PRO A CA 1
ATOM 2359 C C . PRO A 1 293 ? -7.673 -6.563 -19.608 1.00 27.06 293 PRO A C 1
ATOM 2361 O O . PRO A 1 293 ? -6.909 -7.521 -19.707 1.00 27.06 293 PRO A O 1
ATOM 2364 N N . SER A 1 294 ? -8.000 -5.813 -20.659 1.00 28.25 294 SER A N 1
ATOM 2365 C CA . SER A 1 294 ? -7.331 -5.926 -21.957 1.00 28.25 294 SER A CA 1
ATOM 2366 C C . SER A 1 294 ? -5.861 -5.485 -21.864 1.00 28.25 294 SER A C 1
ATOM 2368 O O . SER A 1 294 ? -5.562 -4.486 -21.215 1.00 28.25 294 SER A O 1
ATOM 2370 N N . VAL A 1 295 ? -4.987 -6.172 -22.617 1.00 27.08 295 VAL A N 1
ATOM 2371 C CA . VAL A 1 295 ? -3.517 -6.000 -22.759 1.00 27.08 295 VAL A CA 1
ATOM 2372 C C . VAL A 1 295 ? -2.650 -6.877 -21.840 1.00 27.08 295 VAL A C 1
ATOM 2374 O O . VAL A 1 295 ? -2.445 -6.615 -20.656 1.00 27.08 295 VAL A O 1
ATOM 2377 N N . TYR A 1 296 ? -2.014 -7.868 -22.470 1.00 29.05 296 TYR A N 1
ATOM 2378 C CA . TYR A 1 296 ? -0.830 -8.560 -21.962 1.00 29.05 296 TYR A CA 1
ATOM 2379 C C . TYR A 1 296 ? 0.421 -7.694 -22.181 1.00 29.05 296 TYR A C 1
ATOM 2381 O O . TYR A 1 296 ? 0.554 -7.035 -23.211 1.00 29.05 296 TYR A O 1
ATOM 2389 N N . TYR A 1 297 ? 1.372 -7.741 -21.246 1.00 30.02 297 TYR A N 1
ATOM 2390 C CA . TYR A 1 297 ? 2.712 -7.177 -21.424 1.00 30.02 297 TYR A CA 1
ATOM 2391 C C . TYR A 1 297 ? 3.751 -8.134 -20.837 1.00 30.02 297 TYR A C 1
ATOM 2393 O O . TYR A 1 297 ? 3.686 -8.466 -19.651 1.00 30.02 297 TYR A O 1
ATOM 2401 N N . ALA A 1 298 ? 4.685 -8.589 -21.671 1.00 31.95 298 ALA A N 1
ATOM 2402 C CA . ALA A 1 298 ? 5.821 -9.404 -21.258 1.00 31.95 298 ALA A CA 1
ATOM 2403 C C . ALA A 1 298 ? 6.992 -8.478 -20.908 1.00 31.95 298 ALA A C 1
ATOM 2405 O O . ALA A 1 298 ? 7.467 -7.725 -21.757 1.00 31.95 298 ALA A O 1
ATOM 2406 N N . LEU A 1 299 ? 7.441 -8.509 -19.652 1.00 38.28 299 LEU A N 1
ATOM 2407 C CA . LEU A 1 299 ? 8.490 -7.614 -19.165 1.00 38.28 299 LEU A CA 1
ATOM 2408 C C . LEU A 1 299 ? 9.849 -8.316 -19.283 1.00 38.28 299 LEU A C 1
ATOM 2410 O O . LEU A 1 299 ? 10.246 -9.095 -18.420 1.00 38.28 299 LEU A O 1
ATOM 2414 N N . GLY A 1 300 ? 10.530 -8.071 -20.403 1.00 38.12 300 GLY A N 1
ATOM 2415 C CA . GLY A 1 300 ? 11.754 -8.763 -20.809 1.00 38.12 300 GLY A CA 1
ATOM 2416 C C . GLY A 1 300 ? 13.001 -8.409 -19.996 1.00 38.12 300 GLY A C 1
ATOM 2417 O O . GLY A 1 300 ? 13.918 -7.781 -20.526 1.00 38.12 300 GLY A O 1
ATOM 2418 N N . LYS A 1 301 ? 13.069 -8.851 -18.734 1.00 41.19 301 LYS A N 1
ATOM 2419 C CA . LYS A 1 301 ? 14.330 -9.098 -18.012 1.00 41.19 301 LYS A CA 1
ATOM 2420 C C . LYS A 1 301 ? 14.115 -10.047 -16.836 1.00 41.19 301 LYS A C 1
ATOM 2422 O O . LYS A 1 301 ? 13.625 -9.663 -15.784 1.00 41.19 301 LYS A O 1
ATOM 2427 N N . GLU A 1 302 ? 14.504 -11.303 -17.037 1.00 49.88 302 GLU A N 1
ATOM 2428 C CA . GLU A 1 302 ? 14.340 -12.384 -16.054 1.00 49.88 302 GLU A CA 1
ATOM 2429 C C . GLU A 1 302 ? 15.550 -12.550 -15.117 1.00 49.88 302 GLU A C 1
ATOM 2431 O O . GLU A 1 302 ? 15.498 -13.371 -14.202 1.00 49.88 302 GLU A O 1
ATOM 2436 N N . SER A 1 303 ? 16.615 -11.764 -15.321 1.00 43.50 303 SER A N 1
ATOM 2437 C CA . SER A 1 303 ? 17.820 -11.716 -14.482 1.00 43.50 303 SER A CA 1
ATOM 2438 C C . SER A 1 303 ? 18.255 -10.271 -14.231 1.00 43.50 303 SER A C 1
ATOM 2440 O O . SER A 1 303 ? 18.306 -9.455 -15.156 1.00 43.50 303 SER A O 1
ATOM 2442 N N . PHE A 1 304 ? 18.587 -9.977 -12.976 1.00 46.00 304 PHE A N 1
ATOM 2443 C CA . PHE A 1 304 ? 18.966 -8.668 -12.456 1.00 46.00 304 PHE A CA 1
ATOM 2444 C C . PHE A 1 304 ? 20.359 -8.770 -11.836 1.00 46.00 304 PHE A C 1
ATOM 2446 O O . PHE A 1 304 ? 20.533 -9.412 -10.804 1.00 46.00 304 PHE A O 1
ATOM 2453 N N . HIS A 1 305 ? 21.350 -8.134 -12.458 1.00 39.28 305 HIS A N 1
ATOM 2454 C CA . HIS A 1 305 ? 22.702 -8.100 -11.913 1.00 39.28 305 HIS A CA 1
ATOM 2455 C C . HIS A 1 305 ? 22.791 -7.056 -10.793 1.00 39.28 305 HIS A C 1
ATOM 2457 O O . HIS A 1 305 ? 22.584 -5.865 -11.041 1.00 39.28 305 HIS A O 1
ATOM 2463 N N . PHE A 1 306 ? 23.088 -7.489 -9.569 1.00 40.53 306 PHE A N 1
ATOM 2464 C CA . PHE A 1 306 ? 23.112 -6.640 -8.380 1.00 40.53 306 PHE A CA 1
ATOM 2465 C C . PHE A 1 306 ? 24.264 -7.032 -7.448 1.00 40.53 306 PHE A C 1
ATOM 2467 O O . PHE A 1 306 ? 24.412 -8.198 -7.096 1.00 40.53 306 PHE A O 1
ATOM 2474 N N . ALA A 1 307 ? 25.101 -6.061 -7.061 1.00 41.97 307 ALA A N 1
ATOM 2475 C CA . ALA A 1 307 ? 26.282 -6.273 -6.212 1.00 41.97 307 ALA A CA 1
ATOM 2476 C C . ALA A 1 307 ? 27.149 -7.492 -6.629 1.00 41.97 307 ALA A C 1
ATOM 2478 O O . ALA A 1 307 ? 27.542 -8.311 -5.798 1.00 41.97 307 ALA A O 1
ATOM 2479 N N . GLY A 1 308 ? 27.400 -7.651 -7.936 1.00 44.16 308 GLY A N 1
ATOM 2480 C CA . GLY A 1 308 ? 28.193 -8.754 -8.498 1.00 44.16 308 GLY A CA 1
ATOM 2481 C C . GLY A 1 308 ? 27.465 -10.099 -8.643 1.00 44.16 308 GLY A C 1
ATOM 2482 O O . GLY A 1 308 ? 28.078 -11.056 -9.108 1.00 44.16 308 GLY A O 1
ATOM 2483 N N . HIS A 1 309 ? 26.188 -10.195 -8.261 1.00 43.44 309 HIS A N 1
ATOM 2484 C CA . HIS A 1 309 ? 25.400 -11.431 -8.273 1.00 43.44 309 HIS A CA 1
ATOM 2485 C C . HIS A 1 309 ? 24.220 -11.327 -9.260 1.00 43.44 309 HIS A C 1
ATOM 2487 O O . HIS A 1 309 ? 23.545 -10.299 -9.320 1.00 43.44 309 HIS A O 1
ATOM 2493 N N . ASP A 1 310 ? 23.930 -12.398 -10.006 1.00 44.31 310 ASP A N 1
ATOM 2494 C CA . ASP A 1 310 ? 22.774 -12.465 -10.911 1.00 44.31 310 ASP A CA 1
ATOM 2495 C C . ASP A 1 310 ? 21.526 -13.002 -10.192 1.00 44.31 310 ASP A C 1
ATOM 2497 O O . ASP A 1 310 ? 21.385 -14.200 -9.949 1.00 44.31 310 ASP A O 1
ATOM 2501 N N . ILE A 1 311 ? 20.588 -12.109 -9.876 1.00 50.62 311 ILE A N 1
ATOM 2502 C CA . ILE A 1 311 ? 19.314 -12.437 -9.228 1.00 50.62 311 ILE A CA 1
ATOM 2503 C C . ILE A 1 311 ? 18.267 -12.715 -10.312 1.00 50.62 311 ILE A C 1
ATOM 2505 O O . ILE A 1 311 ? 17.813 -11.794 -10.991 1.00 50.62 311 ILE A O 1
ATOM 2509 N N . SER A 1 312 ? 17.861 -13.974 -10.493 1.00 46.97 312 SER A N 1
ATOM 2510 C CA . SER A 1 312 ? 16.839 -14.344 -11.484 1.00 46.97 312 SER A CA 1
ATOM 2511 C C . SER A 1 312 ? 15.462 -14.564 -10.860 1.00 46.97 312 SER A C 1
ATOM 2513 O O . SER A 1 312 ? 15.316 -15.357 -9.929 1.00 46.97 312 SER A O 1
ATOM 2515 N N . ILE A 1 313 ? 14.413 -13.962 -11.439 1.00 50.69 313 ILE A N 1
ATOM 2516 C CA . ILE A 1 313 ? 13.002 -14.174 -11.036 1.00 50.69 313 ILE A CA 1
ATOM 2517 C C . ILE A 1 313 ? 12.455 -15.494 -11.630 1.00 50.69 313 ILE A C 1
ATOM 2519 O O . ILE A 1 313 ? 11.327 -15.600 -12.107 1.00 50.69 313 ILE A O 1
ATOM 2523 N N . ARG A 1 314 ? 13.303 -16.527 -11.619 1.00 53.81 314 ARG A N 1
ATOM 2524 C CA . ARG A 1 314 ? 12.992 -17.931 -11.924 1.00 53.81 314 ARG A CA 1
ATOM 2525 C C . ARG A 1 314 ? 13.030 -18.814 -10.670 1.00 53.81 314 ARG A C 1
ATOM 2527 O O . ARG A 1 314 ? 12.833 -20.021 -10.790 1.00 53.81 314 ARG A O 1
ATOM 2534 N N . ALA A 1 315 ? 13.301 -18.230 -9.501 1.00 66.75 315 ALA A N 1
ATOM 2535 C CA . ALA A 1 315 ? 13.268 -18.899 -8.204 1.00 66.75 315 ALA A CA 1
ATOM 2536 C C . ALA A 1 315 ? 11.833 -19.235 -7.760 1.00 66.75 315 ALA A C 1
ATOM 2538 O O . ALA A 1 315 ? 10.869 -18.585 -8.168 1.00 66.75 315 ALA A O 1
ATOM 2539 N N . TRP A 1 316 ? 11.695 -20.235 -6.890 1.00 82.94 316 TRP A N 1
ATOM 2540 C CA . TRP A 1 316 ? 10.473 -20.455 -6.118 1.00 82.94 316 TRP A CA 1
ATOM 2541 C C . TRP A 1 316 ? 10.540 -19.551 -4.882 1.00 82.94 316 TRP A C 1
ATOM 2543 O O . TRP A 1 316 ? 11.457 -19.670 -4.076 1.00 82.94 316 TRP A O 1
ATOM 2553 N N . VAL A 1 317 ? 9.619 -18.590 -4.786 1.00 88.00 317 VAL A N 1
ATOM 2554 C CA . VAL A 1 317 ? 9.633 -17.545 -3.752 1.00 88.00 317 VAL A CA 1
ATOM 2555 C C . VAL A 1 317 ? 8.457 -17.739 -2.802 1.00 88.00 317 VAL A C 1
ATOM 2557 O O . VAL A 1 317 ? 7.310 -17.770 -3.250 1.00 88.00 317 VAL A O 1
ATOM 2560 N N . THR A 1 318 ? 8.736 -17.793 -1.502 1.00 92.81 318 THR A N 1
ATOM 2561 C CA . THR A 1 318 ? 7.750 -17.569 -0.437 1.00 92.81 318 THR A CA 1
ATOM 2562 C C . THR A 1 318 ? 7.962 -16.154 0.092 1.00 92.81 318 THR A C 1
ATOM 2564 O O . THR A 1 318 ? 9.046 -15.836 0.574 1.00 92.81 318 THR A O 1
ATOM 2567 N N . ALA A 1 319 ? 6.958 -15.290 -0.030 1.00 91.81 319 ALA A N 1
ATOM 2568 C CA . ALA A 1 319 ? 6.973 -13.948 0.543 1.00 91.81 319 ALA A CA 1
ATOM 2569 C C . ALA A 1 319 ? 6.189 -13.937 1.861 1.00 91.81 319 ALA A C 1
ATOM 2571 O O . ALA A 1 319 ? 5.121 -14.545 1.960 1.00 91.81 319 ALA A O 1
ATOM 2572 N N . THR A 1 320 ? 6.716 -13.250 2.869 1.00 93.75 320 THR A N 1
ATOM 2573 C CA . THR A 1 320 ? 6.230 -13.354 4.249 1.00 93.75 320 THR A CA 1
ATOM 2574 C C . THR A 1 320 ? 6.108 -11.988 4.903 1.00 93.75 320 THR A C 1
ATOM 2576 O O . THR A 1 320 ? 7.026 -11.178 4.791 1.00 93.75 320 THR A O 1
ATOM 2579 N N . ASP A 1 321 ? 5.000 -11.755 5.601 1.00 89.81 321 ASP A N 1
ATOM 2580 C CA . ASP A 1 321 ? 4.691 -10.498 6.294 1.00 89.81 321 ASP A CA 1
ATOM 2581 C C . ASP A 1 321 ? 3.701 -10.775 7.449 1.00 89.81 321 ASP A C 1
ATOM 2583 O O . ASP A 1 321 ? 3.283 -11.921 7.669 1.00 89.81 321 ASP A O 1
ATOM 2587 N N . LEU A 1 322 ? 3.293 -9.737 8.176 1.00 84.06 322 LEU A N 1
ATOM 2588 C CA . LEU A 1 322 ? 2.249 -9.816 9.196 1.00 84.06 322 LEU A CA 1
ATOM 2589 C C . LEU A 1 322 ? 0.881 -10.182 8.575 1.00 84.06 322 LEU A C 1
ATOM 2591 O O . LEU A 1 322 ? 0.594 -9.768 7.446 1.00 84.06 322 LEU A O 1
ATOM 2595 N N . PRO A 1 323 ? -0.004 -10.898 9.306 1.00 85.00 323 PRO A N 1
ATOM 2596 C CA . PRO A 1 323 ? -1.284 -11.400 8.786 1.00 85.00 323 PRO A CA 1
ATOM 2597 C C . PRO A 1 323 ? -2.148 -10.371 8.040 1.00 85.00 323 PRO A C 1
ATOM 2599 O O . PRO A 1 323 ? -2.691 -10.679 6.977 1.00 85.00 323 PRO A O 1
ATOM 2602 N N . ASP A 1 324 ? -2.231 -9.137 8.544 1.00 80.88 324 ASP A N 1
ATOM 2603 C CA . ASP A 1 324 ? -3.041 -8.066 7.945 1.00 80.88 324 ASP A CA 1
ATOM 2604 C C . ASP A 1 324 ? -2.528 -7.617 6.561 1.00 80.88 324 ASP A C 1
ATOM 2606 O O . ASP A 1 324 ? -3.309 -7.194 5.700 1.00 80.88 324 ASP A O 1
ATOM 2610 N N . ILE A 1 325 ? -1.219 -7.738 6.316 1.00 78.31 325 ILE A N 1
ATOM 2611 C CA . ILE A 1 325 ? -0.552 -7.281 5.087 1.00 78.31 325 ILE A CA 1
ATOM 2612 C C . ILE A 1 325 ? -0.667 -8.314 3.955 1.00 78.31 325 ILE A C 1
ATOM 2614 O O . ILE A 1 325 ? -0.614 -7.952 2.774 1.00 78.31 325 ILE A O 1
ATOM 2618 N N . LEU A 1 326 ? -0.898 -9.592 4.282 1.00 75.88 326 LEU A N 1
ATOM 2619 C CA . LEU A 1 326 ? -0.893 -10.705 3.320 1.00 75.88 326 LEU A CA 1
ATOM 2620 C C . LEU A 1 326 ? -1.883 -10.526 2.164 1.00 75.88 326 LEU A C 1
ATOM 2622 O O . LEU A 1 326 ? -1.608 -10.966 1.049 1.00 75.88 326 LEU A O 1
ATOM 2626 N N . SER A 1 327 ? -3.014 -9.859 2.403 1.00 69.25 327 SER A N 1
ATOM 2627 C CA . SER A 1 327 ? -4.009 -9.538 1.372 1.00 69.25 327 SER A CA 1
ATOM 2628 C C . SER A 1 327 ? -3.420 -8.651 0.262 1.00 69.25 327 SER A C 1
ATOM 2630 O O . SER A 1 327 ? -3.482 -8.989 -0.924 1.00 69.25 327 SER A O 1
ATOM 2632 N N . ASN A 1 328 ? -2.759 -7.559 0.654 1.00 64.56 328 ASN A N 1
ATOM 2633 C CA . ASN A 1 328 ? -2.051 -6.636 -0.228 1.00 64.56 328 ASN A CA 1
ATOM 2634 C C . ASN A 1 328 ? -0.816 -7.295 -0.869 1.00 64.56 328 ASN A C 1
ATOM 2636 O O . ASN A 1 328 ? -0.596 -7.154 -2.073 1.00 64.56 328 ASN A O 1
ATOM 2640 N N . LEU A 1 329 ? -0.032 -8.058 -0.101 1.00 68.44 329 LEU A N 1
ATOM 2641 C CA . LEU A 1 329 ? 1.141 -8.779 -0.608 1.00 68.44 329 LEU A CA 1
ATOM 2642 C C . LEU A 1 329 ? 0.755 -9.794 -1.699 1.00 68.44 329 LEU A C 1
ATOM 2644 O O . LEU A 1 329 ? 1.334 -9.784 -2.787 1.00 68.44 329 LEU A O 1
ATOM 2648 N N . THR A 1 330 ? -0.285 -10.597 -1.456 1.00 77.94 330 THR A N 1
ATOM 2649 C CA . THR A 1 330 ? -0.836 -11.560 -2.426 1.00 77.94 330 THR A CA 1
ATOM 2650 C C . THR A 1 330 ? -1.320 -10.859 -3.691 1.00 77.94 330 THR A C 1
ATOM 2652 O O . THR A 1 330 ? -0.969 -11.276 -4.796 1.00 77.94 330 THR A O 1
ATOM 2655 N N . PHE A 1 331 ? -2.074 -9.763 -3.558 1.00 66.81 331 PHE A N 1
ATOM 2656 C CA . PHE A 1 331 ? -2.540 -8.984 -4.705 1.00 66.81 331 PHE A CA 1
ATOM 2657 C C . PHE A 1 331 ? -1.375 -8.443 -5.547 1.00 66.81 331 PHE A C 1
ATOM 2659 O O . PHE A 1 331 ? -1.363 -8.624 -6.767 1.00 66.81 331 PHE A O 1
ATOM 2666 N N . ASN A 1 332 ? -0.368 -7.834 -4.914 1.00 67.38 332 ASN A N 1
ATOM 2667 C CA . ASN A 1 332 ? 0.779 -7.258 -5.618 1.00 67.38 332 ASN A CA 1
ATOM 2668 C C . ASN A 1 332 ? 1.643 -8.328 -6.303 1.00 67.38 332 ASN A C 1
ATOM 2670 O O . ASN A 1 332 ? 2.065 -8.123 -7.445 1.00 67.38 332 ASN A O 1
ATOM 2674 N N . LEU A 1 333 ? 1.862 -9.485 -5.672 1.00 74.12 333 LEU A N 1
ATOM 2675 C CA . LEU A 1 333 ? 2.592 -10.593 -6.295 1.00 74.12 333 LEU A CA 1
ATOM 2676 C C . LEU A 1 333 ? 1.818 -11.182 -7.474 1.00 74.12 333 LEU A C 1
ATOM 2678 O O . LEU A 1 333 ? 2.382 -11.295 -8.565 1.00 74.12 333 LEU A O 1
ATOM 2682 N N . LEU A 1 334 ? 0.527 -11.489 -7.316 1.00 73.69 334 LEU A N 1
ATOM 2683 C CA . LEU A 1 334 ? -0.299 -12.014 -8.409 1.00 73.69 334 LEU A CA 1
ATOM 2684 C C . LEU A 1 334 ? -0.369 -11.033 -9.588 1.00 73.69 334 LEU A C 1
ATOM 2686 O O . LEU A 1 334 ? -0.199 -11.448 -10.734 1.00 73.69 334 LEU A O 1
ATOM 2690 N N . ARG A 1 335 ? -0.543 -9.731 -9.324 1.00 64.06 335 ARG A N 1
ATOM 2691 C CA . ARG A 1 335 ? -0.605 -8.678 -10.354 1.00 64.06 335 ARG A CA 1
ATOM 2692 C C . ARG A 1 335 ? 0.672 -8.579 -11.196 1.00 64.06 335 ARG A C 1
ATOM 2694 O O . ARG A 1 335 ? 0.585 -8.238 -12.374 1.00 64.06 335 ARG A O 1
ATOM 2701 N N . ASN A 1 336 ? 1.833 -8.885 -10.617 1.00 63.22 336 ASN A N 1
ATOM 2702 C CA . ASN A 1 336 ? 3.125 -8.800 -11.304 1.00 63.22 336 ASN A CA 1
ATOM 2703 C C . ASN A 1 336 ? 3.626 -10.141 -11.872 1.00 63.22 336 ASN A C 1
ATOM 2705 O O . ASN A 1 336 ? 4.384 -10.129 -12.840 1.00 63.22 336 ASN A O 1
ATOM 2709 N N . THR A 1 337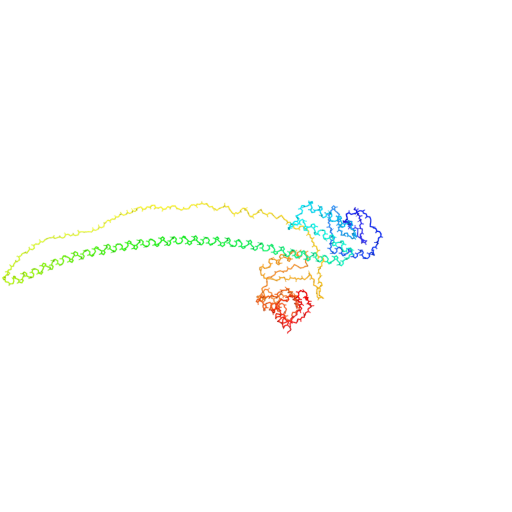 ? 3.206 -11.287 -11.320 1.00 70.25 337 THR A N 1
ATOM 2710 C CA . THR A 1 337 ? 3.789 -12.609 -11.645 1.00 70.25 337 THR A CA 1
ATOM 2711 C C . THR A 1 337 ? 2.837 -13.613 -12.303 1.00 70.25 337 THR A C 1
ATOM 2713 O O . THR A 1 337 ? 3.319 -14.568 -12.921 1.00 70.25 337 THR A O 1
ATOM 2716 N N . LYS A 1 338 ? 1.509 -13.423 -12.232 1.00 71.38 338 LYS A N 1
ATOM 2717 C CA . LYS A 1 338 ? 0.524 -14.355 -12.814 1.00 71.38 338 LYS A CA 1
ATOM 2718 C C . LYS A 1 338 ? 0.728 -14.482 -14.328 1.00 71.38 338 LYS A C 1
ATOM 2720 O O . LYS A 1 338 ? 0.589 -13.507 -15.062 1.00 71.38 338 LYS A O 1
ATOM 2725 N N . GLY A 1 339 ? 1.060 -15.691 -14.787 1.00 63.88 339 GLY A N 1
ATOM 2726 C CA . GLY A 1 339 ? 1.372 -15.972 -16.195 1.00 63.88 339 GLY A CA 1
ATOM 2727 C C . GLY A 1 339 ? 2.698 -15.376 -16.691 1.00 63.88 339 GLY A C 1
ATOM 2728 O O . GLY A 1 339 ? 2.882 -15.258 -17.898 1.00 63.88 339 GLY A O 1
ATOM 2729 N N . ARG A 1 340 ? 3.598 -14.962 -15.784 1.00 62.41 340 ARG A N 1
ATOM 2730 C CA . ARG A 1 340 ? 4.902 -14.344 -16.105 1.00 62.41 340 ARG A CA 1
ATOM 2731 C C . ARG A 1 340 ? 6.088 -14.974 -15.367 1.00 62.41 340 ARG A C 1
ATOM 2733 O O . ARG A 1 340 ? 7.194 -14.944 -15.886 1.00 62.41 340 ARG A O 1
ATOM 2740 N N . SER A 1 341 ? 5.872 -15.532 -14.175 1.00 63.19 341 SER A N 1
ATOM 2741 C CA . SER A 1 341 ? 6.900 -16.268 -13.425 1.00 63.19 341 SER A CA 1
ATOM 2742 C C . SER A 1 341 ? 6.906 -17.759 -13.777 1.00 63.19 341 SER A C 1
ATOM 2744 O O . SER A 1 341 ? 5.852 -18.339 -14.043 1.00 63.19 341 SER A O 1
ATOM 2746 N N . ARG A 1 342 ? 8.083 -18.398 -13.703 1.00 71.38 342 ARG A N 1
ATOM 2747 C CA . ARG A 1 342 ? 8.243 -19.860 -13.833 1.00 71.38 342 ARG A CA 1
ATOM 2748 C C . ARG A 1 342 ? 7.536 -20.630 -12.710 1.00 71.38 342 ARG A C 1
ATOM 2750 O O . ARG A 1 342 ? 7.034 -21.725 -12.944 1.00 71.38 342 ARG A O 1
ATOM 2757 N N . TYR A 1 343 ? 7.499 -20.052 -11.511 1.00 77.56 343 TYR A N 1
ATOM 2758 C CA . TYR A 1 343 ? 6.819 -20.598 -10.338 1.00 77.56 343 TYR A CA 1
ATOM 2759 C C . TYR A 1 343 ? 5.905 -19.528 -9.741 1.00 77.56 343 TYR A C 1
ATOM 2761 O O . TYR A 1 343 ? 6.293 -18.363 -9.636 1.00 77.56 343 TYR A O 1
ATOM 2769 N N . THR A 1 344 ? 4.690 -19.904 -9.344 1.00 80.31 344 THR A N 1
ATOM 2770 C CA . THR A 1 344 ? 3.778 -18.970 -8.666 1.00 80.31 344 THR A CA 1
ATOM 2771 C C . THR A 1 344 ? 4.346 -18.646 -7.280 1.00 80.31 344 THR A C 1
ATOM 2773 O O . THR A 1 344 ? 4.592 -19.589 -6.525 1.00 80.31 344 THR A O 1
ATOM 2776 N N . PRO A 1 345 ? 4.570 -17.365 -6.923 1.00 84.25 345 PRO A N 1
ATOM 2777 C CA . PRO A 1 345 ? 5.013 -17.010 -5.582 1.00 84.25 345 PRO A CA 1
ATOM 2778 C C . PRO A 1 345 ? 3.985 -17.436 -4.535 1.00 84.25 345 PRO A C 1
ATOM 2780 O O . PRO A 1 345 ? 2.780 -17.271 -4.735 1.00 84.25 345 PRO A O 1
ATOM 2783 N N . GLN A 1 346 ? 4.465 -17.956 -3.414 1.00 90.25 346 GLN A N 1
ATOM 2784 C CA . GLN A 1 346 ? 3.648 -18.239 -2.241 1.00 90.25 346 GLN A CA 1
ATOM 2785 C C . GLN A 1 346 ? 3.626 -17.026 -1.309 1.00 90.25 346 GLN A C 1
ATOM 2787 O O . GLN A 1 346 ? 4.573 -16.239 -1.282 1.00 90.25 346 GLN A O 1
ATOM 2792 N N . VAL A 1 347 ? 2.557 -16.904 -0.525 1.00 90.31 347 VAL A N 1
ATOM 2793 C CA . VAL A 1 347 ? 2.428 -15.915 0.549 1.00 90.31 347 VAL A CA 1
ATOM 2794 C C . VAL A 1 347 ? 2.067 -16.643 1.835 1.00 90.31 347 VAL A C 1
ATOM 2796 O O . VAL A 1 347 ? 1.172 -17.487 1.821 1.00 90.31 347 VAL A O 1
ATOM 2799 N N . ALA A 1 348 ? 2.760 -16.326 2.927 1.00 93.44 348 ALA A N 1
ATOM 2800 C CA . ALA A 1 348 ? 2.531 -16.918 4.241 1.00 93.44 348 ALA A CA 1
ATOM 2801 C C . ALA A 1 348 ? 2.629 -15.863 5.354 1.00 93.44 348 ALA A C 1
ATOM 2803 O O . ALA A 1 348 ? 3.358 -14.879 5.224 1.00 93.44 348 ALA A O 1
ATOM 2804 N N . ALA A 1 349 ? 1.897 -16.078 6.449 1.00 94.19 349 ALA A N 1
ATOM 2805 C CA . ALA A 1 349 ? 2.044 -15.285 7.666 1.00 94.19 349 ALA A CA 1
ATOM 2806 C C . ALA A 1 349 ? 3.407 -15.559 8.306 1.00 94.19 349 ALA A C 1
ATOM 2808 O O . ALA A 1 349 ? 3.813 -16.718 8.390 1.00 94.19 349 ALA A O 1
ATOM 2809 N N . LEU A 1 350 ? 4.093 -14.521 8.785 1.00 93.50 350 LEU A N 1
ATOM 2810 C CA . LEU A 1 350 ? 5.300 -14.690 9.590 1.00 93.50 350 LEU A CA 1
ATOM 2811 C C . LEU A 1 350 ? 5.462 -13.522 10.570 1.00 93.50 350 LEU A C 1
ATOM 2813 O O . LEU A 1 350 ? 5.950 -12.450 10.217 1.00 93.50 350 LEU A O 1
ATOM 2817 N N . SER A 1 351 ? 5.084 -13.762 11.824 1.00 92.38 351 SER A N 1
ATOM 2818 C CA . SER A 1 351 ? 5.460 -12.912 12.956 1.00 92.38 351 SER A CA 1
ATOM 2819 C C . SER A 1 351 ? 6.847 -13.324 13.450 1.00 92.38 351 SER A C 1
ATOM 2821 O O . SER A 1 351 ? 7.072 -14.494 13.761 1.00 92.38 351 SER A O 1
ATOM 2823 N N . TRP A 1 352 ? 7.795 -12.388 13.521 1.00 94.25 352 TRP A N 1
ATOM 2824 C CA . TRP A 1 352 ? 9.170 -12.704 13.924 1.00 94.25 352 TRP A CA 1
ATOM 2825 C C . TRP A 1 352 ? 9.231 -13.332 15.324 1.00 94.25 352 TRP A C 1
ATOM 2827 O O . TRP A 1 352 ? 8.543 -12.897 16.245 1.00 94.25 352 TRP A O 1
ATOM 2837 N N . GLY A 1 353 ? 10.053 -14.374 15.469 1.00 90.75 353 GLY A N 1
ATOM 2838 C CA . GLY A 1 353 ? 10.273 -15.116 16.716 1.00 90.75 353 GLY A CA 1
ATOM 2839 C C . GLY A 1 353 ? 9.109 -15.995 17.192 1.00 90.75 353 GLY A C 1
ATOM 2840 O O . GLY A 1 353 ? 9.268 -16.692 18.192 1.00 90.75 353 GLY A O 1
ATOM 2841 N N . GLN A 1 354 ? 7.963 -15.998 16.506 1.00 90.94 354 GLN A N 1
ATOM 2842 C CA . GLN A 1 354 ? 6.763 -16.731 16.918 1.00 90.94 354 GLN A CA 1
ATOM 2843 C C . GLN A 1 354 ? 6.589 -18.000 16.078 1.00 90.94 354 GLN A C 1
ATOM 2845 O O . GLN A 1 354 ? 6.682 -17.953 14.856 1.00 90.94 354 GLN A O 1
ATOM 2850 N N . ASP A 1 355 ? 6.340 -19.133 16.745 1.00 91.31 355 ASP A N 1
ATOM 2851 C CA . ASP A 1 355 ? 5.890 -20.405 16.150 1.00 91.31 355 ASP A CA 1
ATOM 2852 C C . ASP A 1 355 ? 6.710 -20.967 14.962 1.00 91.31 355 ASP A C 1
ATOM 2854 O O . ASP A 1 355 ? 6.240 -21.836 14.226 1.00 91.31 355 ASP A O 1
ATOM 2858 N N . LEU A 1 356 ? 7.962 -20.530 14.794 1.00 93.31 356 LEU A N 1
ATOM 2859 C CA . LEU A 1 356 ? 8.750 -20.756 13.575 1.00 93.31 356 LEU A CA 1
ATOM 2860 C C . LEU A 1 356 ? 8.935 -22.237 13.197 1.00 93.31 356 LEU A C 1
ATOM 2862 O O . LEU A 1 356 ? 8.918 -22.559 12.015 1.00 93.31 356 LEU A O 1
ATOM 2866 N N . GLU A 1 357 ? 9.065 -23.152 14.164 1.00 92.25 357 GLU A N 1
ATOM 2867 C CA . GLU A 1 357 ? 9.174 -24.598 13.885 1.00 92.25 357 GLU A CA 1
ATOM 2868 C C . GLU A 1 357 ? 7.806 -25.290 13.702 1.00 92.25 357 GLU A C 1
ATOM 2870 O O . GLU A 1 357 ? 7.749 -26.395 13.172 1.00 92.25 357 GLU A O 1
ATOM 2875 N N . ARG A 1 358 ? 6.687 -24.650 14.080 1.00 93.00 358 ARG A N 1
ATOM 2876 C CA . ARG A 1 358 ? 5.333 -25.134 13.750 1.00 93.00 358 ARG A CA 1
ATOM 2877 C C . ARG A 1 358 ? 4.978 -24.790 12.306 1.00 93.00 358 ARG A C 1
ATOM 2879 O O . ARG A 1 358 ? 4.510 -25.656 11.571 1.00 93.00 358 ARG A O 1
ATOM 2886 N N . ASP A 1 359 ? 5.209 -23.537 11.922 1.00 91.31 359 ASP A N 1
ATOM 2887 C CA . ASP A 1 359 ? 4.722 -22.987 10.652 1.00 91.31 359 ASP A CA 1
ATOM 2888 C C . ASP A 1 359 ? 5.768 -23.087 9.528 1.00 91.31 359 ASP A C 1
ATOM 2890 O O . ASP A 1 359 ? 5.410 -23.320 8.374 1.00 91.31 359 ASP A O 1
ATOM 2894 N N . PHE A 1 360 ? 7.063 -23.020 9.865 1.00 93.62 360 PHE A N 1
ATOM 2895 C CA . PHE A 1 360 ? 8.187 -23.207 8.938 1.00 93.62 360 PHE A CA 1
ATOM 2896 C C . PHE A 1 360 ? 9.197 -24.280 9.422 1.00 93.62 360 PHE A C 1
ATOM 2898 O O . PHE A 1 360 ? 10.388 -23.977 9.577 1.00 93.62 360 PHE A O 1
ATOM 2905 N N . PRO A 1 361 ? 8.762 -25.538 9.669 1.00 93.06 361 PRO A N 1
ATOM 2906 C CA . PRO A 1 361 ? 9.612 -26.587 10.231 1.00 93.06 361 PRO A CA 1
ATOM 2907 C C . PRO A 1 361 ? 10.874 -26.887 9.419 1.00 93.06 361 PRO A C 1
ATOM 2909 O O . PRO A 1 361 ? 10.843 -27.008 8.187 1.00 93.06 361 PRO A O 1
ATOM 2912 N N . HIS A 1 362 ? 11.974 -27.112 10.137 1.00 89.19 362 HIS A N 1
ATOM 2913 C CA . HIS A 1 362 ? 13.327 -27.338 9.627 1.00 89.19 362 HIS A CA 1
ATOM 2914 C C . HIS A 1 362 ? 13.472 -28.500 8.631 1.00 89.19 362 HIS A C 1
ATOM 2916 O O . HIS A 1 362 ? 14.452 -28.527 7.874 1.00 89.19 362 HIS A O 1
ATOM 2922 N N . ALA A 1 363 ? 12.541 -29.458 8.660 1.00 86.25 363 ALA A N 1
ATOM 2923 C CA . ALA A 1 363 ? 12.538 -30.663 7.832 1.00 86.25 363 ALA A CA 1
ATOM 2924 C C . ALA A 1 363 ? 11.861 -30.488 6.458 1.00 86.25 363 ALA A C 1
ATOM 2926 O O . ALA A 1 363 ? 12.146 -31.266 5.550 1.00 86.25 363 ALA A O 1
ATOM 2927 N N . SER A 1 364 ? 10.978 -29.496 6.295 1.00 85.56 364 SER A N 1
ATOM 2928 C CA . SER A 1 364 ? 10.230 -29.254 5.047 1.00 85.56 364 SER A CA 1
ATOM 2929 C C . SER A 1 364 ? 10.501 -27.887 4.418 1.00 85.56 364 SER A C 1
ATOM 2931 O O . SER A 1 364 ? 10.350 -27.746 3.206 1.00 85.56 364 SER A O 1
ATOM 2933 N N . HIS A 1 365 ? 10.951 -26.905 5.202 1.00 86.06 365 HIS A N 1
ATOM 2934 C CA . HIS A 1 365 ? 11.287 -25.569 4.719 1.00 86.06 365 HIS A CA 1
ATOM 2935 C C . HIS A 1 365 ? 12.807 -25.390 4.663 1.00 86.06 365 HIS A C 1
ATOM 2937 O O . HIS A 1 365 ? 13.480 -25.206 5.679 1.00 86.06 365 HIS A O 1
ATOM 2943 N N . HIS A 1 366 ? 13.352 -25.452 3.449 1.00 88.00 366 HIS A N 1
ATOM 2944 C CA . HIS A 1 366 ? 14.744 -25.129 3.155 1.00 88.00 366 HIS A CA 1
ATOM 2945 C C . HIS A 1 366 ? 14.798 -24.102 2.023 1.00 88.00 366 HIS A C 1
ATOM 2947 O O . HIS A 1 366 ? 14.086 -24.239 1.030 1.00 88.00 366 HIS A O 1
ATOM 2953 N N . TYR A 1 367 ? 15.639 -23.082 2.184 1.00 90.50 367 TYR A N 1
ATOM 2954 C CA . TYR A 1 367 ? 15.757 -21.959 1.262 1.00 90.50 367 TYR A CA 1
ATOM 2955 C C . TYR A 1 367 ? 17.231 -21.727 0.933 1.00 90.50 367 TYR A C 1
ATOM 2957 O O . TYR A 1 367 ? 18.036 -21.537 1.841 1.00 90.50 367 TYR A O 1
ATOM 2965 N N . ASP A 1 368 ? 17.590 -21.681 -0.351 1.00 90.62 368 ASP A N 1
ATOM 2966 C CA . ASP A 1 368 ? 18.953 -21.319 -0.771 1.00 90.62 368 ASP A CA 1
ATOM 2967 C C . ASP A 1 368 ? 19.298 -19.867 -0.392 1.00 90.62 368 ASP A C 1
ATOM 2969 O O . ASP A 1 368 ? 20.451 -19.543 -0.101 1.00 90.62 368 ASP A O 1
ATOM 2973 N N . TYR A 1 369 ? 18.284 -18.992 -0.364 1.00 91.31 369 TYR A N 1
ATOM 2974 C CA . TYR A 1 369 ? 18.417 -17.573 -0.051 1.00 91.31 369 TYR A CA 1
ATOM 2975 C C . TYR A 1 369 ? 17.327 -17.079 0.901 1.00 91.31 369 TYR A C 1
ATOM 2977 O O . TYR A 1 369 ? 16.152 -17.397 0.733 1.00 91.31 369 TYR A O 1
ATOM 2985 N N . VAL A 1 370 ? 17.718 -16.217 1.839 1.00 94.31 370 VAL A N 1
ATOM 2986 C CA . VAL A 1 370 ? 16.807 -15.411 2.667 1.00 94.31 370 VAL A CA 1
ATOM 2987 C C . VAL A 1 370 ? 17.043 -13.949 2.312 1.00 94.31 370 VAL A C 1
ATOM 2989 O O . VAL A 1 370 ? 18.180 -13.486 2.364 1.00 94.31 370 VAL A O 1
ATOM 2992 N N . LEU A 1 371 ? 15.992 -13.223 1.933 1.00 92.38 371 LEU A N 1
ATOM 2993 C CA . LEU A 1 371 ? 16.087 -11.824 1.512 1.00 92.38 371 LEU A CA 1
ATOM 2994 C C . LEU A 1 371 ? 15.384 -10.924 2.529 1.00 92.38 371 LEU A C 1
ATOM 2996 O O . LEU A 1 371 ? 14.209 -11.127 2.823 1.00 92.38 371 LEU A O 1
ATOM 3000 N N . ALA A 1 372 ? 16.089 -9.914 3.032 1.00 91.31 372 ALA A N 1
ATOM 3001 C CA . ALA A 1 372 ? 15.556 -8.923 3.959 1.00 91.31 372 ALA A CA 1
ATOM 3002 C C . ALA A 1 372 ? 15.884 -7.507 3.464 1.00 91.31 372 ALA A C 1
ATOM 3004 O O . ALA A 1 372 ? 17.040 -7.195 3.177 1.00 91.31 372 ALA A O 1
ATOM 3005 N N . ALA A 1 373 ? 14.876 -6.640 3.372 1.00 88.81 373 ALA A N 1
ATOM 3006 C CA . ALA A 1 373 ? 15.034 -5.262 2.914 1.00 88.81 373 ALA A CA 1
ATOM 3007 C C . ALA A 1 373 ? 14.377 -4.296 3.905 1.00 88.81 373 ALA A C 1
ATOM 3009 O O . ALA A 1 373 ? 13.171 -4.348 4.114 1.00 88.81 373 ALA A O 1
ATOM 3010 N N . ASP A 1 374 ? 15.195 -3.433 4.505 1.00 86.12 374 ASP A N 1
ATOM 3011 C CA . ASP A 1 374 ? 14.814 -2.334 5.401 1.00 86.12 374 ASP A CA 1
ATOM 3012 C C . ASP A 1 374 ? 14.009 -2.749 6.653 1.00 86.12 374 ASP A C 1
ATOM 3014 O O . ASP A 1 374 ? 13.305 -1.947 7.261 1.00 86.12 374 ASP A O 1
ATOM 3018 N N . VAL A 1 375 ? 14.153 -4.019 7.053 1.00 87.12 375 VAL A N 1
ATOM 3019 C CA . VAL A 1 375 ? 13.442 -4.654 8.178 1.00 87.12 375 VAL A CA 1
ATOM 3020 C C . VAL A 1 375 ? 13.895 -4.179 9.561 1.00 87.12 375 VAL A C 1
ATOM 3022 O O . VAL A 1 375 ? 13.183 -4.410 10.530 1.00 87.12 375 VAL A O 1
ATOM 3025 N N . VAL A 1 376 ? 15.057 -3.524 9.676 1.00 85.94 376 VAL A N 1
ATOM 3026 C CA . VAL A 1 376 ? 15.558 -2.972 10.945 1.00 85.94 376 VAL A CA 1
ATOM 3027 C C . VAL A 1 376 ? 15.188 -1.498 11.033 1.00 85.94 376 VAL A C 1
ATOM 3029 O O . VAL A 1 376 ? 15.715 -0.658 10.297 1.00 85.94 376 VAL A O 1
ATOM 3032 N N . TYR A 1 377 ? 14.291 -1.193 11.964 1.00 76.88 377 TYR A N 1
ATOM 3033 C CA . TYR A 1 377 ? 13.859 0.158 12.315 1.00 76.88 377 TYR A CA 1
ATOM 3034 C C . TYR A 1 377 ? 13.649 0.262 13.835 1.00 76.88 377 TYR A C 1
ATOM 3036 O O . TYR A 1 377 ? 13.988 -0.649 14.590 1.00 76.88 377 TYR A O 1
ATOM 3044 N N . HIS A 1 378 ? 13.107 1.380 14.320 1.00 63.59 378 HIS A N 1
ATOM 3045 C CA . HIS A 1 378 ? 12.872 1.579 15.750 1.00 63.59 378 HIS A CA 1
ATOM 3046 C C . HIS A 1 378 ? 11.614 0.826 16.235 1.00 63.59 378 HIS A C 1
ATOM 3048 O O . HIS A 1 378 ? 10.538 1.409 16.362 1.00 63.59 378 HIS A O 1
ATOM 3054 N N . HIS A 1 379 ? 11.757 -0.477 16.488 1.00 72.38 379 HIS A N 1
ATOM 3055 C CA . HIS A 1 379 ? 10.746 -1.352 17.094 1.00 72.38 379 HIS A CA 1
ATOM 3056 C C . HIS A 1 379 ? 11.348 -2.192 18.229 1.00 72.38 379 HIS A C 1
ATOM 3058 O O . HIS A 1 379 ? 12.565 -2.317 18.349 1.00 72.38 379 HIS A O 1
ATOM 3064 N N . SER A 1 380 ? 10.491 -2.789 19.062 1.00 74.44 380 SER A N 1
ATOM 3065 C CA . SER A 1 380 ? 10.905 -3.712 20.127 1.00 74.44 380 SER A CA 1
ATOM 3066 C C . SER A 1 380 ? 11.456 -5.032 19.584 1.00 74.44 380 SER A C 1
ATOM 3068 O O . SER A 1 380 ? 12.436 -5.539 20.115 1.00 74.44 380 SER A O 1
ATOM 3070 N N . CYS A 1 381 ? 10.852 -5.559 18.511 1.00 83.25 381 CYS A N 1
ATOM 3071 C CA . CYS A 1 381 ? 11.023 -6.945 18.052 1.00 83.25 381 CYS A CA 1
ATOM 3072 C C . CYS A 1 381 ? 12.355 -7.272 17.331 1.00 83.25 381 CYS A C 1
ATOM 3074 O O . CYS A 1 381 ? 12.371 -8.017 16.348 1.00 83.25 381 CYS A O 1
ATOM 3076 N N . LEU A 1 382 ? 13.463 -6.638 17.723 1.00 87.31 382 LEU A N 1
ATOM 3077 C CA . LEU A 1 382 ? 14.770 -6.787 17.070 1.00 87.31 382 LEU A CA 1
ATOM 3078 C C . LEU A 1 382 ? 15.472 -8.103 17.441 1.00 87.31 382 LEU A C 1
ATOM 3080 O O . LEU A 1 382 ? 16.184 -8.667 16.610 1.00 87.31 382 LEU A O 1
ATOM 3084 N N . GLU A 1 383 ? 15.261 -8.629 18.648 1.00 90.12 383 GLU A N 1
ATOM 3085 C CA . GLU A 1 383 ? 15.840 -9.918 19.057 1.00 90.12 383 GLU A CA 1
ATOM 3086 C C . GLU A 1 383 ? 15.109 -11.084 18.375 1.00 90.12 383 GLU A C 1
ATOM 3088 O O . GLU A 1 383 ? 15.734 -12.032 17.896 1.00 90.12 383 GLU A O 1
ATOM 3093 N N . GLU A 1 384 ? 13.793 -10.961 18.227 1.00 93.06 384 GLU A N 1
ATOM 3094 C CA . GLU A 1 384 ? 12.907 -11.884 17.522 1.00 93.06 384 GLU A CA 1
ATOM 3095 C C . GLU A 1 384 ? 13.200 -11.914 16.015 1.00 93.06 384 GLU A C 1
ATOM 3097 O O . GLU A 1 384 ? 13.228 -12.990 15.410 1.00 93.06 384 GLU A O 1
ATOM 3102 N N . LEU A 1 385 ? 13.494 -10.757 15.406 1.00 93.81 385 LEU A N 1
ATOM 3103 C CA . LEU A 1 385 ? 13.996 -10.669 14.031 1.00 93.81 385 LEU A CA 1
ATOM 3104 C C . LEU A 1 385 ? 15.321 -11.432 13.880 1.00 93.81 385 LEU A C 1
ATOM 3106 O O . LEU A 1 385 ? 15.461 -12.251 12.970 1.00 93.81 385 LEU A O 1
ATOM 3110 N N . LEU A 1 386 ? 16.278 -11.225 14.790 1.00 94.56 386 LEU A N 1
ATOM 3111 C CA . LEU A 1 386 ? 17.571 -11.916 14.755 1.00 94.56 386 LEU A CA 1
ATOM 3112 C C . LEU A 1 386 ? 17.423 -13.434 14.976 1.00 94.56 386 LEU A C 1
ATOM 3114 O O . LEU A 1 386 ? 18.080 -14.223 14.295 1.00 94.56 386 LEU A O 1
ATOM 3118 N N . GLY A 1 387 ? 16.523 -13.857 15.868 1.00 94.25 387 GLY A N 1
ATOM 3119 C CA . GLY A 1 387 ? 16.140 -15.262 16.048 1.00 94.25 387 GLY A CA 1
ATOM 3120 C C . GLY A 1 387 ? 15.528 -15.868 14.781 1.00 94.25 387 GLY A C 1
ATOM 3121 O O . GLY A 1 387 ? 15.922 -16.956 14.363 1.00 94.25 387 GLY A O 1
ATOM 3122 N N . THR A 1 388 ? 14.653 -15.123 14.104 1.00 95.81 388 THR A N 1
ATOM 3123 C CA . THR A 1 388 ? 14.052 -15.519 12.819 1.00 95.81 388 THR A CA 1
ATOM 3124 C C . THR A 1 388 ? 15.111 -15.688 11.729 1.00 95.81 388 THR A C 1
ATOM 3126 O O . THR A 1 388 ? 15.112 -16.689 11.014 1.00 95.81 388 THR A O 1
ATOM 3129 N N . MET A 1 389 ? 16.072 -14.764 11.634 1.00 95.69 389 MET A N 1
ATOM 3130 C CA . MET A 1 389 ? 17.198 -14.888 10.702 1.00 95.69 389 MET A CA 1
ATOM 3131 C C . MET A 1 389 ? 18.029 -16.155 10.970 1.00 95.69 389 MET A C 1
ATOM 3133 O O . MET A 1 389 ? 18.441 -16.821 10.019 1.00 95.69 389 MET A O 1
ATOM 3137 N N . ARG A 1 390 ? 18.248 -16.526 12.242 1.00 94.12 390 ARG A N 1
ATOM 3138 C CA . ARG A 1 390 ? 18.972 -17.757 12.622 1.00 94.12 390 ARG A CA 1
ATOM 3139 C C . ARG A 1 390 ? 18.187 -19.032 12.295 1.00 94.12 390 ARG A C 1
ATOM 3141 O O . ARG A 1 390 ? 18.807 -20.019 11.917 1.00 94.12 390 ARG A O 1
ATOM 3148 N N . HIS A 1 391 ? 16.854 -19.012 12.397 1.00 94.44 391 HIS A N 1
ATOM 3149 C CA . HIS A 1 391 ? 15.986 -20.154 12.060 1.00 94.44 391 HIS A CA 1
ATOM 3150 C C . HIS A 1 391 ? 16.161 -20.592 10.601 1.00 94.44 391 HIS A C 1
ATOM 3152 O O . HIS A 1 391 ? 16.390 -21.767 10.318 1.00 94.44 391 HIS A O 1
ATOM 3158 N N . PHE A 1 392 ? 16.117 -19.639 9.666 1.00 93.75 392 PHE A N 1
ATOM 3159 C CA . PHE A 1 392 ? 16.277 -19.931 8.238 1.00 93.75 392 PHE A CA 1
ATOM 3160 C C . PHE A 1 392 ? 17.748 -20.074 7.805 1.00 93.75 392 PHE A C 1
ATOM 3162 O O . PHE A 1 392 ? 18.049 -20.827 6.876 1.00 93.75 392 PHE A O 1
ATOM 3169 N N . CYS A 1 393 ? 18.677 -19.396 8.488 1.00 92.50 393 CYS A N 1
ATOM 3170 C CA . CYS A 1 393 ? 20.122 -19.449 8.242 1.00 92.50 393 CYS A CA 1
ATOM 3171 C C . CYS A 1 393 ? 20.850 -20.222 9.363 1.00 92.50 393 CYS A C 1
ATOM 3173 O O . CYS A 1 393 ? 21.701 -19.682 10.073 1.00 92.50 393 CYS A O 1
ATOM 3175 N N . ARG A 1 394 ? 20.468 -21.495 9.546 1.00 86.94 394 ARG A N 1
ATOM 3176 C CA . ARG A 1 394 ? 20.984 -22.387 10.602 1.00 86.94 394 ARG A CA 1
ATOM 3177 C C . ARG A 1 394 ? 22.372 -22.976 10.277 1.00 86.94 394 ARG A C 1
ATOM 3179 O O . ARG A 1 394 ? 22.682 -23.138 9.091 1.00 86.94 394 ARG A O 1
ATOM 3186 N N . PRO A 1 395 ? 23.189 -23.373 11.273 1.00 87.75 395 PRO A N 1
ATOM 3187 C CA . PRO A 1 395 ? 24.436 -24.110 11.040 1.00 87.75 395 PRO A CA 1
ATOM 3188 C C . PRO A 1 395 ? 24.225 -25.347 10.152 1.00 87.75 395 PRO A C 1
ATOM 3190 O O . PRO A 1 395 ? 23.188 -26.010 10.222 1.00 87.75 395 PRO A O 1
ATOM 3193 N N . GLY A 1 396 ? 25.178 -25.625 9.262 1.00 83.69 396 GLY A N 1
ATOM 3194 C CA . GLY A 1 396 ? 25.086 -26.711 8.275 1.00 83.69 396 GLY A CA 1
ATOM 3195 C C . GLY A 1 396 ? 24.073 -26.501 7.134 1.00 83.69 396 GLY A C 1
ATOM 3196 O O . GLY A 1 396 ? 24.030 -27.315 6.210 1.00 83.69 396 GLY A O 1
ATOM 3197 N N . SER A 1 397 ? 23.275 -25.425 7.139 1.00 82.75 397 SER A N 1
ATOM 3198 C CA . SER A 1 397 ? 22.489 -25.030 5.963 1.00 82.75 397 SER A CA 1
ATOM 3199 C C . SER A 1 397 ? 23.374 -24.361 4.906 1.00 82.75 397 SER A C 1
ATOM 3201 O O . SER A 1 397 ? 24.376 -23.724 5.226 1.00 82.75 397 SER A O 1
ATOM 3203 N N . ARG A 1 398 ? 22.991 -24.475 3.628 1.00 87.06 398 ARG A N 1
ATOM 3204 C CA . ARG A 1 398 ? 23.618 -23.725 2.523 1.00 87.06 398 ARG A CA 1
ATOM 3205 C C . ARG A 1 398 ? 22.975 -22.348 2.294 1.00 87.06 398 ARG A C 1
ATOM 3207 O O . ARG A 1 398 ? 23.301 -21.683 1.313 1.00 87.06 398 ARG A O 1
ATOM 3214 N N . THR A 1 399 ? 22.082 -21.929 3.193 1.00 92.88 399 THR A N 1
ATOM 3215 C CA . THR A 1 399 ? 21.336 -20.674 3.112 1.00 92.88 399 THR A CA 1
ATOM 3216 C C . THR A 1 399 ? 22.282 -19.474 3.049 1.00 92.88 399 THR A C 1
ATOM 3218 O O . THR A 1 399 ? 23.127 -19.284 3.925 1.00 92.88 399 THR A O 1
ATOM 3221 N N . THR A 1 400 ? 22.104 -18.617 2.046 1.00 93.88 400 THR A N 1
ATOM 3222 C CA . THR A 1 400 ? 22.727 -17.290 1.986 1.00 93.88 400 THR A CA 1
ATOM 3223 C C . THR A 1 400 ? 21.698 -16.222 2.339 1.00 93.88 400 THR A C 1
ATOM 3225 O O . THR A 1 400 ? 20.753 -15.980 1.590 1.00 93.88 400 THR A O 1
ATOM 3228 N N . LEU A 1 401 ? 21.888 -15.537 3.463 1.00 95.19 401 LEU A N 1
ATOM 3229 C CA . LEU A 1 401 ? 21.050 -14.409 3.853 1.00 95.19 401 LEU A CA 1
ATOM 3230 C C . LEU A 1 401 ? 21.609 -13.114 3.245 1.00 95.19 401 LEU A C 1
ATOM 3232 O O . LEU A 1 401 ? 22.781 -12.787 3.433 1.00 95.19 401 LEU A O 1
ATOM 3236 N N . LEU A 1 402 ? 20.773 -12.376 2.515 1.00 95.00 402 LEU A N 1
ATOM 3237 C CA . LEU A 1 402 ? 21.072 -11.045 1.988 1.00 95.00 402 LEU A CA 1
ATOM 3238 C C . LEU A 1 402 ? 20.181 -10.021 2.695 1.00 95.00 402 LEU A C 1
ATOM 3240 O O . LEU A 1 402 ? 18.956 -10.071 2.573 1.00 95.00 402 LEU A O 1
ATOM 3244 N N . TRP A 1 403 ? 20.795 -9.093 3.427 1.00 95.94 403 TRP A N 1
ATOM 3245 C CA . TRP A 1 403 ? 20.098 -8.053 4.183 1.00 95.94 403 TRP A CA 1
ATOM 3246 C C . TRP A 1 403 ? 20.554 -6.666 3.731 1.00 95.94 403 TRP A C 1
ATOM 3248 O O . TRP A 1 403 ? 21.717 -6.301 3.892 1.00 95.94 403 TRP A O 1
ATOM 3258 N N . ALA A 1 404 ? 19.632 -5.890 3.163 1.00 91.62 404 ALA A N 1
ATOM 3259 C CA . ALA A 1 404 ? 19.821 -4.475 2.866 1.00 91.62 404 ALA A CA 1
ATOM 3260 C C . ALA A 1 404 ? 19.067 -3.628 3.897 1.00 91.62 404 ALA A C 1
ATOM 3262 O O . ALA A 1 404 ? 17.915 -3.927 4.201 1.00 91.62 404 ALA A O 1
ATOM 3263 N N . ASN A 1 405 ? 19.671 -2.555 4.407 1.00 89.75 405 ASN A N 1
ATOM 3264 C CA . ASN A 1 405 ? 19.008 -1.630 5.332 1.00 89.75 405 ASN A CA 1
ATOM 3265 C C . ASN A 1 405 ? 19.518 -0.206 5.141 1.00 89.75 405 ASN A C 1
ATOM 3267 O O . ASN A 1 405 ? 20.717 -0.008 4.926 1.00 89.75 405 ASN A O 1
ATOM 3271 N N . LYS A 1 406 ? 18.645 0.791 5.309 1.00 86.56 406 LYS A N 1
ATOM 3272 C CA . LYS A 1 406 ? 19.101 2.159 5.568 1.00 86.56 406 LYS A CA 1
ATOM 3273 C C . LYS A 1 406 ? 19.468 2.300 7.047 1.00 86.56 406 LYS A C 1
ATOM 3275 O O . LYS A 1 406 ? 18.685 1.915 7.916 1.00 86.56 406 LYS A O 1
ATOM 3280 N N . VAL A 1 407 ? 20.644 2.852 7.332 1.00 84.81 407 VAL A N 1
ATOM 3281 C CA . VAL A 1 407 ? 21.086 3.185 8.693 1.00 84.81 407 VAL A CA 1
ATOM 3282 C C . VAL A 1 407 ? 20.501 4.547 9.065 1.00 84.81 407 VAL A C 1
ATOM 3284 O O . VAL A 1 407 ? 20.719 5.527 8.357 1.00 84.81 407 VAL A O 1
ATOM 3287 N N . ARG A 1 408 ? 19.728 4.608 10.152 1.00 81.00 408 ARG A N 1
ATOM 3288 C CA . ARG A 1 408 ? 19.012 5.812 10.614 1.00 81.00 408 ARG A CA 1
ATOM 3289 C C . ARG A 1 408 ? 19.371 6.180 12.050 1.00 81.00 408 ARG A C 1
ATOM 3291 O O . ARG A 1 408 ? 19.473 7.358 12.380 1.00 81.00 408 ARG A O 1
ATOM 3298 N N . PHE A 1 409 ? 19.539 5.175 12.908 1.00 80.62 409 PHE A N 1
ATOM 3299 C CA . PHE A 1 409 ? 19.650 5.334 14.355 1.00 80.62 409 PHE A CA 1
ATOM 3300 C C . PHE A 1 409 ? 20.723 4.421 14.971 1.00 80.62 409 PHE A C 1
ATOM 3302 O O . PHE A 1 409 ? 21.151 3.422 14.398 1.00 80.62 409 PHE A O 1
ATOM 3309 N N . GLN A 1 410 ? 21.102 4.723 16.217 1.00 81.75 410 GLN A N 1
ATOM 3310 C CA . GLN A 1 410 ? 22.015 3.902 17.030 1.00 81.75 410 GLN A CA 1
ATOM 3311 C C . GLN A 1 410 ? 21.428 2.529 17.437 1.00 81.75 410 GLN A C 1
ATOM 3313 O O . GLN A 1 410 ? 22.146 1.667 17.941 1.00 81.75 410 GLN A O 1
ATOM 3318 N N . SER A 1 411 ? 20.126 2.286 17.241 1.00 80.00 411 SER A N 1
ATOM 3319 C CA . SER A 1 411 ? 19.546 0.931 17.279 1.00 80.00 411 SER A CA 1
ATOM 3320 C C . SER A 1 411 ? 20.087 0.055 16.153 1.00 80.00 411 SER A C 1
ATOM 3322 O O . SER A 1 411 ? 20.423 -1.103 16.374 1.00 80.00 411 SER A O 1
ATOM 3324 N N . ASP A 1 412 ? 20.215 0.629 14.963 1.00 83.44 412 ASP A N 1
ATOM 3325 C CA . ASP A 1 412 ? 20.446 -0.096 13.718 1.00 83.44 412 ASP A CA 1
ATOM 3326 C C . ASP A 1 412 ? 21.920 -0.522 13.624 1.00 83.44 412 ASP A C 1
ATOM 3328 O O . ASP A 1 412 ? 22.240 -1.616 13.158 1.00 83.44 412 ASP A O 1
ATOM 3332 N N . LEU A 1 413 ? 22.820 0.313 14.159 1.00 87.56 413 LEU A N 1
ATOM 3333 C CA . LEU A 1 413 ? 24.230 -0.023 14.366 1.00 87.56 413 LEU A CA 1
ATOM 3334 C C . LEU A 1 413 ? 24.395 -1.152 15.395 1.00 87.56 413 LEU A C 1
ATOM 3336 O O . LEU A 1 413 ? 25.051 -2.143 15.089 1.00 87.56 413 LEU A O 1
ATOM 3340 N N . ARG A 1 414 ? 23.717 -1.082 16.551 1.00 89.75 414 ARG A N 1
ATOM 3341 C CA . ARG A 1 414 ? 23.744 -2.171 17.549 1.00 89.75 414 ARG A CA 1
ATOM 3342 C C . ARG A 1 414 ? 23.158 -3.479 17.013 1.00 89.75 414 ARG A C 1
ATOM 3344 O O . ARG A 1 414 ? 23.713 -4.539 17.279 1.00 89.75 414 ARG A O 1
ATOM 3351 N N . PHE A 1 415 ? 22.101 -3.429 16.199 1.00 92.94 415 PHE A N 1
ATOM 3352 C CA . PHE A 1 415 ? 21.619 -4.621 15.494 1.00 92.94 415 PHE A CA 1
ATOM 3353 C C . PHE A 1 415 ? 22.663 -5.140 14.496 1.00 92.94 415 PHE A C 1
ATOM 3355 O O . PHE A 1 415 ? 22.898 -6.342 14.439 1.00 92.94 415 PHE A O 1
ATOM 3362 N N . THR A 1 416 ? 23.331 -4.260 13.743 1.00 92.88 416 THR A N 1
ATOM 3363 C CA . THR A 1 416 ? 24.412 -4.643 12.813 1.00 92.88 416 THR A CA 1
ATOM 3364 C C . THR A 1 416 ? 25.550 -5.371 13.541 1.00 92.88 416 THR A C 1
ATOM 3366 O O . THR A 1 416 ? 26.048 -6.385 13.051 1.00 92.88 416 THR A O 1
ATOM 3369 N N . GLU A 1 417 ? 25.926 -4.908 14.735 1.00 93.56 417 GLU A N 1
ATOM 3370 C CA . GLU A 1 417 ? 26.904 -5.562 15.615 1.00 93.56 417 GLU A CA 1
ATOM 3371 C C . GLU A 1 417 ? 26.406 -6.939 16.094 1.00 93.56 417 GLU A C 1
ATOM 3373 O O . GLU A 1 417 ? 27.124 -7.933 15.960 1.00 93.56 417 GLU A O 1
ATOM 3378 N N . SER A 1 418 ? 25.159 -7.038 16.573 1.00 93.88 418 SER A N 1
ATOM 3379 C CA . SER A 1 418 ? 24.519 -8.307 16.970 1.00 93.88 418 SER A CA 1
ATOM 3380 C C . SER A 1 418 ? 24.348 -9.297 15.807 1.00 93.88 418 SER A C 1
ATOM 3382 O O . SER A 1 418 ? 24.399 -10.515 15.994 1.00 93.88 418 SER A O 1
ATOM 3384 N N . PHE A 1 419 ? 24.169 -8.795 14.590 1.00 95.44 419 PHE A N 1
ATOM 3385 C CA . PHE A 1 419 ? 24.078 -9.575 13.362 1.00 95.44 419 PHE A CA 1
ATOM 3386 C C . PHE A 1 419 ? 25.458 -10.109 12.944 1.00 95.44 419 PHE A C 1
ATOM 3388 O O . PHE A 1 419 ? 25.601 -11.303 12.684 1.00 95.44 419 PHE A O 1
ATOM 3395 N N . ALA A 1 420 ? 26.504 -9.276 12.966 1.00 94.44 420 ALA A N 1
ATOM 3396 C CA . ALA A 1 420 ? 27.883 -9.692 12.686 1.00 94.44 420 ALA A CA 1
ATOM 3397 C C . ALA A 1 420 ? 28.478 -10.620 13.768 1.00 94.44 420 ALA A C 1
ATOM 3399 O O . ALA A 1 420 ? 29.289 -11.505 13.468 1.00 94.44 420 ALA A O 1
ATOM 3400 N N . SER A 1 421 ? 28.052 -10.491 15.028 1.00 94.00 421 SER A N 1
ATOM 3401 C CA . SER A 1 421 ?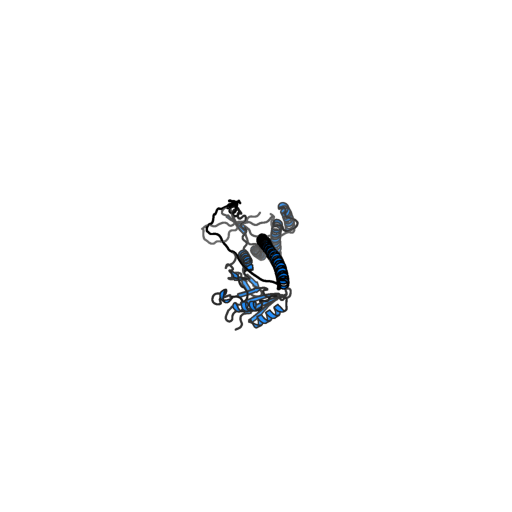 28.404 -11.464 16.069 1.00 94.00 421 SER A CA 1
ATOM 3402 C C . SER A 1 421 ? 27.692 -12.809 15.863 1.00 94.00 421 SER A C 1
ATOM 3404 O O . SER A 1 421 ? 28.301 -13.848 16.120 1.00 94.00 421 SER A O 1
ATOM 3406 N N . SER A 1 422 ? 26.483 -12.814 15.289 1.00 93.56 422 SER A N 1
ATOM 3407 C CA . SER A 1 422 ? 25.693 -14.026 15.006 1.00 93.56 422 SER A CA 1
ATOM 3408 C C . SER A 1 422 ? 26.095 -14.777 13.730 1.00 93.56 422 SER A C 1
ATOM 3410 O O . SER A 1 422 ? 26.079 -16.004 13.726 1.00 93.56 422 SER A O 1
ATOM 3412 N N . PHE A 1 423 ? 26.452 -14.071 12.654 1.00 96.19 423 PHE A N 1
ATOM 3413 C CA . PHE A 1 423 ? 26.634 -14.653 11.317 1.00 96.19 423 PHE A CA 1
ATOM 3414 C C . PHE A 1 423 ? 28.025 -14.407 10.730 1.00 96.19 423 PHE A C 1
ATOM 3416 O O . PHE A 1 423 ? 28.718 -13.454 11.093 1.00 96.19 423 PHE A O 1
ATOM 3423 N N . ASN A 1 424 ? 28.441 -15.273 9.807 1.00 95.50 424 ASN A N 1
ATOM 3424 C CA . ASN A 1 424 ? 29.610 -15.048 8.964 1.00 95.50 424 ASN A CA 1
ATOM 3425 C C . ASN A 1 424 ? 29.259 -13.966 7.933 1.00 95.50 424 ASN A C 1
ATOM 3427 O O . ASN A 1 424 ? 28.756 -14.253 6.846 1.00 95.50 424 ASN A O 1
ATOM 3431 N N . THR A 1 425 ? 29.455 -12.710 8.337 1.00 96.12 425 THR A N 1
ATOM 3432 C CA . THR A 1 425 ? 28.943 -11.518 7.650 1.00 96.12 425 THR A CA 1
ATOM 3433 C C . THR A 1 425 ? 30.009 -10.826 6.805 1.00 96.12 425 THR A C 1
ATOM 3435 O O . THR A 1 425 ? 31.136 -10.607 7.239 1.00 96.12 425 THR A O 1
ATOM 3438 N N . SER A 1 426 ? 29.610 -10.408 5.606 1.00 95.56 426 SER A N 1
ATOM 3439 C CA . SER A 1 426 ? 30.396 -9.616 4.659 1.00 95.56 426 SER A CA 1
ATOM 3440 C C . SER A 1 426 ? 29.558 -8.449 4.129 1.00 95.56 426 SER A C 1
ATOM 3442 O O . SER A 1 426 ? 28.372 -8.608 3.842 1.00 95.56 426 SER A O 1
ATOM 3444 N N . LEU A 1 427 ? 30.153 -7.261 4.011 1.00 94.31 427 LEU A N 1
ATOM 3445 C CA . LEU A 1 427 ? 29.517 -6.109 3.366 1.00 94.31 427 LEU A CA 1
ATOM 3446 C C . LEU A 1 427 ? 29.686 -6.253 1.845 1.00 94.31 427 LEU A C 1
ATOM 3448 O O . LEU A 1 427 ? 30.814 -6.263 1.358 1.00 94.31 427 LEU A O 1
ATOM 3452 N N . LEU A 1 428 ? 28.583 -6.381 1.103 1.00 91.75 428 LEU A N 1
ATOM 3453 C CA . LEU A 1 428 ? 28.598 -6.447 -0.365 1.00 91.75 428 LEU A CA 1
ATOM 3454 C C . LEU A 1 428 ? 28.618 -5.059 -1.009 1.00 91.75 428 LEU A C 1
ATOM 3456 O O . LEU A 1 428 ? 29.254 -4.869 -2.043 1.00 91.75 428 LEU A O 1
ATOM 3460 N N . ALA A 1 429 ? 27.880 -4.109 -0.432 1.00 90.12 429 ALA A N 1
ATOM 3461 C CA . ALA A 1 429 ? 27.783 -2.748 -0.943 1.00 90.12 429 ALA A CA 1
ATOM 3462 C C . ALA A 1 429 ? 27.411 -1.754 0.164 1.00 90.12 429 ALA A C 1
ATOM 3464 O O . ALA A 1 429 ? 26.638 -2.062 1.072 1.00 90.12 429 ALA A O 1
ATOM 3465 N N . GLU A 1 430 ? 27.911 -0.532 0.025 1.00 91.00 430 GLU A N 1
ATOM 3466 C CA . GLU A 1 430 ? 27.475 0.647 0.765 1.00 91.00 430 GLU A CA 1
ATOM 3467 C C . GLU A 1 430 ? 27.111 1.735 -0.252 1.00 91.00 430 GLU A C 1
ATOM 3469 O O . GLU A 1 430 ? 27.789 1.899 -1.269 1.00 91.00 430 GLU A O 1
ATOM 3474 N N . LEU A 1 431 ? 26.014 2.447 -0.002 1.00 85.81 431 LEU A N 1
ATOM 3475 C CA . LEU A 1 431 ? 25.452 3.484 -0.867 1.00 85.81 431 LEU A CA 1
ATOM 3476 C C . LEU A 1 431 ? 25.366 4.790 -0.058 1.00 85.81 431 LEU A C 1
ATOM 3478 O O . LEU A 1 431 ? 24.294 5.111 0.466 1.00 85.81 431 LEU A O 1
ATOM 3482 N N . PRO A 1 432 ? 26.476 5.546 0.092 1.00 81.31 432 PRO A N 1
ATOM 3483 C CA . PRO A 1 432 ? 26.563 6.648 1.053 1.00 81.31 432 PRO A CA 1
ATOM 3484 C C . PRO A 1 432 ? 25.500 7.732 0.854 1.00 81.31 432 PRO A C 1
ATOM 3486 O O . PRO A 1 432 ? 24.957 8.244 1.824 1.00 81.31 432 PRO A O 1
ATOM 3489 N N . GLN A 1 433 ? 25.135 8.034 -0.396 1.00 76.94 433 GLN A N 1
ATOM 3490 C CA . GLN A 1 433 ? 24.122 9.042 -0.742 1.00 76.94 433 GLN A CA 1
ATOM 3491 C C . GLN A 1 433 ? 22.693 8.642 -0.332 1.00 76.94 433 GLN A C 1
ATOM 3493 O O . GLN A 1 433 ? 21.798 9.483 -0.335 1.00 76.94 433 GLN A O 1
ATOM 3498 N N . GLN A 1 434 ? 22.464 7.365 -0.018 1.00 75.00 434 GLN A N 1
ATOM 3499 C CA . GLN A 1 434 ? 21.180 6.831 0.443 1.00 75.00 434 GLN A CA 1
ATOM 3500 C C . GLN A 1 434 ? 21.234 6.362 1.906 1.00 75.00 434 GLN A C 1
ATOM 3502 O O . GLN A 1 434 ? 20.186 6.060 2.478 1.00 75.00 434 GLN A O 1
ATOM 3507 N N . GLU A 1 435 ? 22.427 6.330 2.513 1.00 85.31 435 GLU A N 1
ATOM 3508 C CA . GLU A 1 435 ? 22.718 5.768 3.844 1.00 85.31 435 GLU A CA 1
ATOM 3509 C C . GLU A 1 435 ? 22.373 4.263 3.942 1.00 85.31 435 GLU A C 1
ATOM 3511 O O . GLU A 1 435 ? 22.093 3.738 5.019 1.00 85.31 435 GLU A O 1
ATOM 3516 N N . VAL A 1 436 ? 22.381 3.554 2.802 1.00 88.94 436 VAL A N 1
ATOM 3517 C CA . VAL A 1 436 ? 22.035 2.125 2.695 1.00 88.94 436 VAL A CA 1
ATOM 3518 C C . VAL A 1 436 ? 23.285 1.250 2.714 1.00 88.94 436 VAL A C 1
ATOM 3520 O O . VAL A 1 436 ? 24.259 1.520 2.009 1.00 88.94 436 VAL A O 1
ATOM 3523 N N . ARG A 1 437 ? 23.233 0.156 3.478 1.00 92.00 437 ARG A N 1
ATOM 3524 C CA . ARG A 1 437 ? 24.243 -0.911 3.509 1.00 92.00 437 ARG A CA 1
ATOM 3525 C C . ARG A 1 437 ? 23.615 -2.247 3.152 1.00 92.00 437 ARG A C 1
ATOM 3527 O O . ARG A 1 437 ? 22.445 -2.481 3.453 1.00 92.00 437 ARG A O 1
ATOM 3534 N N . ILE A 1 438 ? 24.391 -3.106 2.498 1.00 92.94 438 ILE A N 1
ATOM 3535 C CA . ILE A 1 438 ? 23.938 -4.400 1.985 1.00 92.94 438 ILE A CA 1
ATOM 3536 C C . ILE A 1 438 ? 24.920 -5.480 2.419 1.00 92.94 438 ILE A C 1
ATOM 3538 O O . ILE A 1 438 ? 26.073 -5.503 1.986 1.00 92.94 438 ILE A O 1
ATOM 3542 N N . TYR A 1 439 ? 24.445 -6.377 3.270 1.00 95.06 439 TYR A N 1
ATOM 3543 C CA . TYR A 1 439 ? 25.205 -7.452 3.885 1.00 95.06 439 TYR A CA 1
ATOM 3544 C C . TYR A 1 439 ? 24.845 -8.803 3.272 1.00 95.06 439 TYR A C 1
ATOM 3546 O O . TYR A 1 439 ? 23.680 -9.086 2.989 1.00 95.06 439 TYR A O 1
ATOM 3554 N N . LYS A 1 440 ? 25.853 -9.662 3.133 1.00 95.12 440 LYS A N 1
ATOM 3555 C CA . LYS A 1 440 ? 25.716 -11.099 2.898 1.00 95.12 440 LYS A CA 1
ATOM 3556 C C . LYS A 1 440 ? 26.171 -11.842 4.142 1.00 95.12 440 LYS A C 1
ATOM 3558 O O . LYS A 1 440 ? 27.268 -11.587 4.638 1.00 95.12 440 LYS A O 1
ATOM 3563 N N . ALA A 1 441 ? 25.351 -12.771 4.603 1.00 95.62 441 ALA A N 1
ATOM 3564 C CA . ALA A 1 441 ? 25.576 -13.573 5.790 1.00 95.62 441 ALA A CA 1
ATOM 3565 C C . ALA A 1 441 ? 25.329 -15.057 5.503 1.00 95.62 441 ALA A C 1
ATOM 3567 O O . ALA A 1 441 ? 24.385 -15.420 4.800 1.00 95.62 441 ALA A O 1
ATOM 3568 N N . THR A 1 442 ? 26.148 -15.915 6.098 1.00 95.88 442 THR A N 1
ATOM 3569 C CA . THR A 1 442 ? 25.857 -17.346 6.270 1.00 95.88 442 THR A CA 1
ATOM 3570 C C . THR A 1 442 ? 25.925 -17.696 7.753 1.00 95.88 442 THR A C 1
ATOM 3572 O O . THR A 1 442 ? 26.428 -16.910 8.564 1.00 95.88 442 THR A O 1
ATOM 3575 N N . ALA A 1 443 ? 25.445 -18.879 8.129 1.00 92.75 443 ALA A N 1
ATOM 3576 C CA . ALA A 1 443 ? 25.609 -19.383 9.486 1.00 92.75 443 ALA A CA 1
ATOM 3577 C C . ALA A 1 443 ? 27.091 -19.406 9.918 1.00 92.75 443 ALA A C 1
ATOM 3579 O O . ALA A 1 443 ? 28.001 -19.521 9.084 1.00 92.75 443 ALA A O 1
ATOM 3580 N N . LYS A 1 444 ? 27.314 -19.297 11.231 1.00 89.50 444 LYS A N 1
ATOM 3581 C CA . LYS A 1 444 ? 28.544 -19.776 11.876 1.00 89.50 444 LYS A CA 1
ATOM 3582 C C . LYS A 1 444 ? 28.396 -21.274 12.159 1.00 89.50 444 LYS A C 1
ATOM 3584 O O . LYS A 1 444 ? 27.270 -21.768 12.231 1.00 89.50 444 LYS A O 1
ATOM 3589 N N . GLU A 1 445 ? 29.526 -21.968 12.241 1.00 74.19 445 GLU A N 1
ATOM 3590 C CA . GLU A 1 445 ? 29.604 -23.364 12.698 1.00 74.19 445 GLU A CA 1
ATOM 3591 C C . GLU A 1 445 ? 29.601 -23.427 14.233 1.00 74.19 445 GLU A C 1
ATOM 3593 O O . GLU A 1 445 ? 30.163 -22.489 14.849 1.00 74.19 445 GLU A O 1
#